Protein AF-A0A2M8EN40-F1 (afdb_monomer)

Nearest PDB structures (foldseek):
  6h2d-assembly1_P  TM=1.744E-01  e=5.872E+00  Aeromonas hydrophila subsp. hydrophila AL09-71
  4jps-assembly1_B  TM=1.783E-01  e=7.187E+00  Homo sapiens

Radius of gyration: 24.89 Å; Cα contacts (8 Å, |Δi|>4): 503; chains: 1; bounding box: 74×44×78 Å

pLDDT: mean 90.94, std 9.47, range [26.64, 98.38]

Sequence (380 aa):
MNPEKYNPTQKKINKAEGMMTEEQREASEIRAEYYEQEQPPWEDFTEKIDENFVRKKPSPEVIKTMNQSLRELGQAFEGSDLNWHLDGALNISLMNGAGENPEKYIGEHKDVDISVEKGELEALEAQLLKNGYGLFLSRTEDKTKNKIMRRASFRDFAESDAEHILIAAIDKNGKIRRDKALNFVDVHIIQKDETGKPLGVSGTPIPEKWVQPQPLEFQGRQINISHSGKVLYYKLHQGRNYDVTDAEKLIETGKITEEDIDDIEKVHEDEFKANVERGRKIFEGFANQIRPQMNAEEIFNLMQSQPEFQKREDMTEGLKKLAEKIAGSKDKSVDNILAVAISLFGVEEKNNQKRQELNRMRQKVKDVKEIERIRGELKK

Mean predicted aligned error: 6.66 Å

Foldseek 3Di:
DPDPPDDDDPVVVVVVCVPDDPVRNVLVVLLVVQQKDWDAFADDCVVQADPQRFGAADDPVLLVLLLQQVVLVLLLCPPHPWLKAWADLVLLLVLQPCLPPVSSRSHRDRATEMEGELVCLQVSQVSNVVRQKHKWWWDDPDNNGIIMTGGDGSVCLSPDPDTFIFMFGHDPSRHGDPVGSNGGYGYDYFDADPVRFTADPLRFGADPQQSGWDWDDHPNGTGTHGQLLNNLLVLLVVPDSNSLVSNLSSLLSLRDDLVSLVRSLVRLVRSLVVVLVVLLVLLVVCLVVDDLPDALVNQLVSSCVGPVCVVCPVCSVVSSVLSRVCNPDPDSDSVVSSVSSCVSVVSVVVSVVSVVVSVVSSVSSVVSVVVVVVVVVVVD

Solvent-accessible surface area (backbone atoms only — not comparable to full-atom values): 20969 Å² total; per-residue (Å²): 131,82,78,75,82,85,74,80,51,69,73,56,51,55,51,53,62,71,69,46,53,70,71,53,46,54,54,47,53,46,40,57,64,36,33,58,41,83,39,76,53,77,81,74,63,68,81,46,39,48,99,83,30,42,47,40,77,58,52,76,67,52,49,53,43,54,53,45,18,53,54,46,48,31,56,43,50,60,94,57,90,69,67,42,22,30,30,64,70,60,34,46,1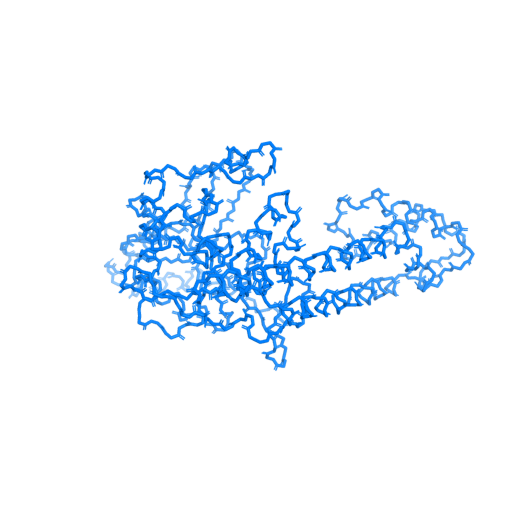4,50,67,52,36,24,67,83,39,68,88,37,42,73,30,62,71,93,64,49,36,32,34,34,43,61,92,42,34,62,60,48,44,53,43,22,48,76,58,40,29,34,45,28,35,34,47,58,95,46,86,90,39,54,32,40,38,30,63,40,53,46,66,58,61,74,68,52,87,83,43,49,47,29,37,34,27,28,50,100,56,52,42,78,48,85,90,50,69,47,50,60,29,39,56,44,71,44,45,58,50,97,86,66,44,38,41,44,96,84,69,36,68,47,67,67,71,40,79,42,60,38,81,41,83,45,90,94,37,68,37,36,28,49,28,52,47,42,51,46,48,53,35,70,68,69,64,46,79,41,31,58,50,50,44,52,54,38,42,72,46,69,67,44,54,66,66,39,49,52,51,47,51,50,41,52,53,53,37,50,52,51,51,52,53,51,53,46,56,58,38,59,75,48,33,88,75,66,53,92,84,43,48,30,67,60,47,31,53,56,49,51,70,36,79,84,45,63,79,37,76,92,42,48,71,60,44,46,55,47,17,42,52,49,42,74,40,92,61,65,48,50,67,50,50,48,52,50,47,37,60,73,70,38,49,64,58,54,51,51,51,49,54,53,50,51,52,52,49,46,50,50,42,52,52,50,54,50,53,52,49,53,56,56,58,77,75,106

Structure (mmCIF, N/CA/C/O backbone):
data_AF-A0A2M8EN40-F1
#
_entry.id   AF-A0A2M8EN40-F1
#
loop_
_atom_site.group_PDB
_atom_site.id
_atom_site.type_symbol
_atom_site.label_atom_id
_atom_site.label_alt_id
_atom_site.label_comp_id
_atom_site.label_asym_id
_atom_site.label_entity_id
_atom_site.label_seq_id
_atom_site.pdbx_PDB_ins_code
_atom_site.Cartn_x
_atom_site.Cartn_y
_atom_site.Cartn_z
_atom_site.occupancy
_atom_site.B_iso_or_equiv
_atom_site.auth_seq_id
_atom_site.auth_comp_id
_atom_site.auth_asym_id
_atom_site.auth_atom_id
_atom_site.pdbx_PDB_model_num
ATOM 1 N N . MET A 1 1 ? -5.500 -17.844 -20.692 1.00 32.41 1 MET A N 1
ATOM 2 C CA . MET A 1 1 ? -6.716 -17.681 -21.519 1.00 32.41 1 MET A CA 1
ATOM 3 C C . MET A 1 1 ? -7.600 -16.685 -20.795 1.00 32.41 1 MET A C 1
ATOM 5 O O . MET A 1 1 ? -7.943 -16.968 -19.657 1.00 32.41 1 MET A O 1
ATOM 9 N N . ASN A 1 2 ? -7.902 -15.526 -21.388 1.00 26.64 2 ASN A N 1
ATOM 10 C CA . ASN A 1 2 ? -8.921 -14.634 -20.828 1.00 26.64 2 ASN A CA 1
ATOM 11 C C . ASN A 1 2 ? -10.267 -15.366 -20.894 1.00 26.64 2 ASN A C 1
ATOM 13 O O . ASN A 1 2 ? -10.620 -15.812 -21.990 1.00 26.64 2 ASN A O 1
ATOM 17 N N . PRO A 1 3 ? -11.016 -15.522 -19.791 1.00 35.03 3 PRO A N 1
ATOM 18 C CA . PRO A 1 3 ? -12.409 -15.913 -19.912 1.00 35.03 3 PRO A CA 1
ATOM 19 C C . PRO A 1 3 ? -13.111 -14.825 -20.733 1.00 35.03 3 PRO A C 1
ATOM 21 O O . PRO A 1 3 ? -13.076 -13.647 -20.377 1.00 35.03 3 PRO A O 1
ATOM 24 N N . GLU A 1 4 ? -13.682 -15.195 -21.881 1.00 37.50 4 GLU A N 1
ATOM 25 C CA . GLU A 1 4 ? -14.520 -14.280 -22.655 1.00 37.50 4 GLU A CA 1
ATOM 26 C C . GLU A 1 4 ? -15.605 -13.734 -21.722 1.00 37.50 4 GLU A C 1
ATOM 28 O O . GLU A 1 4 ? -16.364 -14.507 -21.129 1.00 37.50 4 GLU A O 1
ATOM 33 N N . LYS A 1 5 ? -15.665 -12.404 -21.562 1.00 44.62 5 LYS A N 1
ATOM 34 C CA . LYS A 1 5 ? -16.751 -11.743 -20.833 1.00 44.62 5 LYS A CA 1
ATOM 35 C C . LYS A 1 5 ? -18.068 -12.192 -21.460 1.00 44.62 5 LYS A C 1
ATOM 37 O O . LYS A 1 5 ? -18.396 -11.814 -22.584 1.00 44.62 5 LYS A O 1
ATOM 42 N N . TYR A 1 6 ? -18.801 -13.041 -20.747 1.00 53.09 6 TYR A N 1
ATOM 43 C CA . TYR A 1 6 ? -20.087 -13.532 -21.206 1.00 53.09 6 TYR A CA 1
ATOM 44 C C . TYR A 1 6 ? -21.071 -12.364 -21.279 1.00 53.09 6 TYR A C 1
ATOM 46 O O . TYR A 1 6 ? -21.552 -11.882 -20.257 1.00 53.09 6 TYR A O 1
ATOM 54 N N . ASN A 1 7 ? -21.392 -11.944 -22.501 1.00 58.16 7 ASN A N 1
ATOM 55 C CA . ASN A 1 7 ? -22.437 -10.966 -22.767 1.00 58.16 7 ASN A CA 1
ATOM 56 C C . ASN A 1 7 ? -23.719 -11.714 -23.173 1.00 58.16 7 ASN A C 1
ATOM 58 O O . ASN A 1 7 ? -23.779 -12.285 -24.269 1.00 58.16 7 ASN A O 1
ATOM 62 N N . PRO A 1 8 ? -24.752 -11.779 -22.311 1.00 70.44 8 PRO A N 1
ATOM 63 C CA . PRO A 1 8 ? -25.996 -12.453 -22.655 1.00 70.44 8 PRO A CA 1
ATOM 64 C C . PRO A 1 8 ? -26.678 -11.761 -23.842 1.00 70.44 8 PRO A C 1
ATOM 66 O O . PRO A 1 8 ? -26.808 -10.546 -23.897 1.00 70.44 8 PRO A O 1
ATOM 69 N N . THR A 1 9 ? -27.168 -12.549 -24.799 1.00 80.31 9 THR A N 1
ATOM 70 C CA . THR A 1 9 ? -27.971 -12.034 -25.921 1.00 80.31 9 THR A CA 1
ATOM 71 C C . THR A 1 9 ? -29.277 -11.406 -25.421 1.00 80.31 9 THR A C 1
ATOM 73 O O . THR A 1 9 ? -29.870 -11.954 -24.489 1.00 80.31 9 THR A O 1
ATOM 76 N N . GLN A 1 10 ? -29.823 -10.404 -26.121 1.00 75.12 10 GLN A N 1
ATOM 77 C CA . GLN A 1 10 ? -31.117 -9.780 -25.787 1.00 75.12 10 GLN A CA 1
ATOM 78 C C . GLN A 1 10 ? -32.248 -10.801 -25.561 1.00 75.12 10 GLN A C 1
ATOM 80 O O . GLN A 1 10 ? -33.040 -10.679 -24.637 1.00 75.12 10 GLN A O 1
ATOM 85 N N . LYS A 1 11 ? -32.285 -11.886 -26.345 1.00 80.25 11 LYS A N 1
ATOM 86 C CA . LYS A 1 11 ? -33.265 -12.974 -26.177 1.00 80.25 11 LYS A CA 1
ATOM 87 C C . LYS A 1 11 ? -33.170 -13.675 -24.812 1.00 80.25 11 LYS A C 1
ATOM 89 O O . LYS A 1 11 ? -34.185 -14.109 -24.276 1.00 80.25 11 LYS A O 1
ATOM 94 N N . LYS A 1 12 ? -31.960 -13.817 -24.263 1.00 81.12 12 LYS A N 1
ATOM 95 C CA . LYS A 1 12 ? -31.725 -14.397 -22.931 1.00 81.12 12 LYS A CA 1
ATOM 96 C C . LYS A 1 12 ? -32.092 -13.412 -21.823 1.00 81.12 12 LYS A C 1
ATOM 98 O O . LYS A 1 12 ? -32.663 -13.853 -20.835 1.00 81.12 12 LYS A O 1
ATOM 103 N N . ILE A 1 13 ? -31.819 -12.121 -22.026 1.00 76.25 13 ILE A N 1
ATOM 104 C CA . ILE A 1 13 ? -32.227 -11.040 -21.116 1.00 76.25 13 ILE A CA 1
ATOM 105 C C . ILE A 1 13 ? -33.756 -11.011 -21.009 1.00 76.25 13 ILE A C 1
ATOM 107 O O . ILE A 1 13 ? -34.290 -11.273 -19.938 1.00 76.25 13 ILE A O 1
ATOM 111 N N . ASN A 1 14 ? -34.460 -10.894 -22.140 1.00 79.31 14 ASN A N 1
ATOM 112 C CA . ASN A 1 14 ? -35.927 -10.866 -22.172 1.00 79.31 14 ASN A CA 1
ATOM 113 C C . ASN A 1 14 ? -36.554 -12.135 -21.566 1.00 79.31 14 ASN A C 1
ATOM 115 O O . ASN A 1 14 ? -37.608 -12.081 -20.939 1.00 79.31 14 ASN A O 1
ATOM 119 N N . LYS A 1 15 ? -35.918 -13.304 -21.753 1.00 85.38 15 LYS A N 1
ATOM 120 C CA . LYS A 1 15 ? -36.376 -14.557 -21.135 1.00 85.38 15 LYS A CA 1
ATOM 121 C C . LYS A 1 15 ? -36.215 -14.526 -19.613 1.00 85.38 15 LYS A C 1
ATOM 123 O O . LYS A 1 15 ? -37.111 -14.992 -18.922 1.00 85.38 15 LYS A O 1
ATOM 128 N N . ALA A 1 16 ? -35.098 -14.009 -19.105 1.00 78.75 16 ALA A N 1
ATOM 129 C CA . ALA A 1 16 ? -34.866 -13.879 -17.670 1.00 78.75 16 ALA A CA 1
ATOM 130 C C . ALA A 1 16 ? -35.831 -12.862 -17.036 1.00 78.75 16 ALA A C 1
ATOM 132 O O . ALA A 1 16 ? -36.470 -13.178 -16.039 1.00 78.75 16 ALA A O 1
ATOM 133 N N . GLU A 1 17 ? -36.019 -11.696 -17.657 1.00 79.19 17 GLU A N 1
ATOM 134 C CA . GLU A 1 17 ? -36.957 -10.653 -17.206 1.00 79.19 17 GLU A CA 1
ATOM 135 C C . GLU A 1 17 ? -38.427 -11.097 -17.263 1.00 79.19 17 GLU A C 1
ATOM 137 O O . GLU A 1 17 ? -39.243 -10.687 -16.435 1.00 79.19 17 GLU A O 1
ATOM 142 N N . GLY A 1 18 ? -38.774 -11.966 -18.218 1.00 81.69 18 GLY A N 1
ATOM 143 C CA . GLY A 1 18 ? -40.097 -12.587 -18.314 1.00 81.69 18 GLY A CA 1
ATOM 144 C C . GLY A 1 18 ? -40.365 -13.663 -17.254 1.00 81.69 18 GLY A C 1
ATOM 145 O O . GLY A 1 18 ? -41.510 -14.073 -17.090 1.00 81.69 18 GLY A O 1
ATOM 146 N N . MET A 1 19 ? -39.329 -14.125 -16.544 1.00 87.75 19 MET A N 1
ATOM 147 C CA . MET A 1 19 ? -39.438 -15.081 -15.433 1.00 87.75 19 MET A CA 1
ATOM 148 C C . MET A 1 19 ? -39.417 -14.400 -14.057 1.00 87.75 19 MET A C 1
ATOM 150 O O . MET A 1 19 ? -39.609 -15.081 -13.051 1.00 87.75 19 MET A O 1
ATOM 154 N N . MET A 1 20 ? -39.176 -13.087 -14.006 1.00 87.19 20 MET A N 1
ATOM 155 C CA . MET A 1 20 ? -39.162 -12.318 -12.764 1.00 87.19 20 MET A CA 1
ATOM 156 C C . MET A 1 20 ? -40.581 -12.012 -12.286 1.00 87.19 20 MET A C 1
ATOM 158 O O . MET A 1 20 ? -41.469 -11.706 -13.085 1.00 87.19 20 MET A O 1
ATOM 162 N N . THR A 1 21 ? -40.783 -12.049 -10.970 1.00 88.94 21 THR A N 1
ATOM 163 C CA . THR A 1 21 ? -41.954 -11.425 -10.344 1.00 88.94 21 THR A CA 1
ATOM 164 C C . THR A 1 21 ? -41.873 -9.902 -10.482 1.00 88.94 21 THR A C 1
ATOM 166 O O . THR A 1 21 ? -40.798 -9.351 -10.721 1.00 88.94 21 THR A O 1
ATOM 169 N N . GLU A 1 22 ? -42.996 -9.205 -10.304 1.00 85.19 22 GLU A N 1
ATOM 170 C CA . GLU A 1 22 ? -43.011 -7.735 -10.350 1.00 85.19 22 GLU A CA 1
ATOM 171 C C . GLU A 1 22 ? -42.055 -7.130 -9.310 1.00 85.19 22 GLU A C 1
ATOM 173 O O . GLU A 1 22 ? -41.230 -6.286 -9.639 1.00 85.19 22 GLU A O 1
ATOM 178 N N . GLU A 1 23 ? -42.045 -7.680 -8.094 1.00 80.81 23 GLU A N 1
ATOM 179 C CA . GLU A 1 23 ? -41.109 -7.295 -7.029 1.00 80.81 23 GLU A CA 1
ATOM 180 C C . GLU A 1 23 ? -39.637 -7.498 -7.429 1.00 80.81 23 GLU A C 1
ATOM 182 O O . GLU A 1 23 ? -38.768 -6.690 -7.100 1.00 80.81 23 GLU A O 1
ATOM 187 N N . GLN A 1 24 ? -39.326 -8.579 -8.154 1.00 78.56 24 GLN A N 1
ATOM 188 C CA . GLN A 1 24 ? -37.971 -8.840 -8.645 1.00 78.56 24 GLN A CA 1
ATOM 189 C C . GLN A 1 24 ? -37.567 -7.869 -9.755 1.00 78.56 24 GLN A C 1
ATOM 191 O O . GLN A 1 24 ? -36.394 -7.486 -9.813 1.00 78.56 24 GLN A O 1
ATOM 196 N N . ARG A 1 25 ? -38.518 -7.474 -10.609 1.00 81.31 25 ARG A N 1
ATOM 197 C CA . ARG A 1 25 ? -38.306 -6.494 -11.675 1.00 81.31 25 ARG A CA 1
ATOM 198 C C . ARG A 1 25 ? -38.056 -5.107 -11.091 1.00 81.31 25 ARG A C 1
ATOM 200 O O . ARG A 1 25 ? -37.004 -4.542 -11.375 1.00 81.31 25 ARG A O 1
ATOM 207 N N . GLU A 1 26 ? -38.915 -4.636 -10.186 1.00 80.00 26 GLU A N 1
ATOM 208 C CA . GLU A 1 26 ? -38.725 -3.364 -9.471 1.00 80.00 26 GLU A CA 1
ATOM 209 C C . GLU A 1 26 ? -37.377 -3.332 -8.735 1.00 80.00 26 GLU A C 1
ATOM 211 O O . GLU A 1 26 ? -36.597 -2.390 -8.870 1.00 80.00 26 GLU A O 1
ATOM 216 N N . ALA A 1 27 ? -37.031 -4.403 -8.013 1.00 74.00 27 ALA A N 1
ATOM 217 C CA . ALA A 1 27 ? -35.739 -4.490 -7.337 1.00 74.00 27 ALA A CA 1
ATOM 218 C C . ALA A 1 27 ? -34.552 -4.496 -8.320 1.00 74.00 27 ALA A C 1
ATOM 220 O O . ALA A 1 27 ? -33.459 -4.052 -7.968 1.00 74.00 27 ALA A O 1
ATOM 221 N N . SER A 1 28 ? -34.729 -5.022 -9.535 1.00 76.31 28 SER A N 1
ATOM 222 C CA . SER A 1 28 ? -33.699 -5.011 -10.578 1.00 76.31 28 SER A CA 1
ATOM 223 C C . SER A 1 28 ? -33.507 -3.625 -11.182 1.00 76.31 28 SER A C 1
ATOM 225 O O . SER A 1 28 ? -32.366 -3.204 -11.361 1.00 76.31 28 SER A O 1
ATOM 227 N N . GLU A 1 29 ? -34.596 -2.910 -11.450 1.00 81.88 29 GLU A N 1
ATOM 228 C CA . GLU A 1 29 ? -34.566 -1.534 -11.953 1.00 81.88 29 GLU A CA 1
ATOM 229 C C . GLU A 1 29 ? -33.906 -0.592 -10.941 1.00 81.88 29 GLU A C 1
ATOM 231 O O . GLU A 1 29 ? -32.996 0.154 -11.298 1.00 81.88 29 GLU A O 1
ATOM 236 N N . ILE A 1 30 ? -34.256 -0.717 -9.659 1.00 77.12 30 ILE A N 1
ATOM 237 C CA . ILE A 1 30 ? -33.634 0.051 -8.572 1.00 77.12 30 ILE A CA 1
ATOM 238 C C . ILE A 1 30 ? -32.126 -0.233 -8.475 1.00 77.12 30 ILE A C 1
ATOM 240 O O . ILE A 1 30 ? -31.321 0.685 -8.318 1.00 77.12 30 ILE A O 1
ATOM 244 N N . ARG A 1 31 ? -31.703 -1.501 -8.588 1.00 75.00 31 ARG A N 1
ATOM 245 C CA . ARG A 1 31 ? -30.268 -1.842 -8.594 1.00 75.00 31 ARG A CA 1
ATOM 246 C C . ARG A 1 31 ? -29.545 -1.267 -9.810 1.00 75.00 31 ARG A C 1
ATOM 248 O O . ARG A 1 31 ? -28.383 -0.891 -9.685 1.00 75.00 31 ARG A O 1
ATOM 255 N N . ALA A 1 32 ? -30.208 -1.216 -10.966 1.00 79.88 32 ALA A N 1
ATOM 256 C CA . ALA A 1 32 ? -29.654 -0.610 -12.171 1.00 79.88 32 ALA A CA 1
ATOM 257 C C . ALA A 1 32 ? -29.509 0.913 -12.020 1.00 79.88 32 ALA A C 1
ATOM 259 O O . ALA A 1 32 ? -28.481 1.456 -12.419 1.00 79.88 32 ALA A O 1
ATOM 260 N N . GLU A 1 33 ? -30.475 1.583 -11.379 1.00 85.25 33 GLU A N 1
ATOM 261 C CA . GLU A 1 33 ? -30.415 3.020 -11.062 1.00 85.25 33 GLU A CA 1
ATOM 262 C C . GLU A 1 33 ? -29.181 3.365 -10.214 1.00 85.25 33 GLU A C 1
ATOM 264 O O . GLU A 1 33 ? -28.507 4.359 -10.473 1.00 85.25 33 GLU A O 1
ATOM 269 N N . TYR A 1 34 ? -28.843 2.522 -9.233 1.00 88.50 34 TYR A N 1
ATOM 270 C CA . TYR A 1 34 ? -27.707 2.739 -8.329 1.00 88.50 34 TYR A CA 1
ATOM 271 C C . TYR A 1 34 ? -26.424 2.004 -8.738 1.00 88.50 34 TYR A C 1
ATOM 273 O O . TYR A 1 34 ? -25.484 1.918 -7.940 1.00 88.50 34 TYR A O 1
ATOM 281 N N . TYR A 1 35 ? -26.351 1.498 -9.972 1.00 87.81 35 TYR A N 1
ATOM 282 C CA . TYR A 1 35 ? -25.162 0.808 -10.469 1.00 87.81 35 TYR A CA 1
ATOM 283 C C . TYR A 1 35 ? -23.964 1.752 -10.633 1.00 87.81 35 TYR A C 1
ATOM 285 O O . TYR A 1 35 ? -22.854 1.393 -10.247 1.00 87.81 35 TYR A O 1
ATOM 293 N N . GLU A 1 36 ? -24.178 2.967 -11.142 1.00 92.62 36 GLU A N 1
ATOM 294 C CA . GLU A 1 36 ? -23.176 4.037 -11.186 1.00 92.62 36 GLU A CA 1
ATOM 295 C C . GLU A 1 36 ? -23.709 5.271 -10.455 1.00 92.62 36 GLU A C 1
ATOM 297 O O . GLU A 1 36 ? -24.848 5.686 -10.652 1.00 92.62 36 GLU A O 1
ATOM 302 N N . GLN A 1 37 ? -22.894 5.847 -9.573 1.00 93.44 37 GLN A N 1
ATOM 303 C CA . GLN A 1 37 ? -23.296 6.956 -8.710 1.00 93.44 37 GLN A CA 1
ATOM 304 C C . GLN A 1 37 ? -22.214 8.036 -8.695 1.00 93.44 37 GLN A C 1
ATOM 306 O O . GLN A 1 37 ? -21.047 7.748 -8.426 1.00 93.44 37 GLN A O 1
ATOM 311 N N . GLU A 1 38 ? -22.597 9.291 -8.933 1.00 91.88 38 GLU A N 1
ATOM 312 C CA . GLU A 1 38 ? -21.672 10.424 -8.861 1.00 91.88 38 GLU A CA 1
ATOM 313 C C . GLU A 1 38 ? -21.432 10.878 -7.418 1.00 91.88 38 GLU A C 1
ATOM 315 O O . GLU A 1 38 ? -22.367 11.070 -6.632 1.00 91.88 38 GLU A O 1
ATOM 320 N N . GLN A 1 39 ? -20.166 11.104 -7.075 1.00 90.75 39 GLN A N 1
ATOM 321 C CA . GLN A 1 39 ? -19.756 11.717 -5.815 1.00 90.75 39 GLN A CA 1
ATOM 322 C C . GLN A 1 39 ? -18.946 12.987 -6.078 1.00 90.75 39 GLN A C 1
ATOM 324 O O . GLN A 1 39 ? -18.223 13.050 -7.076 1.00 90.75 39 GLN A O 1
ATOM 329 N N . PRO A 1 40 ? -19.046 13.999 -5.195 1.00 87.38 40 PRO A N 1
ATOM 330 C CA . PRO A 1 40 ? -18.188 15.172 -5.292 1.00 87.38 40 PRO A CA 1
ATOM 331 C C . PRO A 1 40 ? -16.707 14.761 -5.231 1.00 87.38 40 PRO A C 1
ATOM 333 O O . PRO A 1 40 ? -16.387 13.695 -4.688 1.00 87.38 40 PRO A O 1
ATOM 336 N N . PRO A 1 41 ? -15.797 15.585 -5.775 1.00 82.94 41 PRO A N 1
ATOM 337 C CA . PRO A 1 41 ? -14.369 15.348 -5.624 1.00 82.94 41 PRO A CA 1
ATOM 338 C C . PRO A 1 41 ? -13.998 15.284 -4.137 1.00 82.94 41 PRO A C 1
ATOM 340 O O . PRO A 1 41 ? -14.582 15.975 -3.301 1.00 82.94 41 PRO A O 1
ATOM 343 N N . TRP A 1 42 ? -13.029 14.433 -3.811 1.00 81.31 42 TRP A N 1
ATOM 344 C CA . TRP A 1 42 ? -12.485 14.356 -2.460 1.00 81.31 42 TRP A CA 1
ATOM 345 C C . TRP A 1 42 ? -11.635 15.586 -2.152 1.00 81.31 42 TRP A C 1
ATOM 347 O O . TRP A 1 42 ? -10.975 16.123 -3.043 1.00 81.31 42 TRP A O 1
ATOM 357 N N . GLU A 1 43 ? -11.638 16.002 -0.888 1.00 78.06 43 GLU A N 1
ATOM 358 C CA . GLU A 1 43 ? -10.790 17.093 -0.412 1.00 78.06 43 GLU A CA 1
ATOM 359 C C . GLU A 1 43 ? -9.304 16.764 -0.616 1.00 78.06 43 GLU A C 1
ATOM 361 O O . GLU A 1 43 ? -8.875 15.608 -0.499 1.00 78.06 43 GLU A O 1
ATOM 366 N N . ASP A 1 44 ? -8.510 17.791 -0.926 1.00 76.94 44 ASP A N 1
ATOM 367 C CA . ASP A 1 44 ? -7.066 17.644 -1.058 1.00 76.94 44 ASP A CA 1
ATOM 368 C C . ASP A 1 44 ? -6.436 17.497 0.330 1.00 76.94 44 ASP A C 1
ATOM 370 O O . ASP A 1 44 ? -6.405 18.418 1.146 1.00 76.94 44 ASP A O 1
ATOM 374 N N . PHE A 1 45 ? -5.906 16.309 0.604 1.00 80.69 45 PHE A N 1
ATOM 375 C CA . PHE A 1 45 ? -5.283 16.019 1.889 1.00 80.69 45 PHE A CA 1
ATOM 376 C C . PHE A 1 45 ? -3.937 16.718 2.093 1.00 80.69 45 PHE A C 1
ATOM 378 O O . PHE A 1 45 ? -3.454 16.779 3.223 1.00 80.69 45 PHE A O 1
ATOM 385 N N . THR A 1 46 ? -3.326 17.287 1.051 1.00 76.69 46 THR A N 1
ATOM 386 C CA . THR A 1 46 ? -2.082 18.057 1.216 1.00 76.69 46 THR A CA 1
ATOM 387 C C . THR A 1 46 ? -2.272 19.254 2.147 1.00 76.69 46 THR A C 1
ATOM 389 O O . THR A 1 46 ? -1.351 19.597 2.881 1.00 76.69 46 THR A O 1
ATOM 392 N N . GLU A 1 47 ? -3.490 19.796 2.256 1.00 82.50 47 GLU A N 1
ATOM 393 C CA . GLU A 1 47 ? -3.833 20.835 3.234 1.00 82.50 47 GLU A CA 1
ATOM 394 C C . GLU A 1 47 ? -3.759 20.361 4.696 1.00 82.50 47 GLU A C 1
ATOM 396 O O . GLU A 1 47 ? -3.759 21.180 5.621 1.00 82.50 47 GLU A O 1
ATOM 401 N N . LYS A 1 48 ? -3.710 19.047 4.939 1.00 86.62 48 LYS A N 1
ATOM 402 C CA . LYS A 1 48 ? -3.601 18.427 6.269 1.00 86.62 48 LYS A CA 1
ATOM 403 C C . LYS A 1 48 ? -2.167 18.074 6.651 1.00 86.62 48 LYS A C 1
ATOM 405 O O . LYS A 1 48 ? -1.938 17.568 7.750 1.00 86.62 48 LYS A O 1
ATOM 410 N N . ILE A 1 49 ? -1.216 18.369 5.774 1.00 86.75 49 ILE A N 1
ATOM 411 C CA . ILE A 1 49 ? 0.217 18.219 5.997 1.00 86.75 49 ILE A CA 1
ATOM 412 C C . ILE A 1 49 ? 0.819 19.615 6.169 1.00 86.75 49 ILE A C 1
ATOM 414 O O . ILE A 1 49 ? 0.474 20.542 5.436 1.00 86.75 49 ILE A O 1
ATOM 418 N N . ASP A 1 50 ? 1.665 19.794 7.178 1.00 86.69 50 ASP A N 1
ATOM 419 C CA . ASP A 1 50 ? 2.366 21.057 7.400 1.00 86.69 50 ASP A CA 1
ATOM 420 C C . ASP A 1 50 ? 3.637 21.185 6.539 1.00 86.69 50 ASP A C 1
ATOM 422 O O . ASP A 1 50 ? 4.036 20.277 5.807 1.00 86.69 50 ASP A O 1
ATOM 426 N N . GLU A 1 51 ? 4.288 22.343 6.625 1.00 87.62 51 GLU A N 1
ATOM 427 C CA . GLU A 1 51 ? 5.537 22.656 5.916 1.00 87.62 51 GLU A CA 1
ATOM 428 C C . GLU A 1 51 ? 6.720 21.735 6.258 1.00 87.62 51 GLU A C 1
ATOM 430 O O . GLU A 1 51 ? 7.672 21.654 5.483 1.00 87.62 51 GLU A O 1
ATOM 435 N N . ASN A 1 52 ? 6.651 21.019 7.383 1.00 88.50 52 ASN A N 1
ATOM 436 C CA . ASN A 1 52 ? 7.651 20.046 7.823 1.00 88.50 52 ASN A CA 1
ATOM 437 C C . ASN A 1 52 ? 7.252 18.607 7.465 1.00 88.50 52 ASN A C 1
ATOM 439 O O . ASN A 1 52 ? 7.870 17.654 7.944 1.00 88.50 52 ASN A O 1
ATOM 443 N N . PHE A 1 53 ? 6.224 18.441 6.631 1.00 89.81 53 PHE A N 1
ATOM 444 C CA . PHE A 1 53 ? 5.663 17.152 6.238 1.00 89.81 53 PHE A CA 1
ATOM 445 C C . PHE A 1 53 ? 5.102 16.340 7.411 1.00 89.81 53 PHE A C 1
ATOM 447 O O . PHE A 1 53 ? 5.064 15.109 7.366 1.00 89.81 53 PHE A O 1
ATOM 454 N N . VAL A 1 54 ? 4.647 17.018 8.464 1.00 90.00 54 VAL A N 1
ATOM 455 C CA . VAL A 1 54 ? 3.977 16.410 9.614 1.00 90.00 54 VAL A CA 1
ATOM 456 C C . VAL A 1 54 ? 2.470 16.569 9.451 1.00 90.00 54 VAL A C 1
ATOM 458 O O . VAL A 1 54 ? 1.966 17.593 8.984 1.00 90.00 54 VAL A O 1
ATOM 461 N N . ARG A 1 55 ? 1.716 15.536 9.827 1.00 91.88 55 ARG A N 1
ATOM 462 C CA . ARG A 1 55 ? 0.254 15.606 9.832 1.00 91.88 55 ARG A CA 1
ATOM 463 C C . ARG A 1 55 ? -0.223 16.618 10.871 1.00 91.88 55 ARG A C 1
ATOM 465 O O . ARG A 1 55 ? 0.238 16.618 12.013 1.00 91.88 55 ARG A O 1
ATOM 472 N N . LYS A 1 56 ? -1.213 17.431 10.507 1.00 92.38 56 LYS A N 1
ATOM 473 C CA . LYS A 1 56 ? -1.883 18.325 11.455 1.00 92.38 56 LYS A CA 1
ATOM 474 C C . LYS A 1 56 ? -2.523 17.514 12.580 1.00 92.38 56 LYS A C 1
ATOM 476 O O . LYS A 1 56 ? -3.105 16.453 12.349 1.00 92.38 56 LYS A O 1
ATOM 481 N N . LYS A 1 57 ? -2.423 18.031 13.805 1.00 92.12 57 LYS A N 1
ATOM 482 C CA . LYS A 1 57 ? -3.081 17.443 14.974 1.00 92.12 57 LYS A CA 1
ATOM 483 C C . LYS A 1 57 ? -4.605 17.494 14.781 1.00 92.12 57 LYS A C 1
ATOM 485 O O . LYS A 1 57 ? -5.111 18.570 14.461 1.00 92.12 57 LYS A O 1
ATOM 490 N N . PRO A 1 58 ? -5.335 16.388 15.003 1.00 93.00 58 PRO A N 1
ATOM 491 C CA . PRO A 1 58 ? -6.774 16.369 14.787 1.00 93.00 58 PRO A CA 1
ATOM 492 C C . PRO A 1 58 ? -7.510 17.177 15.862 1.00 93.00 58 PRO A C 1
ATOM 494 O O . PRO A 1 58 ? -7.138 17.158 17.039 1.00 93.00 58 PRO A O 1
ATOM 497 N N . SER A 1 59 ? -8.588 17.858 15.467 1.00 93.56 59 SER A N 1
ATOM 498 C CA . SER A 1 59 ? -9.522 18.475 16.418 1.00 93.56 59 SER A CA 1
ATOM 499 C C . SER A 1 59 ? -10.361 17.409 17.154 1.00 93.56 59 SER A C 1
ATOM 501 O O . SER A 1 59 ? -10.461 16.267 16.687 1.00 93.56 59 SER A O 1
ATOM 503 N N . PRO A 1 60 ? -11.027 17.753 18.275 1.00 94.50 60 PRO A N 1
ATOM 504 C CA . PRO A 1 60 ? -11.947 16.843 18.966 1.00 94.50 60 PRO A CA 1
ATOM 505 C C . PRO A 1 60 ? -13.056 16.268 18.066 1.00 94.50 60 PRO A C 1
ATOM 507 O O . PRO A 1 60 ? -13.424 15.097 18.191 1.00 94.50 60 PRO A O 1
ATOM 510 N N . GLU A 1 61 ? -13.578 17.062 17.133 1.00 94.25 61 GLU A N 1
ATOM 511 C CA . GLU A 1 61 ? -14.608 16.653 16.173 1.00 94.25 61 GLU A CA 1
ATOM 512 C C . GLU A 1 61 ? -14.058 15.658 15.144 1.00 94.25 61 GLU A C 1
ATOM 514 O O . GLU A 1 61 ? -14.716 14.659 14.830 1.00 94.25 61 GLU A O 1
ATOM 519 N N . VAL A 1 62 ? -12.831 15.885 14.662 1.00 92.88 62 VAL A N 1
ATOM 520 C CA . VAL A 1 62 ? -12.146 14.958 13.751 1.00 92.88 62 VAL A CA 1
ATOM 521 C C . VAL A 1 62 ? -11.856 13.637 14.464 1.00 92.88 62 VAL A C 1
ATOM 523 O O . VAL A 1 62 ? -12.183 12.576 13.938 1.00 92.88 62 VAL A O 1
ATOM 526 N N . ILE A 1 63 ? -11.361 13.680 15.706 1.00 94.94 63 ILE A N 1
ATOM 527 C CA . ILE A 1 63 ? -11.173 12.494 16.561 1.00 94.94 63 ILE A CA 1
ATOM 528 C C . ILE A 1 63 ? -12.479 11.708 16.706 1.00 94.94 63 ILE A C 1
ATOM 530 O O . ILE A 1 63 ? -12.490 10.483 16.571 1.00 94.94 63 ILE A O 1
ATOM 534 N N . LYS A 1 64 ? -13.596 12.393 16.981 1.00 94.50 64 LYS A N 1
ATOM 535 C CA . LYS A 1 64 ? -14.908 11.747 17.117 1.00 94.50 64 LYS A CA 1
ATOM 536 C C . LYS A 1 64 ? -15.309 11.020 15.833 1.00 94.50 64 LYS A C 1
ATOM 538 O O . LYS A 1 64 ? -15.826 9.906 15.923 1.00 94.50 64 LYS A O 1
ATOM 543 N N . THR A 1 65 ? -15.051 11.634 14.679 1.00 93.50 65 THR A N 1
ATOM 544 C CA . THR A 1 65 ? -15.343 11.065 13.356 1.00 93.50 65 THR A CA 1
ATOM 545 C C . THR A 1 65 ? -14.468 9.845 13.079 1.00 93.50 65 THR A C 1
ATOM 547 O O . THR A 1 65 ? -15.015 8.773 12.850 1.00 93.50 65 THR A O 1
ATOM 550 N N . MET A 1 66 ? -13.143 9.950 13.234 1.00 95.06 66 MET A N 1
ATOM 551 C CA . MET A 1 66 ? -12.213 8.823 13.045 1.00 95.06 66 MET A CA 1
ATOM 552 C C . MET A 1 66 ? -12.546 7.641 13.967 1.00 95.06 66 MET A C 1
ATOM 554 O O . MET A 1 66 ? -12.613 6.495 13.524 1.00 95.06 66 MET A O 1
ATOM 558 N N . ASN A 1 67 ? -12.847 7.913 15.242 1.00 95.50 67 ASN A N 1
ATOM 559 C CA . ASN A 1 67 ? -13.274 6.880 16.185 1.00 95.50 67 ASN A CA 1
ATOM 560 C C . ASN A 1 67 ? -14.602 6.228 15.769 1.00 95.50 67 ASN A C 1
ATOM 562 O O . ASN A 1 67 ? -14.782 5.028 15.965 1.00 95.50 67 ASN A O 1
ATOM 566 N N . GLN A 1 68 ? -15.550 6.998 15.224 1.00 95.50 68 GLN A N 1
ATOM 567 C CA . GLN A 1 68 ? -16.807 6.445 14.719 1.00 95.50 68 GLN A CA 1
ATOM 568 C C . GLN A 1 68 ? -16.570 5.569 13.484 1.00 95.50 68 GLN A C 1
ATOM 570 O O . GLN A 1 68 ? -17.126 4.474 13.435 1.00 95.50 68 GLN A O 1
ATOM 575 N N . SER A 1 69 ? -15.712 5.987 12.549 1.00 95.62 69 SER A N 1
ATOM 576 C CA . SER A 1 69 ? -15.330 5.177 11.387 1.00 95.62 69 SER A CA 1
ATOM 577 C C . SER A 1 69 ? -14.684 3.856 11.816 1.00 95.62 69 SER A C 1
ATOM 579 O O . SER A 1 69 ? -15.082 2.806 11.329 1.00 95.62 69 SER A O 1
ATOM 581 N N . LEU A 1 70 ? -13.774 3.864 12.797 1.00 96.31 70 LEU A N 1
ATOM 582 C CA . LEU A 1 70 ? -13.165 2.639 13.338 1.00 96.31 70 LEU A CA 1
ATOM 583 C C . LEU A 1 70 ? -14.176 1.711 14.031 1.00 96.31 70 LEU A C 1
ATOM 585 O O . LEU A 1 70 ? -14.108 0.492 13.870 1.00 96.31 70 LEU A O 1
ATOM 589 N N . ARG A 1 71 ? -15.146 2.264 14.774 1.00 95.50 71 ARG A N 1
ATOM 590 C CA . ARG A 1 71 ? -16.237 1.463 15.360 1.00 95.50 71 ARG A CA 1
ATOM 591 C C . ARG A 1 71 ? -17.096 0.808 14.282 1.00 95.50 71 ARG A C 1
ATOM 593 O O . ARG A 1 71 ? -17.424 -0.369 14.402 1.00 95.50 71 ARG A O 1
ATOM 600 N N . GLU A 1 72 ? -17.460 1.567 13.253 1.00 95.94 72 GLU A N 1
ATOM 601 C CA . GLU A 1 72 ? -18.224 1.067 12.108 1.00 95.94 72 GLU A CA 1
ATOM 602 C C . GLU A 1 72 ? -17.423 0.038 11.299 1.00 95.94 72 GLU A C 1
ATOM 604 O O . GLU A 1 72 ? -18.003 -0.931 10.817 1.00 95.94 72 GLU A O 1
ATOM 609 N N . LEU A 1 73 ? -16.095 0.178 11.217 1.00 96.56 73 LEU A N 1
ATOM 610 C CA . LEU A 1 73 ? -15.222 -0.807 10.577 1.00 96.56 73 LEU A CA 1
ATOM 611 C C . LEU A 1 73 ? -15.279 -2.143 11.317 1.00 96.56 73 LEU A C 1
ATOM 613 O O . LEU A 1 73 ? -15.533 -3.174 10.701 1.00 96.56 73 LEU A O 1
ATOM 617 N N . GLY A 1 74 ? -15.135 -2.120 12.645 1.00 95.19 74 GLY A N 1
ATOM 618 C CA . GLY A 1 74 ? -15.298 -3.323 13.461 1.00 95.19 74 GLY A CA 1
ATOM 619 C C . GLY A 1 74 ? -16.676 -3.974 13.291 1.00 95.19 74 GLY A C 1
ATOM 620 O O . GLY A 1 74 ? -16.766 -5.194 13.255 1.00 95.19 74 GLY A O 1
ATOM 621 N N . GLN A 1 75 ? -17.744 -3.182 13.127 1.00 94.50 75 GLN A N 1
ATOM 622 C CA . GLN A 1 75 ? -19.098 -3.694 12.858 1.00 94.50 75 GLN A CA 1
ATOM 623 C C . GLN A 1 75 ? -19.226 -4.336 11.472 1.00 94.50 75 GLN A C 1
ATOM 625 O O . GLN A 1 75 ? -19.851 -5.386 11.345 1.00 94.50 75 GLN A O 1
ATOM 630 N N . ALA A 1 76 ? -18.626 -3.741 10.438 1.00 95.56 76 ALA A N 1
ATOM 631 C CA . ALA A 1 76 ? -18.676 -4.276 9.078 1.00 95.56 76 ALA A CA 1
ATOM 632 C C . ALA A 1 76 ? -18.075 -5.694 8.986 1.00 95.56 76 ALA A C 1
ATOM 634 O O . ALA A 1 76 ? -18.539 -6.520 8.197 1.00 95.56 76 ALA A O 1
ATOM 635 N N . PHE A 1 77 ? -17.095 -5.997 9.839 1.00 96.00 77 PHE A N 1
ATOM 636 C CA . PHE A 1 77 ? -16.390 -7.279 9.886 1.00 96.00 77 PHE A CA 1
ATOM 637 C C . PHE A 1 77 ? -16.738 -8.153 11.103 1.00 96.00 77 PHE A C 1
ATOM 639 O O . PHE A 1 77 ? -16.142 -9.217 11.289 1.00 96.00 77 PHE A O 1
ATOM 646 N N . GLU A 1 78 ? -17.710 -7.745 11.922 1.00 92.50 78 GLU A N 1
ATOM 647 C CA . GLU A 1 78 ? -18.089 -8.467 13.138 1.00 92.50 78 GLU A CA 1
ATOM 648 C C . GLU A 1 78 ? -18.556 -9.896 12.804 1.00 92.50 78 GLU A C 1
ATOM 650 O O . GLU A 1 78 ? -19.410 -10.111 11.935 1.00 92.50 78 GLU A O 1
ATOM 655 N N . GLY A 1 79 ? -17.957 -10.882 13.481 1.00 91.00 79 GLY A N 1
ATOM 656 C CA . GLY A 1 79 ? -18.239 -12.306 13.280 1.00 91.00 79 GLY A CA 1
ATOM 657 C C . GLY A 1 79 ? -17.743 -12.892 11.954 1.00 91.00 79 GLY A C 1
ATOM 658 O O . GLY A 1 79 ? -18.229 -13.951 11.564 1.00 91.00 79 GLY A O 1
ATOM 659 N N . SER A 1 80 ? -16.837 -12.209 11.246 1.00 94.06 80 SER A N 1
ATOM 660 C CA . SER A 1 80 ? -16.185 -12.756 10.052 1.00 94.06 80 SER A CA 1
ATOM 661 C C . SER A 1 80 ? -14.885 -13.486 10.396 1.00 94.06 80 SER A C 1
ATOM 663 O O . SER A 1 80 ? -14.122 -13.024 11.241 1.00 94.06 80 SER A O 1
ATOM 665 N N . ASP A 1 81 ? -14.618 -14.581 9.683 1.00 94.62 81 ASP A N 1
ATOM 666 C CA . ASP A 1 81 ? -13.339 -15.311 9.715 1.00 94.62 81 ASP A CA 1
ATOM 667 C C . ASP A 1 81 ? -12.376 -14.837 8.606 1.00 94.62 81 ASP A C 1
ATOM 669 O O . ASP A 1 81 ? -11.410 -15.518 8.276 1.00 94.62 81 ASP A O 1
ATOM 673 N N . LEU A 1 82 ? -12.668 -13.684 7.993 1.00 96.62 82 LEU A N 1
ATOM 674 C CA . LEU A 1 82 ? -11.875 -13.117 6.904 1.00 96.62 82 LEU A CA 1
ATOM 675 C C . LEU A 1 82 ? -10.506 -12.667 7.417 1.00 96.62 82 LEU A C 1
ATOM 677 O O . LEU A 1 82 ? -10.407 -12.011 8.460 1.00 96.62 82 LEU A O 1
ATOM 681 N N . ASN A 1 83 ? -9.464 -12.910 6.629 1.00 96.44 83 ASN A N 1
ATOM 682 C CA . ASN A 1 83 ? -8.163 -12.293 6.810 1.00 96.44 83 ASN A CA 1
ATOM 683 C C . ASN A 1 83 ? -8.194 -10.840 6.310 1.00 96.44 83 ASN A C 1
ATOM 685 O O . ASN A 1 83 ? -7.711 -10.505 5.224 1.00 96.44 83 ASN A O 1
ATOM 689 N N . TRP A 1 84 ? -8.803 -9.972 7.116 1.00 97.19 84 TRP A N 1
ATOM 690 C CA . TRP A 1 84 ? -8.785 -8.528 6.925 1.00 97.19 84 TRP A CA 1
ATOM 691 C C . TRP A 1 84 ? -7.951 -7.856 8.009 1.00 97.19 84 TRP A C 1
ATOM 693 O O . TRP A 1 84 ? -7.904 -8.320 9.152 1.00 97.19 84 TRP A O 1
ATOM 703 N N . HIS A 1 85 ? -7.343 -6.722 7.677 1.00 96.94 85 HIS A N 1
ATOM 704 C CA . HIS A 1 85 ? -6.659 -5.896 8.665 1.00 96.94 85 HIS A CA 1
ATOM 705 C C . HIS A 1 85 ? -6.520 -4.439 8.219 1.00 96.94 85 HIS A C 1
ATOM 707 O O . HIS A 1 85 ? -6.291 -4.149 7.047 1.00 96.94 85 HIS A O 1
ATOM 713 N N . LEU A 1 86 ? -6.641 -3.520 9.179 1.00 97.44 86 LEU A N 1
ATOM 714 C CA . LEU A 1 86 ? -6.438 -2.085 9.007 1.00 97.44 86 LEU A CA 1
ATOM 715 C C . LEU A 1 86 ? -4.991 -1.798 8.593 1.00 97.44 86 LEU A C 1
ATOM 717 O O . LEU A 1 86 ? -4.046 -2.273 9.230 1.00 97.44 86 LEU A O 1
ATOM 721 N N . ASP A 1 87 ? -4.817 -1.001 7.549 1.00 93.62 87 ASP A N 1
ATOM 722 C CA . ASP A 1 87 ? -3.524 -0.596 7.001 1.00 93.62 87 ASP A CA 1
ATOM 723 C C . ASP A 1 87 ? -3.344 0.933 7.102 1.00 93.62 87 ASP A C 1
ATOM 725 O O . ASP A 1 87 ? -4.086 1.632 7.803 1.00 93.62 87 ASP A O 1
ATOM 729 N N . GLY A 1 88 ? -2.310 1.458 6.452 1.00 92.62 88 GLY A N 1
ATOM 730 C CA . GLY A 1 88 ? -2.099 2.891 6.308 1.00 92.62 88 GLY A CA 1
ATOM 731 C C . GLY A 1 88 ? -1.690 3.590 7.607 1.00 92.62 88 GLY A C 1
ATOM 732 O O . GLY A 1 88 ? -1.178 2.997 8.559 1.00 92.62 88 GLY A O 1
ATOM 733 N N . ALA A 1 89 ? -1.870 4.910 7.638 1.00 94.31 89 ALA A N 1
ATOM 734 C CA . ALA A 1 89 ? -1.425 5.734 8.764 1.00 94.31 89 ALA A CA 1
ATOM 735 C C . ALA A 1 89 ? -2.338 5.624 9.996 1.00 94.31 89 ALA A C 1
ATOM 737 O O . ALA A 1 89 ? -1.883 5.818 11.131 1.00 94.31 89 ALA A O 1
ATOM 738 N N . LEU A 1 90 ? -3.613 5.279 9.795 1.00 95.62 90 LEU A N 1
ATOM 739 C CA . LEU A 1 90 ? -4.551 5.067 10.893 1.00 95.62 90 LEU A CA 1
ATOM 740 C C . LEU A 1 90 ? -4.122 3.868 11.751 1.00 95.62 90 LEU A C 1
ATOM 742 O O . LEU A 1 90 ? -4.204 3.936 12.978 1.00 95.62 90 LEU A O 1
ATOM 746 N N . ASN A 1 91 ? -3.548 2.834 11.125 1.00 97.12 91 ASN A N 1
ATOM 747 C CA . ASN A 1 91 ? -2.924 1.720 11.831 1.00 97.12 91 ASN A CA 1
ATOM 748 C C . ASN A 1 91 ? -1.819 2.189 12.805 1.00 97.12 91 ASN A C 1
ATOM 750 O O . ASN A 1 91 ? -1.821 1.828 13.983 1.00 97.12 91 ASN A O 1
ATOM 754 N N . ILE A 1 92 ? -0.934 3.092 12.364 1.00 97.50 92 ILE A N 1
ATOM 755 C CA . ILE A 1 92 ? 0.144 3.644 13.206 1.00 97.50 92 ILE A CA 1
ATOM 756 C C . ILE A 1 92 ? -0.428 4.364 14.436 1.00 97.50 92 ILE A C 1
ATOM 758 O O . ILE A 1 92 ? 0.081 4.205 15.545 1.00 97.50 92 ILE A O 1
ATOM 762 N N . SER A 1 93 ? -1.520 5.122 14.272 1.00 97.31 93 SER A N 1
ATOM 763 C CA . SER A 1 93 ? -2.180 5.787 15.407 1.00 97.31 93 SER A CA 1
ATOM 764 C C . SER A 1 93 ? -2.685 4.787 16.441 1.00 97.31 93 SER A C 1
ATOM 766 O O . SER A 1 93 ? -2.511 4.995 17.642 1.00 97.31 93 SER A O 1
ATOM 768 N N . LEU A 1 94 ? -3.279 3.683 15.995 1.00 96.69 94 LEU A N 1
ATOM 769 C CA . LEU A 1 94 ? -3.763 2.650 16.902 1.00 96.69 94 LEU A CA 1
ATOM 770 C C . LEU A 1 94 ? -2.624 1.924 17.617 1.00 96.69 94 LEU A C 1
ATOM 772 O O . LEU A 1 94 ? -2.705 1.756 18.832 1.00 96.69 94 LEU A O 1
ATOM 776 N N . MET A 1 95 ? -1.532 1.607 16.917 1.00 96.00 95 MET A N 1
ATOM 777 C CA . MET A 1 95 ? -0.311 1.070 17.534 1.00 96.00 95 MET A CA 1
ATOM 778 C C . MET A 1 95 ? 0.287 2.018 18.576 1.00 96.00 95 MET A C 1
ATOM 780 O O . MET A 1 95 ? 0.791 1.566 19.604 1.00 96.00 95 MET A O 1
ATOM 784 N N . ASN A 1 96 ? 0.200 3.328 18.333 1.00 95.75 96 ASN A N 1
ATOM 785 C CA . ASN A 1 96 ? 0.640 4.343 19.282 1.00 95.75 96 ASN A CA 1
ATOM 786 C C . ASN A 1 96 ? -0.265 4.400 20.531 1.00 95.75 96 ASN A C 1
ATOM 788 O O . ASN A 1 96 ? 0.158 4.859 21.591 1.00 95.75 96 ASN A O 1
ATOM 792 N N . GLY A 1 97 ? -1.499 3.894 20.446 1.00 94.62 97 GLY A N 1
ATOM 793 C CA . GLY A 1 97 ? -2.480 3.869 21.535 1.00 94.62 97 GLY A CA 1
ATOM 794 C C . GLY A 1 97 ? -3.571 4.934 21.412 1.00 94.62 97 GLY A C 1
ATOM 795 O O . GLY A 1 97 ? -4.180 5.303 22.416 1.00 94.62 97 GLY A O 1
ATOM 796 N N . ALA A 1 98 ? -3.829 5.440 20.201 1.00 94.44 98 ALA A N 1
ATOM 797 C CA . ALA A 1 98 ? -4.872 6.438 19.943 1.00 94.44 98 ALA A CA 1
ATOM 798 C C . ALA A 1 98 ? -6.289 5.965 20.314 1.00 94.44 98 ALA A C 1
ATOM 800 O O . ALA A 1 98 ? -7.160 6.789 20.590 1.00 94.44 98 ALA A O 1
ATOM 801 N N . GLY A 1 99 ? -6.515 4.646 20.359 1.00 86.81 99 GLY A N 1
ATOM 802 C CA . GLY A 1 99 ? -7.791 4.070 20.788 1.00 86.81 99 GLY A CA 1
ATOM 803 C C . GLY A 1 99 ? -8.116 4.270 22.267 1.00 86.81 99 GLY A C 1
ATOM 804 O O . GLY A 1 99 ? -9.292 4.328 22.622 1.00 86.81 99 GLY A O 1
ATOM 805 N N . GLU A 1 100 ? -7.094 4.437 23.107 1.00 89.94 100 GLU A N 1
ATOM 806 C CA . GLU A 1 100 ? -7.239 4.713 24.541 1.00 89.94 100 GLU A CA 1
ATOM 807 C C . GLU A 1 100 ? -7.062 6.201 24.847 1.00 89.94 100 GLU A C 1
ATOM 809 O O . GLU A 1 100 ? -7.809 6.781 25.633 1.00 89.94 100 GLU A O 1
ATOM 814 N N . ASN A 1 101 ? -6.068 6.827 24.213 1.00 93.00 101 ASN A N 1
ATOM 815 C CA . ASN A 1 101 ? -5.744 8.230 24.407 1.00 93.00 101 ASN A CA 1
ATOM 816 C C . ASN A 1 101 ? -5.721 8.955 23.054 1.00 93.00 101 ASN A C 1
ATOM 818 O O . ASN A 1 101 ? -4.732 8.837 22.327 1.00 93.00 101 ASN A O 1
ATOM 822 N N . PRO A 1 102 ? -6.746 9.764 22.735 1.00 88.75 102 PRO A N 1
ATOM 823 C CA . PRO A 1 102 ? -6.811 10.497 21.475 1.00 88.75 102 PRO A CA 1
ATOM 824 C C . PRO A 1 102 ? -5.635 11.447 21.208 1.00 88.75 102 PRO A C 1
ATOM 826 O O . PRO A 1 102 ? -5.347 11.751 20.055 1.00 88.75 102 PRO A O 1
ATOM 829 N N . GLU A 1 103 ? -4.894 11.869 22.236 1.00 91.88 103 GLU A N 1
ATOM 830 C CA . GLU A 1 103 ? -3.667 12.663 22.062 1.00 91.88 103 GLU A CA 1
ATOM 831 C C . GLU A 1 103 ? -2.545 11.886 21.354 1.00 91.88 103 GLU A C 1
ATOM 833 O O . GLU A 1 103 ? -1.547 12.473 20.942 1.00 91.88 103 GLU A O 1
ATOM 838 N N . LYS A 1 104 ? -2.697 10.565 21.207 1.00 94.88 104 LYS A N 1
ATOM 839 C CA . LYS A 1 104 ? -1.748 9.688 20.520 1.00 94.88 104 LYS A CA 1
ATOM 840 C C . LYS A 1 104 ? -2.067 9.449 19.044 1.00 94.88 104 LYS A C 1
ATOM 842 O O . LYS A 1 104 ? -1.335 8.707 18.386 1.00 94.88 104 LYS A O 1
ATOM 847 N N . TYR A 1 105 ? -3.119 10.062 18.500 1.00 96.44 105 TYR A N 1
ATOM 848 C CA . TYR A 1 105 ? -3.268 10.131 17.048 1.00 96.44 105 TYR A CA 1
ATOM 849 C C . TYR A 1 105 ? -2.039 10.820 16.445 1.00 96.44 105 TYR A C 1
ATOM 851 O O . TYR A 1 105 ? -1.666 11.908 16.877 1.00 96.44 105 TYR A O 1
ATOM 859 N N . ILE A 1 106 ? -1.419 10.202 15.434 1.00 95.00 106 ILE A N 1
ATOM 860 C CA . ILE A 1 106 ? -0.245 10.797 14.768 1.00 95.00 106 ILE A CA 1
ATOM 861 C C . ILE A 1 106 ? -0.621 11.975 13.856 1.00 95.00 106 ILE A C 1
ATOM 863 O O . ILE A 1 106 ? 0.258 12.651 13.335 1.00 95.00 106 ILE A O 1
ATOM 867 N N . GLY A 1 107 ? -1.921 12.218 13.672 1.00 94.06 107 GLY A N 1
ATOM 868 C CA . GLY A 1 107 ? -2.483 13.351 12.951 1.00 94.06 107 GLY A CA 1
ATOM 869 C C . GLY A 1 107 ? -3.891 13.074 12.430 1.00 94.06 107 GLY A C 1
ATOM 870 O O . GLY A 1 107 ? -4.490 12.050 12.763 1.00 94.06 107 GLY A O 1
ATOM 871 N N . GLU A 1 108 ? -4.411 13.988 11.612 1.00 93.00 108 GLU A N 1
ATOM 872 C CA . GLU A 1 108 ? -5.611 13.748 10.806 1.00 93.00 108 GLU A CA 1
ATOM 873 C C . GLU A 1 108 ? -5.350 12.653 9.754 1.00 93.00 108 GLU A C 1
ATOM 875 O O . GLU A 1 108 ? -4.287 12.597 9.119 1.00 93.00 108 GLU A O 1
ATOM 880 N N . HIS A 1 109 ? -6.341 11.778 9.570 1.00 90.94 109 HIS A N 1
ATOM 881 C CA . HIS A 1 109 ? -6.337 10.715 8.563 1.00 90.94 109 HIS A CA 1
ATOM 882 C C . HIS A 1 109 ? -7.412 11.001 7.521 1.00 90.94 109 HIS A C 1
ATOM 884 O O . HIS A 1 109 ? -8.524 11.391 7.871 1.00 90.94 109 HIS A O 1
ATOM 890 N N . LYS A 1 110 ? -7.051 10.844 6.246 1.00 82.50 110 LYS A N 1
ATOM 891 C CA . LYS A 1 110 ? -7.909 11.141 5.093 1.00 82.50 110 LYS A CA 1
ATOM 892 C C . LYS A 1 110 ? -8.970 10.061 4.882 1.00 82.50 110 LYS A C 1
ATOM 894 O O . LYS A 1 110 ? -10.119 10.361 4.580 1.00 82.50 110 LYS A O 1
ATOM 899 N N . ASP A 1 111 ? -8.539 8.819 5.006 1.00 87.69 111 ASP A N 1
ATOM 900 C CA . ASP A 1 111 ? -9.234 7.607 4.612 1.00 87.69 111 ASP A CA 1
ATOM 901 C C . ASP A 1 111 ? -8.964 6.492 5.630 1.00 87.69 111 ASP A C 1
ATOM 903 O O . ASP A 1 111 ? -8.152 6.611 6.556 1.00 87.69 111 ASP A O 1
ATOM 907 N N . VAL A 1 112 ? -9.727 5.413 5.477 1.00 95.81 112 VAL A N 1
ATOM 908 C CA . VAL A 1 112 ? -9.490 4.146 6.158 1.00 95.81 112 VAL A CA 1
ATOM 909 C C . VAL A 1 112 ? -8.966 3.186 5.104 1.00 95.81 112 VAL A C 1
ATOM 911 O O . VAL A 1 112 ? -9.683 2.885 4.156 1.00 95.81 112 VAL A O 1
ATOM 914 N N . ASP A 1 113 ? -7.750 2.691 5.291 1.00 96.75 113 ASP A N 1
ATOM 915 C CA . ASP A 1 113 ? -7.169 1.649 4.452 1.00 96.75 113 ASP A CA 1
ATOM 916 C C . ASP A 1 113 ? -7.356 0.283 5.112 1.00 96.75 113 ASP A C 1
ATOM 918 O O . ASP A 1 113 ? -7.093 0.119 6.307 1.00 96.75 113 ASP A O 1
ATOM 922 N N . ILE A 1 114 ? -7.730 -0.731 4.341 1.00 97.81 114 ILE A N 1
ATOM 923 C CA . ILE A 1 114 ? -7.683 -2.125 4.783 1.00 97.81 114 ILE A CA 1
ATOM 924 C C . ILE A 1 114 ? -6.939 -2.986 3.777 1.00 97.81 114 ILE A C 1
ATOM 926 O O . ILE A 1 114 ? -6.818 -2.649 2.603 1.00 97.81 114 ILE A O 1
ATOM 930 N N . SER A 1 115 ? -6.470 -4.136 4.234 1.00 97.25 115 SER A N 1
ATOM 931 C CA . SER A 1 115 ? -6.030 -5.221 3.369 1.00 97.25 115 SER A CA 1
ATOM 932 C C . SER A 1 115 ? -6.925 -6.439 3.520 1.00 97.25 115 SER A C 1
ATOM 934 O O . SER A 1 115 ? -7.411 -6.693 4.621 1.00 97.25 115 SER A O 1
ATOM 936 N N . VAL A 1 116 ? -7.119 -7.178 2.427 1.00 97.31 116 VAL A N 1
ATOM 937 C CA . VAL A 1 116 ? -7.921 -8.413 2.368 1.00 97.31 116 VAL A CA 1
ATOM 938 C C . VAL A 1 116 ? -7.286 -9.428 1.417 1.00 97.31 116 VAL A C 1
ATOM 940 O O . VAL A 1 116 ? -6.683 -9.049 0.413 1.00 97.31 116 VAL A O 1
ATOM 943 N N . GLU A 1 117 ? -7.436 -10.720 1.694 1.00 96.25 117 GLU A N 1
ATOM 944 C CA . GLU A 1 117 ? -6.946 -11.793 0.818 1.00 96.25 117 GLU A CA 1
ATOM 945 C C . GLU A 1 117 ? -7.738 -11.890 -0.492 1.00 96.25 117 GLU A C 1
ATOM 947 O O . GLU A 1 117 ? -8.971 -11.931 -0.497 1.00 96.25 117 GLU A O 1
ATOM 952 N N . LYS A 1 118 ? -7.034 -12.020 -1.629 1.00 95.31 118 LYS A N 1
ATOM 953 C CA . LYS A 1 118 ? -7.678 -12.172 -2.949 1.00 95.31 118 LYS A CA 1
ATOM 954 C C . LYS A 1 118 ? -8.632 -13.369 -3.004 1.00 95.31 118 LYS A C 1
ATOM 956 O O . LYS A 1 118 ? -9.682 -13.296 -3.638 1.00 95.31 118 LYS A O 1
ATOM 961 N N . GLY A 1 119 ? -8.259 -14.468 -2.346 1.00 94.69 119 GLY A N 1
ATOM 962 C CA . GLY A 1 119 ? -9.057 -15.696 -2.298 1.00 94.69 119 GLY A CA 1
ATOM 963 C C . GLY A 1 119 ? -10.358 -15.572 -1.501 1.00 94.69 119 GLY A C 1
ATOM 964 O O . GLY A 1 119 ? -11.220 -16.435 -1.624 1.00 94.69 119 GLY A O 1
ATOM 965 N N . GLU A 1 120 ? -10.524 -14.505 -0.718 1.00 97.00 120 GLU A N 1
ATOM 966 C CA . GLU A 1 120 ? -11.660 -14.319 0.188 1.00 97.00 120 GLU A CA 1
ATOM 967 C C . GLU A 1 120 ? -12.646 -13.245 -0.291 1.00 97.00 120 GLU A C 1
ATOM 969 O O . GLU A 1 120 ? -13.633 -12.967 0.387 1.00 97.00 120 GLU A O 1
ATOM 974 N N . LEU A 1 121 ? -12.426 -12.649 -1.469 1.00 97.38 121 LEU A N 1
ATOM 975 C CA . LEU A 1 121 ? -13.225 -11.518 -1.959 1.00 97.38 121 LEU A CA 1
ATOM 976 C C . LEU A 1 121 ? -14.723 -11.836 -2.108 1.00 97.38 121 LEU A C 1
ATOM 978 O O . LEU A 1 121 ? -15.557 -10.957 -1.903 1.00 97.38 121 LEU A O 1
ATOM 982 N N . GLU A 1 122 ? -15.085 -13.081 -2.428 1.00 97.44 122 GLU A N 1
ATOM 983 C CA . GLU A 1 122 ? -16.490 -13.511 -2.475 1.00 97.44 122 GLU A CA 1
ATOM 984 C C . GLU A 1 122 ? -17.132 -13.501 -1.076 1.00 97.44 122 GLU A C 1
ATOM 986 O O . GLU A 1 122 ? -18.227 -12.967 -0.885 1.00 97.44 122 GLU A O 1
ATOM 991 N N . ALA A 1 123 ? -16.427 -14.033 -0.073 1.00 97.94 123 ALA A N 1
ATOM 992 C CA . ALA A 1 123 ? -16.882 -14.026 1.314 1.00 97.94 123 ALA A CA 1
ATOM 993 C C . ALA A 1 123 ? -16.898 -12.602 1.901 1.00 97.94 123 ALA A C 1
ATOM 995 O O . ALA A 1 123 ? -17.817 -12.252 2.645 1.00 97.94 123 ALA A O 1
ATOM 996 N N . LEU A 1 124 ? -15.939 -11.758 1.505 1.00 98.00 124 LEU A N 1
ATOM 997 C CA . LEU A 1 124 ? -15.920 -10.330 1.809 1.00 98.00 124 LEU A CA 1
ATOM 998 C C . LEU A 1 124 ? -17.171 -9.629 1.275 1.00 98.00 124 LEU A C 1
ATOM 1000 O O . LEU A 1 124 ? -17.841 -8.932 2.033 1.00 98.00 124 LEU A O 1
ATOM 1004 N N . GLU A 1 125 ? -17.512 -9.813 -0.004 1.00 97.69 125 GLU A N 1
ATOM 1005 C CA . GLU A 1 125 ? -18.706 -9.196 -0.592 1.00 97.69 125 GLU A CA 1
ATOM 1006 C C . GLU A 1 125 ? -19.971 -9.580 0.190 1.00 97.69 125 GLU A C 1
ATOM 1008 O O . GLU A 1 125 ? -20.767 -8.706 0.548 1.00 97.69 125 GLU A O 1
ATOM 1013 N N . ALA A 1 126 ? -20.127 -10.866 0.517 1.00 97.25 126 ALA A N 1
ATOM 1014 C CA . ALA A 1 126 ? -21.258 -11.360 1.296 1.00 97.25 126 ALA A CA 1
ATOM 1015 C C . ALA A 1 126 ? -21.314 -10.749 2.710 1.00 97.25 126 ALA A C 1
ATOM 1017 O O . ALA A 1 126 ? -22.381 -10.306 3.152 1.00 97.25 126 ALA A O 1
ATOM 1018 N N . GLN A 1 127 ? -20.175 -10.680 3.408 1.00 97.69 127 GLN A N 1
ATOM 1019 C CA . GLN A 1 127 ? -20.072 -10.078 4.740 1.00 97.69 127 GLN A CA 1
ATOM 1020 C C . GLN A 1 127 ? -20.419 -8.584 4.713 1.00 97.69 127 GLN A C 1
ATOM 1022 O O . GLN A 1 127 ? -21.176 -8.106 5.560 1.00 97.69 127 GLN A O 1
ATOM 1027 N N . LEU A 1 128 ? -19.908 -7.837 3.734 1.00 97.44 128 LEU A N 1
ATOM 1028 C CA . LEU A 1 128 ? -20.184 -6.407 3.604 1.00 97.44 128 LEU A CA 1
ATOM 1029 C C . LEU A 1 128 ? -21.661 -6.150 3.308 1.00 97.44 128 LEU A C 1
ATOM 1031 O O . LEU A 1 128 ? -22.278 -5.314 3.968 1.00 97.44 128 LEU A O 1
ATOM 1035 N N . LEU A 1 129 ? -22.252 -6.908 2.379 1.00 95.44 129 LEU A N 1
ATOM 1036 C CA . LEU A 1 129 ? -23.673 -6.805 2.039 1.00 95.44 129 LEU A CA 1
ATOM 1037 C C . LEU A 1 129 ? -24.569 -7.041 3.255 1.00 95.44 129 LEU A C 1
ATOM 1039 O O . LEU A 1 129 ? -25.487 -6.257 3.505 1.00 95.44 129 LEU A O 1
ATOM 1043 N N . LYS A 1 130 ? -24.268 -8.076 4.048 1.00 95.62 130 LYS A N 1
ATOM 1044 C CA . LYS A 1 130 ? -24.982 -8.381 5.296 1.00 95.62 130 LYS A CA 1
ATOM 1045 C C . LYS A 1 130 ? -24.969 -7.204 6.277 1.00 95.62 130 LYS A C 1
ATOM 1047 O O . LYS A 1 130 ? -25.945 -7.007 6.997 1.00 95.62 130 LYS A O 1
ATOM 1052 N N . ASN A 1 131 ? -23.896 -6.416 6.284 1.00 96.00 131 ASN A N 1
ATOM 1053 C CA . ASN A 1 131 ? -23.705 -5.299 7.209 1.00 96.00 131 ASN A CA 1
ATOM 1054 C C . ASN A 1 131 ? -23.997 -3.919 6.594 1.00 96.00 131 ASN A C 1
ATOM 1056 O O . ASN A 1 131 ? -23.697 -2.897 7.210 1.00 96.00 131 ASN A O 1
ATOM 1060 N N . GLY A 1 132 ? -24.625 -3.862 5.413 1.00 96.31 132 GLY A N 1
ATOM 1061 C CA . GLY A 1 132 ? -25.033 -2.600 4.784 1.00 96.31 132 GLY A CA 1
ATOM 1062 C C . GLY A 1 132 ? -23.895 -1.855 4.084 1.00 96.31 132 GLY A C 1
ATOM 1063 O O . GLY A 1 132 ? -23.904 -0.626 4.028 1.00 96.31 132 GLY A O 1
ATOM 1064 N N . TYR A 1 133 ? -22.925 -2.589 3.546 1.00 98.00 133 TYR A N 1
ATOM 1065 C CA . TYR A 1 133 ? -21.813 -2.074 2.754 1.00 98.00 133 TYR A CA 1
ATOM 1066 C C . TYR A 1 133 ? -21.736 -2.784 1.401 1.00 98.00 133 TYR A C 1
ATOM 1068 O O . TYR A 1 133 ? -22.376 -3.807 1.149 1.00 98.00 133 TYR A O 1
ATOM 1076 N N . GLY A 1 134 ? -20.901 -2.277 0.504 1.00 96.69 134 GLY A N 1
ATOM 1077 C CA . GLY A 1 134 ? -20.273 -3.181 -0.445 1.00 96.69 134 GLY A CA 1
ATOM 1078 C C . GLY A 1 134 ? -19.267 -2.536 -1.367 1.00 96.69 134 GLY A C 1
ATOM 1079 O O . GLY A 1 134 ? -18.777 -1.444 -1.092 1.00 96.69 134 GLY A O 1
ATOM 1080 N N . LEU A 1 135 ? -18.949 -3.280 -2.421 1.00 97.44 135 LEU A N 1
ATOM 1081 C CA . LEU A 1 135 ? -17.773 -3.081 -3.251 1.00 97.44 135 LEU A CA 1
ATOM 1082 C C . LEU A 1 135 ? -18.037 -2.090 -4.384 1.00 97.44 135 LEU A C 1
ATOM 1084 O O . LEU A 1 135 ? -19.054 -2.176 -5.079 1.00 97.44 135 LEU A O 1
ATOM 1088 N N . PHE A 1 136 ? -17.100 -1.169 -4.584 1.00 96.75 136 PHE A N 1
ATOM 1089 C CA . PHE A 1 136 ? -17.148 -0.180 -5.650 1.00 96.75 136 PHE A CA 1
ATOM 1090 C C . PHE A 1 136 ? -15.798 -0.040 -6.345 1.00 96.75 136 PHE A C 1
ATOM 1092 O O . PHE A 1 136 ? -14.741 -0.138 -5.727 1.00 96.75 136 PHE A O 1
ATOM 1099 N N . LEU A 1 137 ? -15.870 0.246 -7.640 1.00 95.25 137 LEU A N 1
ATOM 1100 C CA . LEU A 1 137 ? -14.753 0.683 -8.461 1.00 95.25 137 LEU A CA 1
ATOM 1101 C C . LEU A 1 137 ? -14.956 2.161 -8.776 1.00 95.25 137 LEU A C 1
ATOM 1103 O O . LEU A 1 137 ? -16.019 2.568 -9.252 1.00 95.25 137 LEU A O 1
ATOM 1107 N N . SER A 1 138 ? -13.957 2.971 -8.450 1.00 93.12 138 SER A N 1
ATOM 1108 C CA . SER A 1 138 ? -13.992 4.416 -8.617 1.00 93.12 138 SER A CA 1
ATOM 1109 C C . SER A 1 138 ? -13.079 4.856 -9.741 1.00 93.12 138 SER A C 1
ATOM 1111 O O . SER A 1 138 ? -11.899 4.502 -9.793 1.00 93.12 138 SER A O 1
ATOM 1113 N N . ARG A 1 139 ? -13.628 5.683 -10.627 1.00 90.06 139 ARG A N 1
ATOM 1114 C CA . ARG A 1 139 ? -12.874 6.352 -11.684 1.00 90.06 139 ARG A CA 1
ATOM 1115 C C . ARG A 1 139 ? -13.120 7.849 -11.662 1.00 90.06 139 ARG A C 1
ATOM 1117 O O . ARG A 1 139 ? -14.169 8.337 -11.240 1.00 90.06 139 ARG A O 1
ATOM 1124 N N . THR A 1 140 ? -12.124 8.576 -12.143 1.00 81.00 140 THR A N 1
ATOM 1125 C CA . THR A 1 140 ? -12.157 10.027 -12.298 1.00 81.00 140 THR A CA 1
ATOM 1126 C C . THR A 1 140 ? -11.703 10.333 -13.712 1.00 81.00 140 THR A C 1
ATOM 1128 O O . THR A 1 140 ? -10.669 9.829 -14.139 1.00 81.00 140 THR A O 1
ATOM 1131 N N . GLU A 1 141 ? -12.459 11.141 -14.447 1.00 68.06 141 GLU A N 1
ATOM 1132 C CA . GLU A 1 141 ? -11.966 11.660 -15.728 1.00 68.06 141 GLU A CA 1
ATOM 1133 C C . GLU A 1 141 ? -10.869 12.718 -15.509 1.00 68.06 141 GLU A C 1
ATOM 1135 O O . GLU A 1 141 ? -9.962 12.843 -16.321 1.00 68.06 141 GLU A O 1
ATOM 1140 N N . ASP A 1 142 ? -10.949 13.466 -14.399 1.00 65.94 142 ASP A N 1
ATOM 1141 C CA . ASP A 1 142 ? -9.960 14.443 -13.919 1.00 65.94 142 ASP A CA 1
ATOM 1142 C C . ASP A 1 142 ? -10.105 14.630 -12.388 1.00 65.94 142 ASP A C 1
ATOM 1144 O O . ASP A 1 142 ? -11.147 14.287 -11.825 1.00 65.94 142 ASP A O 1
ATOM 1148 N N . LYS A 1 143 ? -9.085 15.161 -11.699 1.00 61.78 143 LYS A N 1
ATOM 1149 C CA . LYS A 1 143 ? -9.064 15.442 -10.249 1.00 61.78 143 LYS A CA 1
ATOM 1150 C C . LYS A 1 143 ? -10.094 16.488 -9.809 1.00 61.78 143 LYS A C 1
ATOM 1152 O O . LYS A 1 143 ? -10.511 16.453 -8.658 1.00 61.78 143 LYS A O 1
ATOM 1157 N N . THR A 1 144 ? -10.495 17.394 -10.702 1.00 63.56 144 THR A N 1
ATOM 1158 C CA . THR A 1 144 ? -11.468 18.464 -10.405 1.00 63.56 144 THR A CA 1
ATOM 1159 C C . THR A 1 144 ? -12.926 18.047 -10.617 1.00 63.56 144 THR A C 1
ATOM 1161 O O . THR A 1 144 ? -13.844 18.770 -10.231 1.00 63.56 144 THR A O 1
ATOM 1164 N N . LYS A 1 145 ? -13.149 16.882 -11.233 1.00 79.31 145 LYS A N 1
ATOM 1165 C CA . LYS A 1 145 ? -14.474 16.374 -11.589 1.00 79.31 145 LYS A CA 1
ATOM 1166 C C . LYS A 1 145 ? -15.033 15.432 -10.526 1.00 79.31 145 LYS A C 1
ATOM 1168 O O . LYS A 1 145 ? -14.304 14.884 -9.698 1.00 79.31 145 LYS A O 1
ATOM 1173 N N . ASN A 1 146 ? -16.344 15.213 -10.607 1.00 86.69 146 ASN A N 1
ATOM 1174 C CA . ASN A 1 146 ? -17.031 14.197 -9.822 1.00 86.69 146 ASN A CA 1
ATOM 1175 C C . ASN A 1 146 ? -16.394 12.817 -10.034 1.00 86.69 146 ASN A C 1
ATOM 1177 O O . ASN A 1 146 ? -15.978 12.456 -11.140 1.00 86.69 146 ASN A O 1
ATOM 1181 N N . LYS A 1 147 ? -16.347 12.038 -8.955 1.00 88.88 147 LYS A N 1
ATOM 1182 C CA . LYS A 1 147 ? -15.959 10.630 -8.983 1.00 88.88 147 LYS A CA 1
ATOM 1183 C C . LYS A 1 147 ? -17.156 9.798 -9.418 1.00 88.88 147 LYS A C 1
ATOM 1185 O O . LYS A 1 147 ? -18.244 9.959 -8.864 1.00 88.88 147 LYS A O 1
ATOM 1190 N N . ILE A 1 148 ? -16.944 8.881 -10.356 1.00 91.69 148 ILE A N 1
ATOM 1191 C CA . ILE A 1 148 ? -17.941 7.866 -10.698 1.00 91.69 148 ILE A CA 1
ATOM 1192 C C . ILE A 1 148 ? -17.673 6.644 -9.834 1.00 91.69 148 ILE A C 1
ATOM 1194 O O . ILE A 1 148 ? -16.606 6.041 -9.932 1.00 91.69 148 ILE A O 1
ATOM 1198 N N . MET A 1 149 ? -18.645 6.292 -8.997 1.00 94.00 149 MET A N 1
ATOM 1199 C CA . MET A 1 149 ? -18.622 5.100 -8.158 1.00 94.00 149 MET A CA 1
ATOM 1200 C C . MET A 1 149 ? -19.480 4.026 -8.815 1.00 94.00 149 MET A C 1
ATOM 1202 O O . MET A 1 149 ? -20.709 4.119 -8.802 1.00 94.00 149 MET A O 1
ATOM 1206 N N . ARG A 1 150 ? -18.843 3.006 -9.384 1.00 94.19 150 ARG A N 1
ATOM 1207 C CA . ARG A 1 150 ? -19.528 1.878 -10.013 1.00 94.19 150 ARG A CA 1
ATOM 1208 C C . ARG A 1 150 ? -19.602 0.707 -9.049 1.00 94.19 150 ARG A C 1
ATOM 1210 O O . ARG A 1 150 ? -18.577 0.273 -8.528 1.00 94.19 150 ARG A O 1
ATOM 1217 N N . ARG A 1 151 ? -20.799 0.174 -8.819 1.00 94.06 151 ARG A N 1
ATOM 1218 C CA . ARG A 1 151 ? -20.992 -1.042 -8.030 1.00 94.06 151 ARG A CA 1
ATOM 1219 C C . ARG A 1 151 ? -20.245 -2.200 -8.692 1.00 94.06 151 ARG A C 1
ATOM 1221 O O . ARG A 1 151 ? -20.370 -2.418 -9.898 1.00 94.06 151 ARG A O 1
ATOM 1228 N N . ALA A 1 152 ? -19.491 -2.945 -7.898 1.00 93.38 152 ALA A N 1
ATOM 1229 C CA . ALA A 1 152 ? -18.688 -4.063 -8.370 1.00 93.38 152 ALA A CA 1
ATOM 1230 C C . ALA A 1 152 ? -19.092 -5.362 -7.673 1.00 93.38 152 ALA A C 1
ATOM 1232 O O . ALA A 1 152 ? -19.491 -5.346 -6.508 1.00 93.38 152 ALA A O 1
ATOM 1233 N N . SER A 1 153 ? -18.977 -6.472 -8.401 1.00 93.62 153 SER A N 1
ATOM 1234 C CA . SER A 1 153 ? -18.931 -7.807 -7.802 1.00 93.62 153 SER A CA 1
ATOM 1235 C C . SER A 1 153 ? -17.511 -8.125 -7.340 1.00 93.62 153 SER A C 1
ATOM 1237 O O . SER A 1 153 ? -16.557 -7.494 -7.807 1.00 93.62 153 SER A O 1
ATOM 1239 N N . PHE A 1 154 ? -17.334 -9.156 -6.512 1.00 94.19 154 PHE A N 1
ATOM 1240 C CA . PHE A 1 154 ? -16.000 -9.623 -6.121 1.00 94.19 154 PHE A CA 1
ATOM 1241 C C . PHE A 1 154 ? -15.077 -9.939 -7.314 1.00 94.19 154 PHE A C 1
ATOM 1243 O O . PHE A 1 154 ? -13.863 -9.790 -7.206 1.00 94.19 154 PHE A O 1
ATOM 1250 N N . ARG A 1 155 ? -15.635 -10.354 -8.464 1.00 93.12 155 ARG A N 1
ATOM 1251 C CA . ARG A 1 155 ? -14.862 -10.675 -9.678 1.00 93.12 155 ARG A CA 1
ATOM 1252 C C . ARG A 1 155 ? -14.321 -9.425 -10.351 1.00 93.12 155 ARG A C 1
ATOM 1254 O O . ARG A 1 155 ? -13.130 -9.357 -10.623 1.00 93.12 155 ARG A O 1
ATOM 1261 N N . ASP A 1 156 ? -15.182 -8.427 -10.558 1.00 90.94 156 ASP A N 1
ATOM 1262 C CA . ASP A 1 156 ? -14.761 -7.137 -11.119 1.00 90.94 156 ASP A CA 1
ATOM 1263 C C . ASP A 1 156 ? -13.724 -6.468 -10.208 1.00 90.94 156 ASP A C 1
ATOM 1265 O O . ASP A 1 156 ? -12.762 -5.868 -10.677 1.00 90.94 156 ASP A O 1
ATOM 1269 N N . PHE A 1 157 ? -13.914 -6.611 -8.896 1.00 89.94 157 PHE A N 1
ATOM 1270 C CA . PHE A 1 157 ? -13.020 -6.097 -7.865 1.00 89.94 157 PHE A CA 1
ATOM 1271 C C . PHE A 1 157 ? -11.636 -6.768 -7.904 1.00 89.94 157 PHE A C 1
ATOM 1273 O O . PHE A 1 157 ? -10.623 -6.092 -7.771 1.00 89.94 157 PHE A O 1
ATOM 1280 N N . ALA A 1 158 ? -11.577 -8.085 -8.136 1.00 89.69 158 ALA A N 1
ATOM 1281 C CA . ALA A 1 158 ? -10.338 -8.869 -8.180 1.00 89.69 158 ALA A CA 1
ATOM 1282 C C . ALA A 1 158 ? -9.465 -8.631 -9.428 1.00 89.69 158 ALA A C 1
ATOM 1284 O O . ALA A 1 158 ? -8.284 -8.996 -9.419 1.00 89.69 158 ALA A O 1
ATOM 1285 N N . GLU A 1 159 ? -10.060 -8.101 -10.499 1.00 87.25 159 GLU A N 1
ATOM 1286 C CA . GLU A 1 159 ? -9.445 -7.913 -11.823 1.00 87.25 159 GLU A CA 1
ATOM 1287 C C . GLU A 1 159 ? -9.223 -6.431 -12.181 1.00 87.25 159 GLU A C 1
ATOM 1289 O O . GLU A 1 159 ? -8.770 -6.121 -13.284 1.00 87.25 159 GLU A O 1
ATOM 1294 N N . SER A 1 160 ? -9.565 -5.497 -11.288 1.00 85.50 160 SER A N 1
ATOM 1295 C CA . SER A 1 160 ? -9.419 -4.067 -11.565 1.00 85.50 160 SER A CA 1
ATOM 1296 C C . SER A 1 160 ? -7.971 -3.603 -11.412 1.00 85.50 160 SER A C 1
ATOM 1298 O O . SER A 1 160 ? -7.480 -3.438 -10.299 1.00 85.50 160 SER A O 1
ATOM 1300 N N . ASP A 1 161 ? -7.327 -3.299 -12.540 1.00 75.62 161 ASP A N 1
ATOM 1301 C CA . ASP A 1 161 ? -5.981 -2.705 -12.568 1.00 75.62 161 ASP A CA 1
ATOM 1302 C C . ASP A 1 161 ? -5.995 -1.167 -12.699 1.00 75.62 161 ASP A C 1
ATOM 1304 O O . ASP A 1 161 ? -4.984 -0.510 -12.455 1.00 75.62 161 ASP A O 1
ATOM 1308 N N . ALA A 1 162 ? -7.119 -0.582 -13.133 1.00 76.31 162 ALA A N 1
ATOM 1309 C CA . ALA A 1 162 ? -7.201 0.831 -13.531 1.00 76.31 162 ALA A CA 1
ATOM 1310 C C . ALA A 1 162 ? -8.126 1.685 -12.652 1.00 76.31 162 ALA A C 1
ATOM 1312 O O . ALA A 1 162 ? -7.945 2.901 -12.572 1.00 76.31 162 ALA A O 1
ATOM 1313 N N . GLU A 1 163 ? -9.130 1.077 -12.021 1.00 85.94 163 GLU A N 1
ATOM 1314 C CA . GLU A 1 163 ? -10.094 1.778 -11.170 1.00 85.94 163 GLU A CA 1
ATOM 1315 C C . GLU A 1 163 ? -9.730 1.583 -9.696 1.00 85.94 163 GLU A C 1
ATOM 1317 O O . GLU A 1 163 ? -9.245 0.524 -9.295 1.00 85.94 163 GLU A O 1
ATOM 1322 N N . HIS A 1 164 ? -9.973 2.613 -8.884 1.00 89.56 164 HIS A N 1
ATOM 1323 C CA . HIS A 1 164 ? -9.680 2.581 -7.457 1.00 89.56 164 HIS A CA 1
ATOM 1324 C C . HIS A 1 164 ? -10.712 1.725 -6.715 1.00 89.56 164 HIS A C 1
ATOM 1326 O O . HIS A 1 164 ? -11.917 1.877 -6.912 1.00 89.56 164 HIS A O 1
ATOM 1332 N N . ILE A 1 165 ? -10.229 0.819 -5.875 1.00 94.62 165 ILE A N 1
ATOM 1333 C CA . ILE A 1 165 ? -10.994 -0.268 -5.273 1.00 94.62 165 ILE A CA 1
ATOM 1334 C C . ILE A 1 165 ? -11.447 0.142 -3.863 1.00 94.62 165 ILE A C 1
ATOM 1336 O O . ILE A 1 165 ? -10.612 0.385 -2.994 1.00 94.62 165 ILE A O 1
ATOM 1340 N N . LEU A 1 166 ? -12.764 0.223 -3.636 1.00 96.25 166 LEU A N 1
ATOM 1341 C CA . LEU A 1 166 ? -13.343 0.864 -2.448 1.00 96.25 166 LEU A CA 1
ATOM 1342 C C . LEU A 1 166 ? -14.487 0.065 -1.813 1.00 96.25 166 LEU A C 1
ATOM 1344 O O . LEU A 1 166 ? -15.261 -0.600 -2.505 1.00 96.25 166 LEU A O 1
ATOM 1348 N N . ILE A 1 167 ? -14.678 0.234 -0.503 1.00 97.44 167 ILE A N 1
ATOM 1349 C CA . ILE A 1 167 ? -15.907 -0.152 0.207 1.00 97.44 167 ILE A CA 1
ATOM 1350 C C . ILE A 1 167 ? -16.680 1.104 0.603 1.00 97.44 167 ILE A C 1
ATOM 1352 O O . ILE A 1 167 ? -16.126 2.042 1.175 1.00 97.44 167 ILE A O 1
ATOM 1356 N N . ALA A 1 168 ? -17.984 1.111 0.345 1.00 97.19 168 ALA A N 1
ATOM 1357 C CA . ALA A 1 168 ? -18.874 2.198 0.741 1.00 97.19 168 ALA A CA 1
ATOM 1358 C C . ALA A 1 168 ? -20.122 1.667 1.446 1.00 97.19 168 ALA A C 1
ATOM 1360 O O . ALA A 1 168 ? -20.600 0.565 1.155 1.00 97.19 168 ALA A O 1
ATOM 1361 N N . ALA A 1 169 ? -20.657 2.464 2.371 1.00 97.50 169 ALA A N 1
ATOM 1362 C CA . ALA A 1 169 ? -21.918 2.154 3.027 1.00 97.50 169 ALA A CA 1
ATOM 1363 C C . ALA A 1 169 ? -23.082 2.335 2.049 1.00 97.50 169 ALA A C 1
ATOM 1365 O O . ALA A 1 169 ? -23.128 3.322 1.311 1.00 97.50 169 ALA A O 1
ATOM 1366 N N . ILE A 1 170 ? -24.042 1.415 2.075 1.00 96.69 170 ILE A N 1
ATOM 1367 C CA . ILE A 1 170 ? -25.200 1.409 1.181 1.00 96.69 170 ILE A CA 1
ATOM 1368 C C . ILE A 1 170 ? -26.516 1.295 1.953 1.00 96.69 170 ILE A C 1
ATOM 1370 O O . ILE A 1 170 ? -26.567 0.840 3.098 1.00 96.69 170 ILE A O 1
ATOM 1374 N N . ASP A 1 171 ? -27.605 1.736 1.334 1.00 94.38 171 ASP A N 1
ATOM 1375 C CA . ASP A 1 171 ? -28.954 1.399 1.779 1.00 94.38 171 ASP A CA 1
ATOM 1376 C C . ASP A 1 171 ? -29.432 0.062 1.175 1.00 94.38 171 ASP A C 1
ATOM 1378 O O . ASP A 1 171 ? -28.701 -0.628 0.461 1.00 94.38 171 ASP A O 1
ATOM 1382 N N . LYS A 1 172 ? -30.689 -0.305 1.451 1.00 90.00 172 LYS A N 1
ATOM 1383 C CA . LYS A 1 172 ? -31.320 -1.534 0.935 1.00 90.00 172 LYS A CA 1
ATOM 1384 C C . LYS A 1 172 ? -31.397 -1.609 -0.600 1.00 90.00 172 LYS A C 1
ATOM 1386 O O . LYS A 1 172 ? -31.607 -2.691 -1.136 1.00 90.00 172 LYS A O 1
ATOM 1391 N N . ASN A 1 173 ? -31.255 -0.475 -1.283 1.00 88.69 173 ASN A N 1
ATOM 1392 C CA . ASN A 1 173 ? -31.341 -0.343 -2.732 1.00 88.69 173 ASN A CA 1
ATOM 1393 C C . ASN A 1 173 ? -29.950 -0.319 -3.392 1.00 88.69 173 ASN A C 1
ATOM 1395 O O . ASN A 1 173 ? -29.859 -0.332 -4.617 1.00 88.69 173 ASN A O 1
ATOM 1399 N N . GLY A 1 174 ? -28.866 -0.294 -2.605 1.00 89.62 174 GLY A N 1
ATOM 1400 C CA . GLY A 1 174 ? -27.497 -0.173 -3.110 1.00 89.62 174 GLY A CA 1
ATOM 1401 C C . GLY A 1 174 ? -27.018 1.272 -3.280 1.00 89.62 174 GLY A C 1
ATOM 1402 O O . GLY A 1 174 ? -25.905 1.495 -3.762 1.00 89.62 174 GLY A O 1
ATOM 1403 N N . LYS A 1 175 ? -27.814 2.263 -2.862 1.00 94.62 175 LYS A N 1
ATOM 1404 C CA . LYS A 1 175 ? -27.426 3.674 -2.917 1.00 94.62 175 LYS A CA 1
ATOM 1405 C C . LYS A 1 175 ? -26.406 3.989 -1.832 1.00 94.62 175 LYS A C 1
ATOM 1407 O O . LYS A 1 175 ? -26.607 3.624 -0.674 1.00 94.62 175 LYS A O 1
ATOM 1412 N N . ILE A 1 176 ? -25.344 4.708 -2.190 1.00 95.88 176 ILE A N 1
ATOM 1413 C CA . ILE A 1 176 ? -24.306 5.136 -1.250 1.00 95.88 176 ILE A CA 1
ATOM 1414 C C . ILE A 1 176 ? -24.910 6.069 -0.195 1.00 95.88 176 ILE A C 1
ATOM 1416 O O . ILE A 1 176 ? -25.569 7.066 -0.504 1.00 95.88 176 ILE A O 1
ATOM 1420 N N . ARG A 1 177 ? -24.640 5.756 1.071 1.00 94.94 177 ARG A N 1
ATOM 1421 C CA . ARG A 1 177 ? -25.100 6.507 2.241 1.00 94.94 177 ARG A CA 1
ATOM 1422 C C . ARG A 1 177 ? -24.076 7.546 2.670 1.00 94.94 177 ARG A C 1
ATOM 1424 O O . ARG A 1 177 ? -22.925 7.212 2.909 1.00 94.94 177 ARG A O 1
ATOM 1431 N N . ARG A 1 178 ? -24.501 8.803 2.823 1.00 89.69 178 ARG A N 1
ATOM 1432 C CA . ARG A 1 178 ? -23.640 9.915 3.284 1.00 89.69 178 ARG A CA 1
ATOM 1433 C C . ARG A 1 178 ? -23.722 10.179 4.787 1.00 89.69 178 ARG A C 1
ATOM 1435 O O . ARG A 1 178 ? -22.948 10.967 5.308 1.00 89.69 178 ARG A O 1
ATOM 1442 N N . ASP A 1 179 ? -24.659 9.536 5.475 1.00 91.38 179 ASP A N 1
ATOM 1443 C CA . ASP A 1 179 ? -24.865 9.668 6.920 1.00 91.38 179 ASP A CA 1
ATOM 1444 C C . ASP A 1 179 ? -23.955 8.747 7.754 1.00 91.38 179 ASP A C 1
ATOM 1446 O O . ASP A 1 179 ? -23.995 8.781 8.982 1.00 91.38 179 ASP A O 1
ATOM 1450 N N . LYS A 1 180 ? -23.147 7.913 7.091 1.00 93.56 180 LYS A N 1
ATOM 1451 C CA . LYS A 1 180 ? -22.225 6.954 7.707 1.00 93.56 180 LYS A CA 1
ATOM 1452 C C . LYS A 1 180 ? -20.822 7.534 7.822 1.00 93.56 180 LYS A C 1
ATOM 1454 O O . LYS A 1 180 ? -20.358 8.194 6.896 1.00 93.56 180 LYS A O 1
ATOM 1459 N N . ALA A 1 181 ? -20.155 7.268 8.945 1.00 92.94 181 ALA A N 1
ATOM 1460 C CA . ALA A 1 181 ? -18.793 7.745 9.172 1.00 92.94 181 ALA A CA 1
ATOM 1461 C C . ALA A 1 181 ? -17.759 6.876 8.448 1.00 92.94 181 ALA A C 1
ATOM 1463 O O . ALA A 1 181 ? -16.743 7.387 7.981 1.00 92.94 181 ALA A O 1
ATOM 1464 N N . LEU A 1 182 ? -17.998 5.565 8.355 1.00 95.00 182 LEU A N 1
ATOM 1465 C CA . LEU A 1 182 ? -17.202 4.676 7.521 1.00 95.00 182 LEU A CA 1
ATOM 1466 C C . LEU A 1 182 ? -17.756 4.698 6.100 1.00 95.00 182 LEU A C 1
ATOM 1468 O O . LEU A 1 182 ? -18.790 4.092 5.806 1.00 95.00 182 LEU A O 1
ATOM 1472 N N . ASN A 1 183 ? -17.058 5.396 5.216 1.00 92.44 183 ASN A N 1
ATOM 1473 C CA . ASN A 1 183 ? -17.371 5.429 3.800 1.00 92.44 183 ASN A CA 1
ATOM 1474 C C . ASN A 1 183 ? -16.088 5.604 2.989 1.00 92.44 183 ASN A C 1
ATOM 1476 O O . ASN A 1 183 ? -15.160 6.244 3.475 1.00 92.44 183 ASN A O 1
ATOM 1480 N N . PHE A 1 184 ? -16.063 5.062 1.771 1.00 93.12 184 PHE A N 1
ATOM 1481 C CA . PHE A 1 184 ? -14.894 5.093 0.882 1.00 93.12 184 PHE A CA 1
ATOM 1482 C C . PHE A 1 184 ? -13.624 4.549 1.560 1.00 93.12 184 PHE A C 1
ATOM 1484 O O . PHE A 1 184 ? -12.620 5.239 1.677 1.00 93.12 184 PHE A O 1
ATOM 1491 N N . VAL A 1 185 ? -13.709 3.312 2.053 1.00 96.81 185 VAL A N 1
ATOM 1492 C CA . VAL A 1 185 ? -12.567 2.576 2.611 1.00 96.81 185 VAL A CA 1
ATOM 1493 C C . VAL A 1 185 ? -11.719 2.057 1.456 1.00 96.81 185 VAL A C 1
ATOM 1495 O O . VAL A 1 185 ? -12.244 1.322 0.614 1.00 96.81 185 VAL A O 1
ATOM 1498 N N . ASP A 1 186 ? -10.440 2.410 1.439 1.00 95.88 186 ASP A N 1
ATOM 1499 C CA . ASP A 1 186 ? -9.469 1.951 0.448 1.00 95.88 186 ASP A CA 1
ATOM 1500 C C . ASP A 1 186 ? -9.114 0.486 0.726 1.00 95.88 186 ASP A C 1
ATOM 1502 O O . ASP A 1 186 ? -8.850 0.096 1.869 1.00 95.88 186 ASP A O 1
ATOM 1506 N N . VAL A 1 187 ? -9.147 -0.358 -0.310 1.00 96.38 187 VAL A N 1
ATOM 1507 C CA . VAL A 1 187 ? -8.891 -1.798 -0.164 1.00 96.38 187 VAL A CA 1
ATOM 1508 C C . VAL A 1 187 ? -7.648 -2.216 -0.933 1.00 96.38 187 VAL A C 1
ATOM 1510 O O . VAL A 1 187 ? -7.590 -2.150 -2.160 1.00 96.38 187 VAL A O 1
ATOM 1513 N N . HIS A 1 188 ? -6.679 -2.752 -0.200 1.00 94.56 188 HIS A N 1
ATOM 1514 C CA . HIS A 1 188 ? -5.484 -3.385 -0.735 1.00 94.56 188 HIS A CA 1
ATOM 1515 C C . HIS A 1 188 ? -5.671 -4.905 -0.805 1.00 94.56 188 HIS A C 1
ATOM 1517 O O . HIS A 1 188 ? -5.896 -5.577 0.202 1.00 94.56 188 HIS A O 1
ATOM 1523 N N . ILE A 1 189 ? -5.561 -5.476 -2.003 1.00 94.81 189 ILE A N 1
ATOM 1524 C CA . ILE A 1 189 ? -5.695 -6.924 -2.191 1.00 94.81 189 ILE A CA 1
ATOM 1525 C C . ILE A 1 189 ? -4.344 -7.597 -1.933 1.00 94.81 189 ILE A C 1
ATOM 1527 O O . ILE A 1 189 ? -3.368 -7.344 -2.639 1.00 94.81 189 ILE A O 1
ATOM 1531 N N . ILE A 1 190 ? -4.306 -8.500 -0.957 1.00 95.50 190 ILE A N 1
ATOM 1532 C CA . ILE A 1 190 ? -3.167 -9.380 -0.700 1.00 95.50 190 ILE A CA 1
ATOM 1533 C C . ILE A 1 190 ? -3.182 -10.469 -1.770 1.00 95.50 190 ILE A C 1
ATOM 1535 O O . ILE A 1 190 ? -4.134 -11.245 -1.893 1.00 95.50 190 ILE A O 1
ATOM 1539 N N . GLN A 1 191 ? -2.130 -10.492 -2.583 1.00 94.81 191 GLN A N 1
ATOM 1540 C CA . GLN A 1 191 ? -1.928 -11.501 -3.616 1.00 94.81 191 GLN A CA 1
ATOM 1541 C C . GLN A 1 191 ? -0.927 -12.546 -3.142 1.00 94.81 191 GLN A C 1
ATOM 1543 O O . GLN A 1 191 ? -0.029 -12.238 -2.360 1.00 94.81 191 GLN A O 1
ATOM 1548 N N . LYS A 1 192 ? -1.063 -13.768 -3.659 1.00 95.69 192 LYS A N 1
ATOM 1549 C CA . LYS A 1 192 ? -0.140 -14.875 -3.414 1.00 95.69 192 LYS A CA 1
ATOM 1550 C C . LYS A 1 192 ? 0.420 -15.396 -4.730 1.00 95.69 192 LYS A C 1
ATOM 1552 O O . LYS A 1 192 ? -0.276 -15.373 -5.746 1.00 95.69 192 LYS A O 1
ATOM 1557 N N . ASP A 1 193 ? 1.669 -15.844 -4.706 1.00 95.06 193 ASP A N 1
ATOM 1558 C CA . ASP A 1 193 ? 2.268 -16.568 -5.822 1.00 95.06 193 ASP A CA 1
ATOM 1559 C C . ASP A 1 193 ? 1.683 -17.985 -5.961 1.00 95.06 193 ASP A C 1
ATOM 1561 O O . ASP A 1 193 ? 0.863 -18.436 -5.159 1.00 95.06 193 ASP A O 1
ATOM 1565 N N . GLU A 1 194 ? 2.125 -18.713 -6.988 1.00 94.56 194 GLU A N 1
ATOM 1566 C CA . GLU A 1 194 ? 1.690 -20.092 -7.254 1.00 94.56 194 GLU A CA 1
ATOM 1567 C C . GLU A 1 194 ? 2.034 -21.072 -6.117 1.00 94.56 194 GLU A C 1
ATOM 1569 O O . GLU A 1 194 ? 1.437 -22.143 -6.021 1.00 94.56 194 GLU A O 1
ATOM 1574 N N . THR A 1 195 ? 2.980 -20.716 -5.241 1.00 95.19 195 THR A N 1
ATOM 1575 C CA . THR A 1 195 ? 3.373 -21.508 -4.066 1.00 95.19 195 THR A CA 1
ATOM 1576 C C . THR A 1 195 ? 2.617 -21.112 -2.797 1.00 95.19 195 THR A C 1
ATOM 1578 O O . THR A 1 195 ? 2.824 -21.720 -1.747 1.00 95.19 195 THR A O 1
ATOM 1581 N N . GLY A 1 196 ? 1.729 -20.118 -2.886 1.00 94.75 196 GLY A N 1
ATOM 1582 C CA . GLY A 1 196 ? 0.937 -19.612 -1.773 1.00 94.75 196 GLY A CA 1
ATOM 1583 C C . GLY A 1 196 ? 1.634 -18.543 -0.930 1.00 94.75 196 GLY A C 1
ATOM 1584 O O . GLY A 1 196 ? 1.108 -18.201 0.125 1.00 94.75 196 GLY A O 1
ATOM 1585 N N . LYS A 1 197 ? 2.783 -17.999 -1.356 1.00 96.81 197 LYS A N 1
ATOM 1586 C CA . LYS A 1 197 ? 3.479 -16.941 -0.604 1.00 96.81 197 LYS A CA 1
ATOM 1587 C C . LYS A 1 197 ? 2.917 -15.563 -0.937 1.00 96.81 197 LYS A C 1
ATOM 1589 O O . LYS A 1 197 ? 2.718 -15.281 -2.118 1.00 96.81 197 LYS A O 1
ATOM 1594 N N . PRO A 1 198 ? 2.717 -14.683 0.055 1.00 97.12 198 PRO A N 1
ATOM 1595 C CA . PRO A 1 198 ? 2.209 -13.341 -0.171 1.00 97.12 198 PRO A CA 1
ATOM 1596 C C . PRO A 1 198 ? 3.206 -12.503 -0.964 1.00 97.12 198 PRO A C 1
ATOM 1598 O O . PRO A 1 198 ? 4.418 -12.637 -0.798 1.00 97.12 198 PRO A O 1
ATOM 1601 N N . LEU A 1 199 ? 2.686 -11.618 -1.808 1.00 96.31 199 LEU A N 1
ATOM 1602 C CA . LEU A 1 199 ? 3.463 -10.766 -2.700 1.00 96.31 199 LEU A CA 1
ATOM 1603 C C . LEU A 1 199 ? 3.444 -9.303 -2.242 1.00 96.31 199 LEU A C 1
ATOM 1605 O O . LEU A 1 199 ? 2.404 -8.771 -1.858 1.00 96.31 199 LEU A O 1
ATOM 1609 N N . GLY A 1 200 ? 4.606 -8.654 -2.317 1.00 93.31 200 GLY A N 1
ATOM 1610 C CA . GLY A 1 200 ? 4.786 -7.221 -2.089 1.00 93.31 200 GLY A CA 1
ATOM 1611 C C . GLY A 1 200 ? 4.549 -6.375 -3.343 1.00 93.31 200 GLY A C 1
ATOM 1612 O O . GLY A 1 200 ? 4.062 -6.857 -4.367 1.00 93.31 200 GLY A O 1
ATOM 1613 N N . VAL A 1 201 ? 4.950 -5.101 -3.281 1.00 87.69 201 VAL A N 1
ATOM 1614 C CA . VAL A 1 201 ? 4.720 -4.083 -4.328 1.00 87.69 201 VAL A CA 1
ATOM 1615 C C . VAL A 1 201 ? 5.254 -4.527 -5.689 1.00 87.69 201 VAL A C 1
ATOM 1617 O O . VAL A 1 201 ? 4.609 -4.329 -6.716 1.00 87.69 201 VAL A O 1
ATOM 1620 N N . SER A 1 202 ? 6.431 -5.149 -5.705 1.00 87.50 202 SER A N 1
ATOM 1621 C CA . SER A 1 202 ? 7.108 -5.529 -6.947 1.00 87.50 202 SER A CA 1
ATOM 1622 C C . SER A 1 202 ? 6.750 -6.935 -7.446 1.00 87.50 202 SER A C 1
ATOM 1624 O O . SER A 1 202 ? 7.390 -7.411 -8.391 1.00 87.50 202 SER A O 1
ATOM 1626 N N . GLY A 1 203 ? 5.786 -7.617 -6.814 1.00 90.75 203 GLY A N 1
ATOM 1627 C CA . GLY A 1 203 ? 5.492 -9.034 -7.059 1.00 90.75 203 GLY A CA 1
ATOM 1628 C C . GLY A 1 203 ? 6.531 -9.994 -6.467 1.00 90.75 203 GLY A C 1
ATOM 1629 O O . GLY A 1 203 ? 6.595 -11.152 -6.870 1.00 90.75 203 GLY A O 1
ATOM 1630 N N . THR A 1 204 ? 7.367 -9.517 -5.542 1.00 94.12 204 THR A N 1
ATOM 1631 C CA . THR A 1 204 ? 8.347 -10.329 -4.806 1.00 94.12 204 T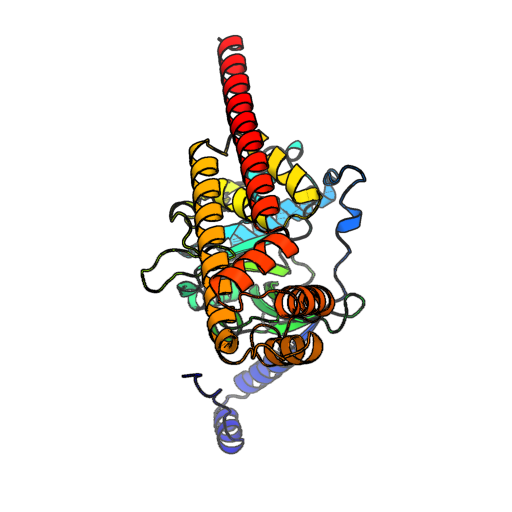HR A CA 1
ATOM 1632 C C . THR A 1 204 ? 7.703 -10.891 -3.537 1.00 94.12 204 THR A C 1
ATOM 1634 O O . THR A 1 204 ? 6.935 -10.164 -2.902 1.00 94.12 204 THR A O 1
ATOM 1637 N N . PRO A 1 205 ? 8.000 -12.141 -3.132 1.00 96.75 205 PRO A N 1
ATOM 1638 C CA . PRO A 1 205 ? 7.493 -12.690 -1.881 1.00 96.75 205 PRO A CA 1
ATOM 1639 C C . PRO A 1 205 ? 7.870 -11.845 -0.656 1.00 96.75 205 PRO A C 1
ATOM 1641 O O . PRO A 1 205 ? 9.026 -11.448 -0.507 1.00 96.75 205 PRO A O 1
ATOM 1644 N N . ILE A 1 206 ? 6.907 -11.622 0.237 1.00 97.62 206 ILE A N 1
ATOM 1645 C CA . ILE A 1 206 ? 7.091 -10.950 1.533 1.00 97.62 206 ILE A CA 1
ATOM 1646 C C . ILE A 1 206 ? 6.908 -11.945 2.695 1.00 97.62 206 ILE A C 1
ATOM 1648 O O . ILE A 1 206 ? 6.399 -13.049 2.482 1.00 97.62 206 ILE A O 1
ATOM 1652 N N . PRO A 1 207 ? 7.335 -11.615 3.928 1.00 98.00 207 PRO A N 1
ATOM 1653 C CA . PRO A 1 207 ? 7.136 -12.488 5.083 1.00 98.00 207 PRO A CA 1
ATOM 1654 C C . PRO A 1 207 ? 5.659 -12.813 5.347 1.00 98.00 207 PRO A C 1
ATOM 1656 O O . PRO A 1 207 ? 4.822 -11.917 5.403 1.00 98.00 207 PRO A O 1
ATOM 1659 N N . GLU A 1 208 ? 5.343 -14.084 5.616 1.00 97.06 208 GLU A N 1
ATOM 1660 C CA . GLU A 1 208 ? 3.969 -14.518 5.926 1.00 97.06 208 GLU A CA 1
ATOM 1661 C C . GLU A 1 208 ? 3.392 -13.771 7.135 1.00 97.06 208 GLU A C 1
ATOM 1663 O O . GLU A 1 208 ? 2.248 -13.329 7.108 1.00 97.06 208 GLU A O 1
ATOM 1668 N N . LYS A 1 209 ? 4.208 -13.537 8.176 1.00 96.81 209 LYS A N 1
ATOM 1669 C CA . LYS A 1 209 ? 3.795 -12.802 9.385 1.00 96.81 209 LYS A CA 1
ATOM 1670 C C . LYS A 1 209 ? 3.253 -11.396 9.092 1.00 96.81 209 LYS A C 1
ATOM 1672 O O . LYS A 1 209 ? 2.507 -10.858 9.904 1.00 96.81 209 LYS A O 1
ATOM 1677 N N . TRP A 1 210 ? 3.604 -10.796 7.951 1.00 97.44 210 TRP A N 1
ATOM 1678 C CA . TRP A 1 210 ? 3.152 -9.455 7.580 1.00 97.44 210 TRP A CA 1
ATOM 1679 C C . TRP A 1 210 ? 1.698 -9.400 7.117 1.00 97.44 210 TRP A C 1
ATOM 1681 O O . TRP A 1 210 ? 1.074 -8.347 7.234 1.00 97.44 210 TRP A O 1
ATOM 1691 N N . VAL A 1 211 ? 1.166 -10.514 6.611 1.00 96.44 211 VAL A N 1
ATOM 1692 C CA . VAL A 1 211 ? -0.215 -10.630 6.115 1.00 96.44 211 VAL A CA 1
ATOM 1693 C C . VAL A 1 211 ? -1.131 -11.360 7.095 1.00 96.44 211 VAL A C 1
ATOM 1695 O O . VAL A 1 211 ? -2.250 -11.716 6.747 1.00 96.44 211 VAL A O 1
ATOM 1698 N N . GLN A 1 212 ? -0.655 -11.594 8.320 1.00 95.69 212 GLN A N 1
ATOM 1699 C CA . GLN A 1 212 ? -1.460 -12.165 9.393 1.00 95.69 212 GLN A CA 1
ATOM 1700 C C . GLN A 1 212 ? -2.106 -11.043 10.215 1.00 95.69 212 GLN A C 1
ATOM 1702 O O . GLN A 1 212 ? -1.407 -10.104 10.626 1.00 95.69 212 GLN A O 1
ATOM 1707 N N . PRO A 1 213 ? -3.414 -11.136 10.507 1.00 95.75 213 PRO A N 1
ATOM 1708 C CA . PRO A 1 213 ? -4.125 -10.093 11.223 1.00 95.75 213 PRO A CA 1
ATOM 1709 C C . PRO A 1 213 ? -3.630 -10.037 12.669 1.00 95.75 213 PRO A C 1
ATOM 1711 O O . PRO A 1 213 ? -3.442 -11.070 13.313 1.00 95.75 213 PRO A O 1
ATOM 1714 N N . GLN A 1 214 ? -3.417 -8.830 13.193 1.00 95.88 214 GLN A N 1
ATOM 1715 C CA . GLN A 1 214 ? -3.054 -8.616 14.594 1.00 95.88 214 GLN A CA 1
ATOM 1716 C C . GLN A 1 214 ? -4.279 -8.079 15.344 1.00 95.88 214 GLN A C 1
ATOM 1718 O O . GLN A 1 214 ? -4.659 -6.926 15.129 1.00 95.88 214 GLN A O 1
ATOM 1723 N N . PRO A 1 215 ? -4.932 -8.878 16.203 1.00 94.75 215 PRO A N 1
ATOM 1724 C CA . PRO A 1 215 ? -6.059 -8.407 16.992 1.00 94.75 215 PRO A CA 1
ATOM 1725 C C . PRO A 1 215 ? -5.690 -7.235 17.901 1.00 94.75 215 PRO A C 1
ATOM 1727 O O . PRO A 1 215 ? -4.703 -7.285 18.634 1.00 94.75 215 PRO A O 1
ATOM 1730 N N . LEU A 1 216 ? -6.532 -6.209 17.900 1.00 94.69 216 LEU A N 1
ATOM 1731 C CA . LEU A 1 216 ? -6.461 -5.067 18.798 1.00 94.69 216 LEU A CA 1
ATOM 1732 C C . LEU A 1 216 ? -7.855 -4.796 19.369 1.00 94.69 216 LEU A C 1
ATOM 1734 O O . LEU A 1 216 ? -8.834 -4.697 18.629 1.00 94.69 216 LEU A O 1
ATOM 1738 N N . GLU A 1 217 ? -7.946 -4.642 20.688 1.00 92.56 217 GLU A N 1
ATOM 1739 C CA . GLU A 1 217 ? -9.168 -4.152 21.316 1.00 92.56 217 GLU A CA 1
ATOM 1740 C C . GLU A 1 217 ? -9.260 -2.627 21.164 1.00 92.56 217 GLU A C 1
ATOM 1742 O O . GLU A 1 217 ? -8.367 -1.879 21.559 1.00 92.56 217 GLU A O 1
ATOM 1747 N N . PHE A 1 218 ? -10.362 -2.156 20.593 1.00 92.12 218 PHE A N 1
ATOM 1748 C CA . PHE A 1 218 ? -10.680 -0.751 20.402 1.00 92.12 218 PHE A CA 1
ATOM 1749 C C . PHE A 1 218 ? -12.095 -0.485 20.911 1.00 92.12 218 PHE A C 1
ATOM 1751 O O . PHE A 1 218 ? -13.081 -0.901 20.303 1.00 92.12 218 PHE A O 1
ATOM 1758 N N . GLN A 1 219 ? -12.205 0.222 22.040 1.00 88.62 219 GLN A N 1
ATOM 1759 C CA . GLN A 1 219 ? -13.489 0.640 22.624 1.00 88.62 219 GLN A CA 1
ATOM 1760 C C . GLN A 1 219 ? -14.491 -0.521 22.797 1.00 88.62 219 GLN A C 1
ATOM 1762 O O . GLN A 1 219 ? -15.670 -0.397 22.460 1.00 88.62 219 GLN A O 1
ATOM 1767 N N . GLY A 1 220 ? -14.007 -1.661 23.305 1.00 86.56 220 GLY A N 1
ATOM 1768 C CA . GLY A 1 220 ? -14.805 -2.871 23.529 1.00 86.56 220 GLY A CA 1
ATOM 1769 C C . GLY A 1 220 ? -15.124 -3.672 22.262 1.00 86.56 220 GLY A C 1
ATOM 1770 O O . GLY A 1 220 ? -15.994 -4.539 22.295 1.00 86.56 220 GLY A O 1
ATOM 1771 N N . ARG A 1 221 ? -14.464 -3.378 21.134 1.00 87.94 221 ARG A N 1
ATOM 1772 C CA . ARG A 1 221 ? -14.570 -4.136 19.881 1.00 87.94 221 ARG A CA 1
ATOM 1773 C C . ARG A 1 221 ? -13.207 -4.644 19.454 1.00 87.94 221 ARG A C 1
ATOM 1775 O O . ARG A 1 221 ? -12.215 -3.939 19.592 1.00 87.94 221 ARG A O 1
ATOM 1782 N N . GLN A 1 222 ? -13.168 -5.840 18.888 1.00 90.50 222 GLN A N 1
ATOM 1783 C CA . GLN A 1 222 ? -11.960 -6.361 18.268 1.00 90.50 222 GLN A CA 1
ATOM 1784 C C . GLN A 1 222 ? -11.872 -5.849 16.830 1.00 90.50 222 GLN A C 1
ATOM 1786 O O . GLN A 1 222 ? -12.808 -6.008 16.046 1.00 90.50 222 GLN A O 1
ATOM 1791 N N . ILE A 1 223 ? -10.750 -5.227 16.495 1.00 95.06 223 ILE A N 1
ATOM 1792 C CA . ILE A 1 223 ? -10.371 -4.884 15.126 1.00 95.06 223 ILE A CA 1
ATOM 1793 C C . ILE A 1 223 ? -9.035 -5.544 14.817 1.00 95.06 223 ILE A C 1
ATOM 1795 O O . ILE A 1 223 ? -8.224 -5.765 15.713 1.00 95.06 223 ILE A O 1
ATOM 1799 N N . ASN A 1 224 ? -8.797 -5.855 13.551 1.00 96.94 224 ASN A N 1
ATOM 1800 C CA . ASN A 1 224 ? -7.517 -6.391 13.119 1.00 96.94 224 ASN A CA 1
ATOM 1801 C C . ASN A 1 224 ? -6.664 -5.252 12.577 1.00 96.94 224 ASN A C 1
ATOM 1803 O O . AS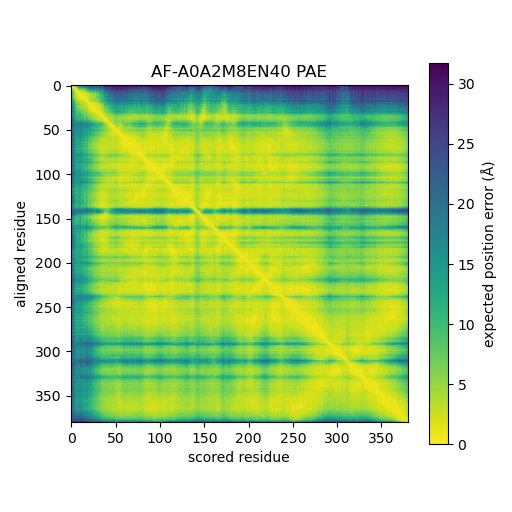N A 1 224 ? -7.130 -4.471 11.749 1.00 96.94 224 ASN A O 1
ATOM 1807 N N . ILE A 1 225 ? -5.417 -5.162 13.021 1.00 97.56 225 ILE A N 1
ATOM 1808 C CA . ILE A 1 225 ? -4.431 -4.223 12.493 1.00 97.56 225 ILE A CA 1
ATOM 1809 C C . ILE A 1 225 ? -3.336 -4.962 11.721 1.00 97.56 225 ILE A C 1
ATOM 1811 O O . ILE A 1 225 ? -3.077 -6.141 11.967 1.00 97.56 225 ILE A O 1
ATOM 1815 N N . SER A 1 226 ? -2.705 -4.289 10.757 1.00 97.81 226 SER A N 1
ATOM 1816 C CA . SER A 1 226 ? -1.598 -4.877 9.991 1.00 97.81 226 SER A CA 1
ATOM 1817 C C . SER A 1 226 ? -0.335 -4.969 10.841 1.00 97.81 226 SER A C 1
ATOM 1819 O O . SER A 1 226 ? -0.114 -4.133 11.716 1.00 97.81 226 SER A O 1
ATOM 1821 N N . HIS A 1 227 ? 0.538 -5.927 10.526 1.00 98.00 227 HIS A N 1
ATOM 1822 C CA . HIS A 1 227 ? 1.868 -6.025 11.124 1.00 98.00 227 HIS A CA 1
ATOM 1823 C C . HIS A 1 227 ? 2.682 -4.734 10.908 1.00 98.00 227 HIS A C 1
ATOM 1825 O O . HIS A 1 227 ? 2.704 -4.182 9.808 1.00 98.00 227 HIS A O 1
ATOM 1831 N N . SER A 1 228 ? 3.407 -4.273 11.929 1.00 97.44 228 SER A N 1
ATOM 1832 C CA . SER A 1 228 ? 4.189 -3.024 11.894 1.00 97.44 228 SER A CA 1
ATOM 1833 C C . SER A 1 228 ? 5.243 -3.018 10.773 1.00 97.44 228 SER A C 1
ATOM 1835 O O . SER A 1 228 ? 5.310 -2.064 10.000 1.00 97.44 228 SER A O 1
ATOM 1837 N N . GLY A 1 229 ? 5.991 -4.116 10.609 1.00 97.75 229 GLY A N 1
ATOM 1838 C CA . GLY A 1 229 ? 6.918 -4.321 9.483 1.00 97.75 229 GLY A CA 1
ATOM 1839 C C . GLY A 1 229 ? 6.274 -4.146 8.097 1.00 97.75 229 GLY A C 1
ATOM 1840 O O . GLY A 1 229 ? 6.853 -3.477 7.242 1.00 97.75 229 GLY A O 1
ATOM 1841 N N . LYS A 1 230 ? 5.036 -4.633 7.898 1.00 97.44 230 LYS A N 1
ATOM 1842 C CA . LYS A 1 230 ? 4.280 -4.417 6.653 1.00 97.44 230 LYS A CA 1
ATOM 1843 C C . LYS A 1 230 ? 4.022 -2.930 6.419 1.00 97.44 230 LYS A C 1
ATOM 1845 O O . LYS A 1 230 ? 4.297 -2.420 5.337 1.00 97.44 230 LYS A O 1
ATOM 1850 N N . VAL A 1 231 ? 3.506 -2.232 7.432 1.00 96.94 231 VAL A N 1
ATOM 1851 C CA . VAL A 1 231 ? 3.195 -0.798 7.323 1.00 96.94 231 VAL A CA 1
ATOM 1852 C C . VAL A 1 231 ? 4.451 -0.006 6.967 1.00 96.94 231 VAL A C 1
ATOM 1854 O O . VAL A 1 231 ? 4.420 0.816 6.053 1.00 96.94 231 VAL A O 1
ATOM 1857 N N . LEU A 1 232 ? 5.570 -0.287 7.642 1.00 97.12 232 LEU A N 1
ATOM 1858 C CA . LEU A 1 232 ? 6.841 0.381 7.377 1.00 97.12 232 LEU A CA 1
ATOM 1859 C C . LEU A 1 232 ? 7.340 0.119 5.947 1.00 97.12 232 LEU A C 1
ATOM 1861 O O . LEU A 1 232 ? 7.717 1.064 5.256 1.00 97.12 232 LEU A O 1
ATOM 1865 N N . TYR A 1 233 ? 7.277 -1.131 5.480 1.00 96.62 233 TYR A N 1
ATOM 1866 C CA . TYR A 1 233 ? 7.624 -1.510 4.107 1.00 96.62 233 TYR A CA 1
ATOM 1867 C C . TYR A 1 233 ? 6.857 -0.675 3.065 1.00 96.62 233 TYR A C 1
ATOM 1869 O O . TYR A 1 233 ? 7.467 -0.052 2.195 1.00 96.62 233 TYR A O 1
ATOM 1877 N N . TYR A 1 234 ? 5.528 -0.576 3.176 1.00 94.94 234 TYR A N 1
ATOM 1878 C CA . TYR A 1 234 ? 4.733 0.194 2.209 1.00 94.94 234 TYR A CA 1
ATOM 1879 C C . TYR A 1 234 ? 4.984 1.706 2.295 1.00 94.94 234 TYR A C 1
ATOM 1881 O O . TYR A 1 234 ? 5.018 2.374 1.257 1.00 94.94 234 TYR A O 1
ATOM 1889 N N . LYS A 1 235 ? 5.232 2.252 3.493 1.00 93.88 235 LYS A N 1
ATOM 1890 C CA . LYS A 1 235 ? 5.622 3.664 3.669 1.00 93.88 235 LYS A CA 1
ATOM 1891 C C . LYS A 1 235 ? 6.921 3.987 2.934 1.00 93.88 235 LYS A C 1
ATOM 1893 O O . LYS A 1 235 ? 6.998 4.980 2.210 1.00 93.88 235 LYS A O 1
ATOM 1898 N N . LEU A 1 236 ? 7.906 3.099 3.045 1.00 92.00 236 LEU A N 1
ATOM 1899 C CA . LEU A 1 236 ? 9.197 3.218 2.369 1.00 92.00 236 LEU A CA 1
ATOM 1900 C C . LEU A 1 236 ? 9.106 3.103 0.841 1.00 92.00 236 LEU A C 1
ATOM 1902 O O . LEU A 1 236 ? 9.974 3.645 0.149 1.00 92.00 236 LEU A O 1
ATOM 1906 N N . HIS A 1 237 ? 8.086 2.418 0.319 1.00 90.38 237 HIS A N 1
ATOM 1907 C CA . HIS A 1 237 ? 7.834 2.293 -1.118 1.00 90.38 237 HIS A CA 1
ATOM 1908 C C . HIS A 1 237 ? 7.104 3.488 -1.726 1.00 90.38 237 HIS A C 1
ATOM 1910 O O . HIS A 1 237 ? 7.424 3.881 -2.847 1.00 90.38 237 HIS A O 1
ATOM 1916 N N . GLN A 1 238 ? 6.114 4.043 -1.026 1.00 85.44 238 GLN A N 1
ATOM 1917 C CA . GLN A 1 238 ? 5.296 5.138 -1.559 1.00 85.44 238 GLN A CA 1
ATOM 1918 C C . GLN A 1 238 ? 6.086 6.446 -1.660 1.00 85.44 238 GLN A C 1
ATOM 1920 O O . GLN A 1 238 ? 5.883 7.209 -2.604 1.00 85.44 238 GLN A O 1
ATOM 1925 N N . GLY A 1 239 ? 7.006 6.688 -0.719 1.00 79.19 239 GLY A N 1
ATOM 1926 C CA . GLY A 1 239 ? 7.988 7.770 -0.813 1.00 79.19 239 GLY A CA 1
ATOM 1927 C C . GLY A 1 239 ? 7.387 9.177 -0.842 1.00 79.19 239 GLY A C 1
ATOM 1928 O O . GLY A 1 239 ? 8.032 10.098 -1.343 1.00 79.19 239 GLY A O 1
ATOM 1929 N N . ARG A 1 240 ? 6.161 9.373 -0.336 1.00 86.88 240 ARG A N 1
ATOM 1930 C CA . ARG A 1 240 ? 5.589 10.719 -0.187 1.00 86.88 240 ARG A CA 1
ATOM 1931 C C . ARG A 1 240 ? 6.313 11.427 0.953 1.00 86.88 240 ARG A C 1
ATOM 1933 O O . ARG A 1 240 ? 6.767 10.787 1.897 1.00 86.88 240 ARG A O 1
ATOM 1940 N N . ASN A 1 241 ? 6.379 12.754 0.907 1.00 83.81 241 ASN A N 1
ATOM 1941 C CA . ASN A 1 241 ? 7.193 13.514 1.863 1.00 83.81 241 ASN A CA 1
ATOM 1942 C C . ASN A 1 241 ? 6.819 13.245 3.338 1.00 83.81 241 ASN A C 1
ATOM 1944 O O . ASN A 1 241 ? 7.697 13.196 4.192 1.00 83.81 241 ASN A O 1
ATOM 1948 N N . TYR A 1 242 ? 5.534 13.012 3.629 1.00 87.69 242 TYR A N 1
ATOM 1949 C CA . TYR A 1 242 ? 5.039 12.684 4.972 1.00 87.69 242 TYR A CA 1
ATOM 1950 C C . TYR A 1 242 ? 5.096 11.182 5.318 1.00 87.69 242 TYR A C 1
ATOM 1952 O O . TYR A 1 242 ? 4.819 10.802 6.451 1.00 87.69 242 TYR A O 1
ATOM 1960 N N . ASP A 1 243 ? 5.453 10.295 4.382 1.00 90.94 243 ASP A N 1
ATOM 1961 C CA . ASP A 1 243 ? 5.642 8.875 4.714 1.00 90.94 243 ASP A CA 1
ATOM 1962 C C . ASP A 1 243 ? 6.910 8.661 5.554 1.00 90.94 243 ASP A C 1
ATOM 1964 O O . ASP A 1 243 ? 6.951 7.742 6.369 1.00 90.94 243 ASP A O 1
ATOM 1968 N N . VAL A 1 244 ? 7.914 9.536 5.411 1.00 89.38 244 VAL A N 1
ATOM 1969 C CA . VAL A 1 244 ? 9.127 9.520 6.244 1.00 89.38 244 VAL A CA 1
ATOM 1970 C C . VAL A 1 244 ? 8.786 9.847 7.698 1.00 89.38 244 VAL A C 1
ATOM 1972 O O . VAL A 1 244 ? 9.198 9.126 8.604 1.00 89.38 244 VAL A O 1
ATOM 1975 N N . THR A 1 245 ? 7.995 10.895 7.936 1.00 92.19 245 THR A N 1
ATOM 1976 C CA . THR A 1 245 ? 7.577 11.287 9.291 1.00 92.19 245 THR A CA 1
ATOM 1977 C C . THR A 1 245 ? 6.634 10.246 9.906 1.00 92.19 245 THR A C 1
ATOM 1979 O O . THR A 1 245 ? 6.800 9.891 11.073 1.00 92.19 245 THR A O 1
ATOM 1982 N N . ASP A 1 246 ? 5.713 9.670 9.123 1.00 95.06 246 ASP A N 1
ATOM 1983 C CA . ASP A 1 246 ? 4.876 8.538 9.551 1.00 95.06 246 ASP A CA 1
ATOM 1984 C C . ASP A 1 246 ? 5.730 7.310 9.942 1.00 95.06 246 ASP A C 1
ATOM 1986 O O . ASP A 1 246 ? 5.464 6.673 10.964 1.00 95.06 246 ASP A O 1
ATOM 1990 N N . ALA A 1 247 ? 6.770 6.976 9.165 1.00 95.31 247 ALA A N 1
ATOM 1991 C CA . ALA A 1 247 ? 7.684 5.867 9.456 1.00 95.31 247 ALA A CA 1
ATOM 1992 C C . ALA A 1 247 ? 8.467 6.087 10.761 1.00 95.31 247 ALA A C 1
ATOM 1994 O O . ALA A 1 247 ? 8.624 5.162 11.560 1.00 95.31 247 ALA A O 1
ATOM 1995 N N . GLU A 1 248 ? 8.913 7.317 11.017 1.00 93.88 248 GLU A N 1
ATOM 1996 C CA . GLU A 1 248 ? 9.547 7.679 12.287 1.00 93.88 248 GLU A CA 1
ATOM 1997 C C . GLU A 1 248 ? 8.579 7.523 13.462 1.00 93.88 248 GLU A C 1
ATOM 1999 O O . GLU A 1 248 ? 8.929 6.891 14.460 1.00 93.88 248 GLU A O 1
ATOM 2004 N N . LYS A 1 249 ? 7.337 8.004 13.318 1.00 95.69 249 LYS A N 1
ATOM 2005 C CA . LYS A 1 249 ? 6.287 7.827 14.333 1.00 95.69 249 LYS A CA 1
ATOM 2006 C C . LYS A 1 249 ? 5.985 6.358 14.598 1.00 95.69 249 LYS A C 1
ATOM 2008 O O . LYS A 1 249 ? 5.771 5.984 15.747 1.00 95.69 249 LYS A O 1
ATOM 2013 N N . LEU A 1 250 ? 5.999 5.519 13.564 1.00 97.31 250 LEU A N 1
ATOM 2014 C CA . LEU A 1 250 ? 5.823 4.078 13.705 1.00 97.31 250 LEU A CA 1
ATOM 2015 C C . LEU A 1 250 ? 6.961 3.440 14.515 1.00 97.31 250 LEU A C 1
ATOM 2017 O O . LEU A 1 250 ? 6.685 2.639 15.406 1.00 97.31 250 LEU A O 1
ATOM 2021 N N . ILE A 1 251 ? 8.218 3.819 14.275 1.00 97.19 251 ILE A N 1
ATOM 2022 C CA . ILE A 1 251 ? 9.358 3.336 15.074 1.00 97.19 251 ILE A CA 1
ATOM 2023 C C . ILE A 1 251 ? 9.221 3.776 16.542 1.00 97.19 251 ILE A C 1
ATOM 2025 O O . ILE A 1 251 ? 9.428 2.967 17.446 1.00 97.19 251 ILE A O 1
ATOM 2029 N N . GLU A 1 252 ? 8.801 5.021 16.789 1.00 95.75 252 GLU A N 1
ATOM 2030 C CA . GLU A 1 252 ? 8.578 5.566 18.140 1.00 95.75 252 GLU A CA 1
ATOM 2031 C C . GLU A 1 252 ? 7.504 4.811 18.945 1.00 95.75 252 GLU A C 1
ATOM 2033 O O . GLU A 1 252 ? 7.512 4.883 20.173 1.00 95.75 252 GLU A O 1
ATOM 2038 N N . THR A 1 253 ? 6.606 4.058 18.294 1.00 94.94 253 THR A N 1
ATOM 2039 C CA . THR A 1 253 ? 5.617 3.216 19.000 1.00 94.94 253 THR A CA 1
ATOM 2040 C C . THR A 1 253 ? 6.238 2.028 19.743 1.00 94.94 253 THR A C 1
ATOM 2042 O O . THR A 1 253 ? 5.545 1.368 20.521 1.00 94.94 253 THR A O 1
ATOM 2045 N N . GLY A 1 254 ? 7.503 1.693 19.455 1.00 95.38 254 GLY A N 1
ATOM 2046 C CA . GLY A 1 254 ? 8.176 0.501 19.979 1.00 95.38 254 GLY A CA 1
ATOM 2047 C C . GLY A 1 254 ? 7.682 -0.818 19.367 1.00 95.38 254 GLY A C 1
ATOM 2048 O O . GLY A 1 254 ? 8.080 -1.8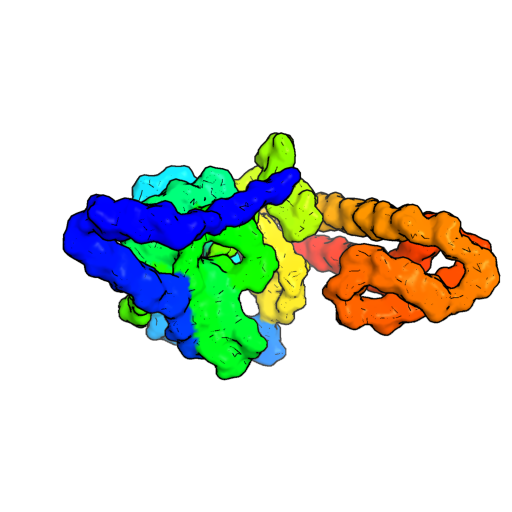92 19.812 1.00 95.38 254 GLY A O 1
ATOM 2049 N N . LYS A 1 255 ? 6.805 -0.774 18.350 1.00 95.88 255 LYS A N 1
ATOM 2050 C CA . LYS A 1 255 ? 6.236 -1.971 17.697 1.00 95.88 255 LYS A CA 1
ATOM 2051 C C . LYS A 1 255 ? 7.068 -2.510 16.535 1.00 95.88 255 LYS A C 1
ATOM 2053 O O . LYS A 1 255 ? 6.755 -3.586 16.034 1.00 95.88 255 LYS A O 1
ATOM 2058 N N . ILE A 1 256 ? 8.079 -1.774 16.081 1.00 97.38 256 ILE A N 1
ATOM 2059 C CA . ILE A 1 256 ? 9.019 -2.228 15.050 1.00 97.38 256 ILE A CA 1
ATOM 2060 C C . ILE A 1 256 ? 10.202 -2.910 15.728 1.00 97.38 256 ILE A C 1
ATOM 2062 O O . ILE A 1 256 ? 10.826 -2.345 16.629 1.00 97.38 256 ILE A O 1
ATOM 2066 N N . THR A 1 257 ? 10.529 -4.116 15.279 1.00 96.44 257 THR A N 1
ATOM 2067 C CA . THR A 1 257 ? 11.701 -4.859 15.746 1.00 96.44 257 THR A CA 1
ATOM 2068 C C . THR A 1 257 ? 12.881 -4.702 14.784 1.00 96.44 257 THR A C 1
ATOM 2070 O O . THR A 1 257 ? 12.745 -4.193 13.677 1.00 96.44 257 THR A O 1
ATOM 2073 N N . GLU A 1 258 ? 14.072 -5.134 15.204 1.00 97.31 258 GLU A N 1
ATOM 2074 C CA . GLU A 1 258 ? 15.231 -5.184 14.300 1.00 97.31 258 GLU A CA 1
ATOM 2075 C C . GLU A 1 258 ? 15.040 -6.244 13.213 1.00 97.31 258 GLU A C 1
ATOM 2077 O O . GLU A 1 258 ? 15.382 -5.987 12.067 1.00 97.31 258 GLU A O 1
ATOM 2082 N N . GLU A 1 259 ? 14.409 -7.374 13.555 1.00 97.75 259 GLU A N 1
ATOM 2083 C CA . GLU A 1 259 ? 14.040 -8.423 12.599 1.00 97.75 259 GLU A CA 1
ATOM 2084 C C . GLU A 1 259 ? 13.124 -7.875 11.498 1.00 97.75 259 GLU A C 1
ATOM 2086 O O . GLU A 1 259 ? 13.294 -8.217 10.335 1.00 97.75 259 GLU A O 1
ATOM 2091 N N . ASP A 1 260 ? 12.199 -6.968 11.830 1.00 98.12 260 ASP A N 1
ATOM 2092 C CA . ASP A 1 260 ? 11.355 -6.329 10.816 1.00 98.12 260 ASP A CA 1
ATOM 2093 C C . ASP A 1 260 ? 12.171 -5.477 9.842 1.00 98.12 260 ASP A C 1
ATOM 2095 O O . ASP A 1 260 ? 11.882 -5.473 8.649 1.00 98.12 260 ASP A O 1
ATOM 2099 N N . ILE A 1 261 ? 13.205 -4.776 10.320 1.00 98.06 261 ILE A N 1
ATOM 2100 C CA . ILE A 1 261 ? 14.104 -4.018 9.440 1.00 98.06 261 ILE A CA 1
ATOM 2101 C C . ILE A 1 261 ? 14.936 -4.964 8.568 1.00 98.06 261 ILE A C 1
ATOM 2103 O O . 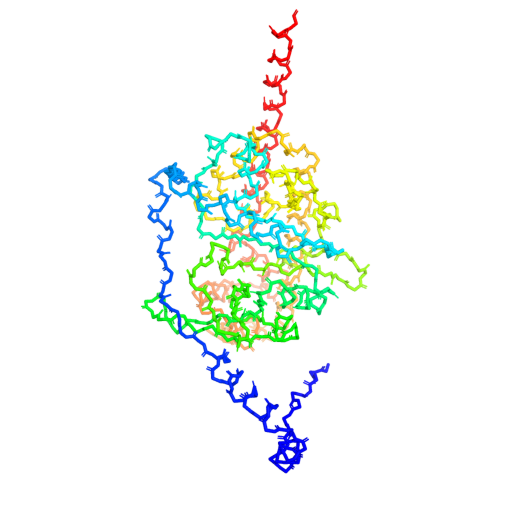ILE A 1 261 ? 15.123 -4.684 7.385 1.00 98.06 261 ILE A O 1
ATOM 2107 N N . ASP A 1 262 ? 15.402 -6.081 9.125 1.00 98.06 262 ASP A N 1
ATOM 2108 C CA . ASP A 1 262 ? 16.160 -7.098 8.390 1.00 98.06 262 ASP A CA 1
ATOM 2109 C C . ASP A 1 262 ? 15.300 -7.753 7.294 1.00 98.06 262 ASP A C 1
ATOM 2111 O O . ASP A 1 262 ? 15.762 -7.944 6.166 1.00 98.06 262 ASP A O 1
ATOM 2115 N N . ASP A 1 263 ? 14.029 -8.037 7.589 1.00 98.38 263 ASP A N 1
ATOM 2116 C CA . ASP A 1 263 ? 13.060 -8.541 6.617 1.00 98.38 263 ASP A CA 1
ATOM 2117 C C . ASP A 1 263 ? 12.797 -7.523 5.500 1.00 98.38 263 ASP A C 1
ATOM 2119 O O . ASP A 1 263 ? 12.793 -7.890 4.325 1.00 98.38 263 ASP A O 1
ATOM 2123 N N . ILE A 1 264 ? 12.620 -6.241 5.839 1.00 97.69 264 ILE A N 1
ATOM 2124 C CA . ILE A 1 264 ? 12.445 -5.161 4.855 1.00 97.69 264 ILE A CA 1
ATOM 2125 C C . ILE A 1 264 ? 13.680 -5.033 3.960 1.00 97.69 264 ILE A C 1
ATOM 2127 O O . ILE A 1 264 ? 13.540 -4.941 2.740 1.00 97.69 264 ILE A O 1
ATOM 2131 N N . GLU A 1 265 ? 14.885 -5.051 4.536 1.00 97.62 265 GLU A N 1
ATOM 2132 C CA . GLU A 1 265 ? 16.136 -5.014 3.773 1.00 97.62 265 GLU A CA 1
ATOM 2133 C C . GLU A 1 265 ? 16.217 -6.192 2.805 1.00 97.62 265 GLU A C 1
ATOM 2135 O O . GLU A 1 265 ? 16.476 -6.000 1.618 1.00 97.62 265 GLU A O 1
ATOM 2140 N N . LYS A 1 266 ? 15.910 -7.403 3.276 1.00 97.62 266 LYS A N 1
ATOM 2141 C CA . LYS A 1 266 ? 15.903 -8.596 2.432 1.00 97.62 266 LYS A CA 1
ATOM 2142 C C . LYS A 1 266 ? 14.893 -8.495 1.289 1.00 97.62 266 LYS A C 1
ATOM 2144 O O . LYS A 1 266 ? 15.256 -8.783 0.149 1.00 97.62 266 LYS A O 1
ATOM 2149 N N . VAL A 1 267 ? 13.654 -8.086 1.574 1.00 97.31 267 VAL A N 1
ATOM 2150 C CA . VAL A 1 267 ? 12.620 -7.917 0.541 1.00 97.31 267 VAL A CA 1
ATOM 2151 C C . VAL A 1 267 ? 13.090 -6.905 -0.498 1.00 97.31 267 VAL A C 1
ATOM 2153 O O . VAL A 1 267 ? 13.070 -7.219 -1.684 1.00 97.31 267 VAL A O 1
ATOM 2156 N N . HIS A 1 268 ? 13.590 -5.740 -0.083 1.00 95.88 268 HIS A N 1
ATOM 2157 C CA . HIS A 1 268 ? 14.095 -4.731 -1.015 1.00 95.88 268 HIS A CA 1
ATOM 2158 C C . HIS A 1 268 ? 15.269 -5.228 -1.869 1.00 95.88 268 HIS A C 1
ATOM 2160 O O . HIS A 1 268 ? 15.322 -4.935 -3.064 1.00 95.88 268 HIS A O 1
ATOM 2166 N N . GLU A 1 269 ? 16.191 -6.012 -1.307 1.00 96.12 269 GLU A N 1
ATOM 2167 C CA . GLU A 1 269 ? 17.278 -6.626 -2.080 1.00 96.12 269 GLU A CA 1
ATOM 2168 C C . GLU A 1 269 ? 16.765 -7.635 -3.112 1.00 96.12 269 GLU A C 1
ATOM 2170 O O . GLU A 1 269 ? 17.263 -7.696 -4.240 1.00 96.12 269 GLU A O 1
ATOM 2175 N N . ASP A 1 270 ? 15.761 -8.427 -2.750 1.00 96.12 270 ASP A N 1
ATOM 2176 C CA . ASP A 1 270 ? 15.157 -9.395 -3.660 1.00 96.12 270 ASP A CA 1
ATOM 2177 C C . ASP A 1 270 ? 14.335 -8.694 -4.757 1.00 96.12 270 ASP A C 1
ATOM 2179 O O . ASP A 1 270 ? 14.404 -9.083 -5.925 1.00 96.12 270 ASP A O 1
ATOM 2183 N N . GLU A 1 271 ? 13.645 -7.597 -4.437 1.00 95.25 271 GLU A N 1
ATOM 2184 C CA . GLU A 1 271 ? 13.006 -6.712 -5.417 1.00 95.25 271 GLU A CA 1
ATOM 2185 C C . GLU A 1 271 ? 14.013 -6.056 -6.359 1.00 95.25 271 GLU A C 1
ATOM 2187 O O . GLU A 1 271 ? 13.775 -5.997 -7.567 1.00 95.25 271 GLU A O 1
ATOM 2192 N N . PHE A 1 272 ? 15.143 -5.574 -5.840 1.00 94.69 272 PHE A N 1
ATOM 2193 C CA . PHE A 1 272 ? 16.212 -4.999 -6.650 1.00 94.69 272 PHE A CA 1
ATOM 2194 C C . PHE A 1 272 ? 16.733 -6.023 -7.667 1.00 94.69 272 PHE A C 1
ATOM 2196 O O . PHE A 1 272 ? 16.754 -5.741 -8.868 1.00 94.69 272 PHE A O 1
ATOM 2203 N N . LYS A 1 273 ? 17.061 -7.242 -7.219 1.00 94.81 273 LYS A N 1
ATOM 2204 C CA . LYS A 1 273 ? 17.492 -8.335 -8.109 1.00 94.81 273 LYS A CA 1
ATOM 2205 C C . LYS A 1 273 ? 16.418 -8.684 -9.139 1.00 94.81 273 LYS A C 1
ATOM 2207 O O . LYS A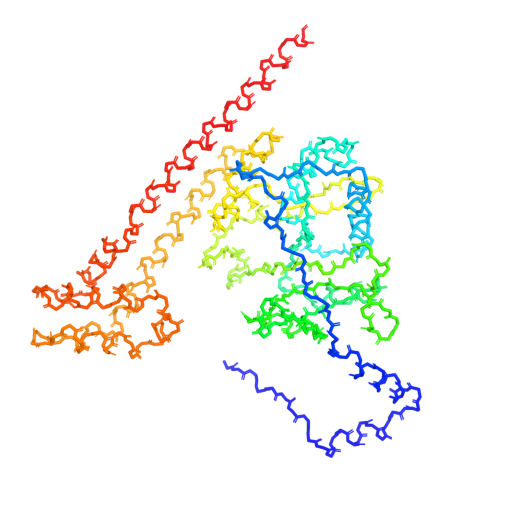 1 273 ? 16.730 -8.805 -10.322 1.00 94.81 273 LYS A O 1
ATOM 2212 N N . ALA A 1 274 ? 15.158 -8.799 -8.715 1.00 93.25 274 ALA A N 1
ATOM 2213 C CA . ALA A 1 274 ? 14.042 -9.085 -9.612 1.00 93.25 274 ALA A CA 1
ATOM 2214 C C . ALA A 1 274 ? 13.847 -7.976 -10.660 1.00 93.25 274 ALA A C 1
ATOM 2216 O O . ALA A 1 274 ? 13.580 -8.268 -11.823 1.00 93.25 274 ALA A O 1
ATOM 2217 N N . ASN A 1 275 ? 14.024 -6.707 -10.284 1.00 91.56 275 ASN A N 1
ATOM 2218 C CA . ASN A 1 275 ? 13.960 -5.568 -11.199 1.00 91.56 275 ASN A CA 1
ATO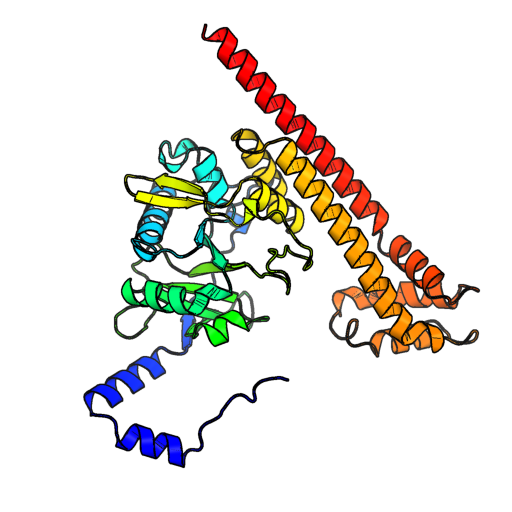M 2219 C C . ASN A 1 275 ? 15.097 -5.576 -12.225 1.00 91.56 275 ASN A C 1
ATOM 2221 O O . ASN A 1 275 ? 14.842 -5.338 -13.407 1.00 91.56 275 ASN A O 1
ATOM 2225 N N . VAL A 1 276 ? 16.325 -5.884 -11.803 1.00 93.81 276 VAL A N 1
ATOM 2226 C CA . VAL A 1 276 ? 17.473 -6.035 -12.712 1.00 93.81 276 VAL A CA 1
ATOM 2227 C C . VAL A 1 276 ? 17.232 -7.179 -13.700 1.00 93.81 276 VAL A C 1
ATOM 2229 O O . VAL A 1 276 ? 17.440 -7.006 -14.900 1.00 93.81 276 VAL A O 1
ATOM 2232 N N . GLU A 1 277 ? 16.720 -8.314 -13.224 1.00 93.88 277 GLU A N 1
ATOM 2233 C CA . GLU A 1 277 ? 16.397 -9.471 -14.064 1.00 93.88 277 GLU A CA 1
ATOM 2234 C C . GLU A 1 277 ? 15.237 -9.190 -15.034 1.00 93.88 277 GLU A C 1
ATOM 2236 O O . GLU A 1 277 ? 15.286 -9.569 -16.204 1.00 93.88 277 GLU A O 1
ATOM 2241 N N . ARG A 1 278 ? 14.204 -8.456 -14.598 1.00 91.06 278 ARG A N 1
ATOM 2242 C CA . ARG A 1 278 ? 13.150 -7.964 -15.501 1.00 91.06 278 ARG A CA 1
ATOM 2243 C C . ARG A 1 278 ? 13.723 -7.048 -16.580 1.00 91.06 278 ARG A C 1
ATOM 2245 O O . ARG A 1 278 ? 13.401 -7.223 -17.750 1.00 91.06 278 ARG A O 1
ATOM 2252 N N . GLY A 1 279 ? 14.595 -6.112 -16.204 1.00 91.56 279 GLY A N 1
ATOM 2253 C CA . GLY A 1 279 ? 15.283 -5.231 -17.149 1.00 91.56 279 GLY A CA 1
ATOM 2254 C C . GLY A 1 279 ? 16.103 -6.010 -18.178 1.00 91.56 279 GLY A C 1
ATOM 2255 O O . GLY A 1 279 ? 16.007 -5.737 -19.373 1.00 91.56 279 GLY A O 1
ATOM 2256 N N . ARG A 1 280 ? 16.843 -7.034 -17.734 1.00 95.50 280 ARG A N 1
ATOM 2257 C CA . ARG A 1 280 ? 17.576 -7.956 -18.611 1.00 95.50 280 ARG A CA 1
ATOM 2258 C C . ARG A 1 280 ? 16.659 -8.591 -19.657 1.00 95.50 280 ARG A C 1
ATOM 2260 O O . ARG A 1 280 ? 16.946 -8.462 -20.843 1.00 95.50 280 ARG A O 1
ATOM 2267 N N . LYS A 1 281 ? 15.546 -9.200 -19.237 1.00 93.50 281 LYS A N 1
ATOM 2268 C CA . LYS A 1 281 ? 14.583 -9.859 -20.144 1.00 93.50 281 LYS A CA 1
ATOM 2269 C C . LYS A 1 281 ? 13.986 -8.902 -21.175 1.00 93.50 281 LYS A C 1
ATOM 2271 O O . LYS A 1 281 ? 13.840 -9.267 -22.338 1.00 93.50 281 LYS A O 1
ATOM 2276 N N . ILE A 1 282 ? 13.686 -7.666 -20.771 1.00 91.25 282 ILE A N 1
ATOM 2277 C CA . ILE A 1 282 ? 13.206 -6.629 -21.697 1.00 91.25 282 ILE A CA 1
ATOM 2278 C C . ILE A 1 282 ? 14.268 -6.341 -22.767 1.00 91.25 282 ILE A C 1
ATOM 2280 O O . ILE A 1 282 ? 13.958 -6.291 -23.957 1.00 91.25 282 ILE A O 1
ATOM 2284 N N . PHE A 1 283 ? 15.534 -6.187 -22.369 1.00 93.62 283 PHE A N 1
ATOM 2285 C CA . PHE A 1 283 ? 16.623 -5.920 -23.309 1.00 93.62 283 PHE A CA 1
ATOM 2286 C C . PHE A 1 283 ? 16.960 -7.122 -24.201 1.00 93.62 283 PHE A C 1
ATOM 2288 O O . PHE A 1 283 ? 17.253 -6.932 -25.382 1.00 93.62 283 PHE A O 1
ATOM 2295 N N . GLU A 1 284 ? 16.852 -8.354 -23.699 1.00 93.38 284 GLU A N 1
ATOM 2296 C CA . GLU A 1 284 ? 16.972 -9.580 -24.507 1.00 93.38 284 GLU A CA 1
ATOM 2297 C C . GLU A 1 284 ? 15.973 -9.611 -25.672 1.00 93.38 284 GLU A C 1
ATOM 2299 O O . GLU A 1 284 ? 16.320 -10.079 -26.760 1.00 93.38 284 GLU A O 1
ATOM 2304 N N . GLY A 1 285 ? 14.774 -9.045 -25.484 1.00 88.94 285 GLY A N 1
ATOM 2305 C CA . GLY A 1 285 ? 13.725 -8.978 -26.505 1.00 88.94 285 GLY A CA 1
ATOM 2306 C C . GLY A 1 285 ? 14.126 -8.239 -27.788 1.00 88.94 285 GLY A C 1
ATOM 2307 O O . GLY A 1 285 ? 13.595 -8.532 -28.864 1.00 88.94 285 GLY A O 1
ATOM 2308 N N . PHE A 1 286 ? 15.097 -7.320 -27.724 1.00 90.56 286 PHE A N 1
ATOM 2309 C CA . PHE A 1 286 ? 15.483 -6.515 -28.889 1.00 90.56 286 PHE A CA 1
ATOM 2310 C C . PHE A 1 286 ? 16.986 -6.314 -29.105 1.00 90.56 286 PHE A C 1
ATOM 2312 O O . PHE A 1 286 ? 17.362 -5.858 -30.185 1.00 90.56 286 PHE A O 1
ATOM 2319 N N . ALA A 1 287 ? 17.866 -6.679 -28.167 1.00 93.06 287 ALA A N 1
ATOM 2320 C CA . ALA A 1 287 ? 19.310 -6.450 -28.302 1.00 93.06 287 ALA A CA 1
ATOM 2321 C C . ALA A 1 287 ? 19.898 -7.046 -29.596 1.00 93.06 287 ALA A C 1
ATOM 2323 O O . ALA A 1 287 ? 20.666 -6.384 -30.289 1.00 93.06 287 ALA A O 1
ATOM 2324 N N . ASN A 1 288 ? 19.457 -8.247 -29.992 1.00 92.31 288 ASN A N 1
ATOM 2325 C CA . ASN A 1 288 ? 19.904 -8.912 -31.227 1.00 92.31 288 ASN A CA 1
ATOM 2326 C C . ASN A 1 288 ? 19.481 -8.189 -32.519 1.00 92.31 288 ASN A C 1
ATOM 2328 O O . ASN A 1 288 ? 19.979 -8.506 -33.600 1.00 92.31 288 ASN A O 1
ATOM 2332 N N . GLN A 1 289 ? 18.553 -7.237 -32.431 1.00 93.88 289 GLN A N 1
ATOM 2333 C CA . GLN A 1 289 ? 18.092 -6.444 -33.568 1.00 93.88 289 GLN A CA 1
ATOM 2334 C C . GLN A 1 289 ? 18.935 -5.170 -33.757 1.00 93.88 289 GLN A C 1
ATOM 2336 O O . GLN A 1 289 ? 18.864 -4.549 -34.819 1.00 93.88 289 GLN A O 1
ATOM 2341 N N . ILE A 1 290 ? 19.766 -4.803 -32.773 1.00 93.81 290 ILE A N 1
ATOM 2342 C CA . ILE A 1 290 ? 20.630 -3.620 -32.824 1.00 93.81 290 ILE A CA 1
ATOM 2343 C C . ILE A 1 290 ? 21.852 -3.908 -33.700 1.00 93.81 290 ILE A C 1
ATOM 2345 O O . ILE A 1 290 ? 22.722 -4.706 -33.353 1.00 93.81 290 ILE A O 1
ATOM 2349 N N . ARG A 1 291 ? 21.952 -3.217 -34.839 1.00 90.19 291 ARG A N 1
ATOM 2350 C CA . ARG A 1 291 ? 23.093 -3.323 -35.761 1.00 90.19 291 ARG A CA 1
ATOM 2351 C C . ARG A 1 291 ? 24.147 -2.254 -35.448 1.00 90.19 291 ARG A C 1
ATOM 2353 O O . ARG A 1 291 ? 23.777 -1.167 -35.004 1.00 90.19 291 ARG A O 1
ATOM 2360 N N . PRO A 1 292 ? 25.445 -2.496 -35.722 1.00 85.62 292 PRO A N 1
ATOM 2361 C CA . PRO A 1 292 ? 26.518 -1.542 -35.419 1.00 85.62 292 PRO A CA 1
ATOM 2362 C C . PRO A 1 292 ? 26.313 -0.131 -35.987 1.00 85.62 292 PRO A C 1
ATOM 2364 O O . PRO A 1 292 ? 26.731 0.839 -35.365 1.00 85.62 292 PRO A O 1
ATOM 2367 N N . GLN A 1 293 ? 25.670 -0.021 -37.151 1.00 89.25 293 GLN A N 1
ATOM 2368 C CA . GLN A 1 293 ? 25.403 1.239 -37.846 1.00 89.25 293 GLN A CA 1
ATOM 2369 C C . GLN A 1 293 ? 24.114 1.949 -37.414 1.00 89.25 293 GLN A C 1
ATOM 2371 O O . GLN A 1 293 ? 23.845 3.031 -37.930 1.00 89.25 293 GLN A O 1
ATOM 2376 N N . MET A 1 294 ? 23.306 1.346 -36.533 1.00 94.94 294 MET A N 1
ATOM 2377 C CA . MET A 1 294 ? 22.058 1.976 -36.105 1.00 94.94 294 MET A CA 1
ATOM 2378 C C . MET A 1 294 ? 22.347 3.238 -35.299 1.00 94.94 294 MET A C 1
ATOM 2380 O O . MET A 1 294 ? 23.162 3.231 -34.371 1.00 94.94 294 MET A O 1
ATOM 2384 N N . ASN A 1 295 ? 21.660 4.318 -35.653 1.00 96.19 295 ASN A N 1
ATOM 2385 C CA . ASN A 1 295 ? 21.726 5.574 -34.925 1.00 96.19 295 ASN A CA 1
ATOM 2386 C C . ASN A 1 295 ? 20.796 5.554 -33.693 1.00 96.19 295 ASN A C 1
ATOM 2388 O O . ASN A 1 295 ? 20.029 4.616 -33.467 1.00 96.19 295 ASN A O 1
ATOM 2392 N N . ALA A 1 296 ? 20.878 6.599 -32.867 1.00 96.50 296 ALA A N 1
ATOM 2393 C CA . ALA A 1 296 ? 20.102 6.691 -31.631 1.00 96.50 296 ALA A CA 1
ATOM 2394 C C . ALA A 1 296 ? 18.581 6.683 -31.868 1.00 96.50 296 ALA A C 1
ATOM 2396 O O . ALA A 1 296 ? 17.848 6.089 -31.083 1.00 96.50 296 ALA A O 1
ATOM 2397 N N . GLU A 1 297 ? 18.098 7.294 -32.951 1.00 96.94 297 GLU A N 1
ATOM 2398 C CA . GLU A 1 297 ? 16.671 7.335 -33.285 1.00 96.94 297 GLU A CA 1
ATOM 2399 C C . GLU A 1 297 ? 16.146 5.946 -33.668 1.00 96.94 297 GLU A C 1
ATOM 2401 O O . GLU A 1 297 ? 15.102 5.516 -33.182 1.00 96.94 297 GLU A O 1
ATOM 2406 N N . GLU A 1 298 ? 16.904 5.194 -34.467 1.00 96.31 298 GLU A N 1
ATOM 2407 C CA . GLU A 1 298 ? 16.554 3.821 -34.844 1.00 96.31 298 GLU A CA 1
ATOM 2408 C C . GLU A 1 298 ? 16.503 2.889 -33.623 1.00 96.31 298 GLU A C 1
ATOM 2410 O O . GLU A 1 298 ? 15.586 2.076 -33.498 1.00 96.31 298 GLU A O 1
ATOM 2415 N N . ILE A 1 299 ? 17.453 3.028 -32.691 1.00 95.75 299 ILE A N 1
ATOM 2416 C CA . ILE A 1 299 ? 17.472 2.256 -31.438 1.00 95.75 299 ILE A CA 1
ATOM 2417 C C . ILE A 1 299 ? 16.314 2.673 -30.523 1.00 95.75 299 ILE A C 1
ATOM 2419 O O . ILE A 1 299 ? 15.673 1.816 -29.915 1.00 95.75 299 ILE A O 1
ATOM 2423 N N . PHE A 1 300 ? 16.006 3.968 -30.437 1.00 95.38 300 PHE A N 1
ATOM 2424 C CA . PHE A 1 300 ? 14.863 4.466 -29.674 1.00 95.38 300 PHE A CA 1
ATOM 2425 C C . PHE A 1 300 ? 13.537 3.913 -30.210 1.00 95.38 300 PHE A C 1
ATOM 2427 O O . PHE A 1 300 ? 12.726 3.415 -29.430 1.00 95.38 300 PHE A O 1
ATOM 2434 N N . ASN A 1 301 ? 13.342 3.920 -31.529 1.00 93.69 301 ASN A N 1
ATOM 2435 C CA . ASN A 1 301 ? 12.147 3.363 -32.165 1.00 93.69 301 ASN A CA 1
ATOM 2436 C C . ASN A 1 301 ? 12.027 1.850 -31.929 1.00 93.69 301 ASN A C 1
ATOM 2438 O O . ASN A 1 301 ? 10.934 1.345 -31.675 1.00 93.69 301 ASN A O 1
ATOM 2442 N N . LEU A 1 302 ? 13.151 1.128 -31.944 1.00 93.50 302 LEU A N 1
ATOM 2443 C CA . LEU A 1 302 ? 13.184 -0.289 -31.591 1.00 93.50 302 LEU A CA 1
ATOM 2444 C C . LEU A 1 302 ? 12.765 -0.522 -30.130 1.00 93.50 302 LEU A C 1
ATOM 2446 O O . LEU A 1 302 ? 11.962 -1.417 -29.872 1.00 93.50 302 LEU A O 1
ATOM 2450 N N . MET A 1 303 ? 13.228 0.302 -29.185 1.00 92.44 303 MET A N 1
ATOM 2451 C CA . MET A 1 303 ? 12.757 0.242 -27.794 1.00 92.44 303 MET A CA 1
ATOM 2452 C C . MET A 1 303 ? 11.255 0.535 -27.699 1.00 92.44 303 MET A C 1
ATOM 2454 O O . MET A 1 303 ? 10.522 -0.236 -27.095 1.00 92.44 303 MET A O 1
ATOM 2458 N N . GLN A 1 304 ? 10.762 1.583 -28.360 1.00 90.19 304 GLN A N 1
ATOM 2459 C CA . GLN A 1 304 ? 9.333 1.934 -28.374 1.00 90.19 304 GLN A CA 1
ATOM 2460 C C . GLN A 1 304 ? 8.438 0.869 -29.028 1.00 90.19 304 GLN A C 1
ATOM 2462 O O . GLN A 1 304 ? 7.230 0.845 -28.803 1.00 90.19 304 GLN A O 1
ATOM 2467 N N . SER A 1 305 ? 9.003 -0.049 -29.815 1.00 89.12 305 SER A N 1
ATOM 2468 C CA . SER A 1 305 ? 8.251 -1.197 -30.333 1.00 89.12 305 SER A CA 1
ATOM 2469 C C . SER A 1 305 ? 7.962 -2.271 -29.272 1.00 89.12 305 SER A C 1
ATOM 2471 O O . SER A 1 305 ? 7.103 -3.121 -29.505 1.00 89.12 305 SER A O 1
ATOM 2473 N N . GLN A 1 306 ? 8.632 -2.233 -28.113 1.00 87.62 306 GLN A N 1
ATOM 2474 C CA . GLN A 1 306 ? 8.425 -3.200 -27.033 1.00 87.62 306 GLN A CA 1
ATOM 2475 C C . GLN A 1 306 ? 7.206 -2.822 -26.172 1.00 87.62 306 GLN A C 1
ATOM 2477 O O . GLN A 1 306 ? 7.103 -1.663 -25.748 1.00 87.62 306 GLN A O 1
ATOM 2482 N N . PRO A 1 307 ? 6.303 -3.773 -25.856 1.00 86.81 307 PRO A N 1
ATOM 2483 C CA . PRO A 1 307 ? 5.111 -3.515 -25.043 1.00 86.81 307 PRO A CA 1
ATOM 2484 C C . PRO A 1 307 ? 5.393 -2.825 -23.700 1.00 86.81 307 PRO A C 1
ATOM 2486 O O . PRO A 1 307 ? 4.587 -2.020 -23.231 1.00 86.81 307 PRO A O 1
ATOM 2489 N N . GLU A 1 308 ? 6.540 -3.115 -23.086 1.00 86.00 308 GLU A N 1
ATOM 2490 C CA . GLU A 1 308 ? 6.960 -2.582 -21.789 1.00 86.00 308 GLU A CA 1
ATOM 2491 C C . GLU A 1 308 ? 7.277 -1.081 -21.832 1.00 86.00 308 GLU A C 1
ATOM 2493 O O . GLU A 1 308 ? 7.114 -0.391 -20.823 1.00 86.00 308 GLU A O 1
ATOM 2498 N N . PHE A 1 309 ? 7.690 -0.556 -22.990 1.00 84.81 309 PHE A N 1
ATOM 2499 C CA . PHE A 1 309 ? 8.034 0.858 -23.162 1.00 84.81 309 PHE A CA 1
ATOM 2500 C C . PHE A 1 309 ? 6.900 1.691 -23.770 1.00 84.81 309 PHE A C 1
ATOM 2502 O O . PHE A 1 309 ? 6.833 2.890 -23.504 1.00 84.81 309 PHE A O 1
ATOM 2509 N N . GLN A 1 310 ? 5.956 1.069 -24.487 1.00 79.25 310 GLN A N 1
ATOM 2510 C CA . GLN A 1 310 ? 4.816 1.761 -25.114 1.00 79.25 310 GLN A CA 1
ATOM 2511 C C . GLN A 1 310 ? 3.904 2.496 -24.124 1.00 79.25 310 GLN A C 1
ATOM 2513 O O . GLN A 1 310 ? 3.225 3.447 -24.496 1.00 79.25 310 GLN A O 1
ATOM 2518 N N . LYS A 1 311 ? 3.872 2.063 -22.860 1.00 69.12 311 LYS A N 1
ATOM 2519 C CA . LYS A 1 311 ? 2.995 2.627 -21.820 1.00 69.12 311 LYS A CA 1
ATOM 2520 C C . LYS A 1 311 ? 3.679 3.685 -20.942 1.00 69.12 311 LYS A C 1
ATOM 2522 O O . LYS A 1 311 ? 3.107 4.090 -19.934 1.00 69.12 311 LYS A O 1
ATOM 2527 N N . ARG A 1 312 ? 4.914 4.088 -21.264 1.00 74.19 312 ARG A N 1
ATOM 2528 C CA . ARG A 1 312 ? 5.784 4.897 -20.390 1.00 74.19 312 ARG A CA 1
ATOM 2529 C C . ARG A 1 312 ? 6.178 6.222 -21.036 1.00 74.19 312 ARG A C 1
ATOM 2531 O O . ARG A 1 312 ? 7.356 6.478 -21.289 1.00 74.19 312 ARG A O 1
ATOM 2538 N N . GLU A 1 313 ? 5.188 7.079 -21.294 1.00 74.38 313 GLU A N 1
ATOM 2539 C CA . GLU A 1 313 ? 5.431 8.432 -21.823 1.00 74.38 313 GLU A CA 1
ATOM 2540 C C . GLU A 1 313 ? 6.391 9.234 -20.925 1.00 74.38 313 GLU A C 1
ATOM 2542 O O . GLU A 1 313 ? 7.261 9.946 -21.435 1.00 74.38 313 GLU A O 1
ATOM 2547 N N . ASP A 1 314 ? 6.314 9.021 -19.604 1.00 81.38 314 ASP A N 1
ATOM 2548 C CA . ASP A 1 314 ? 7.189 9.594 -18.570 1.00 81.38 314 ASP A CA 1
ATOM 2549 C C . ASP A 1 314 ? 8.679 9.276 -18.777 1.00 81.38 314 ASP A C 1
ATOM 2551 O O . ASP A 1 314 ? 9.549 10.037 -18.355 1.00 81.38 314 ASP A O 1
ATOM 2555 N N . MET A 1 315 ? 8.985 8.170 -19.456 1.00 85.56 315 MET A N 1
ATOM 2556 C CA . MET A 1 315 ? 10.350 7.686 -19.663 1.00 85.56 315 MET A CA 1
ATOM 2557 C C . MET A 1 315 ? 10.941 8.097 -21.010 1.00 85.56 315 MET A C 1
ATOM 2559 O O . MET A 1 315 ? 12.116 7.823 -21.252 1.00 85.56 315 MET A O 1
ATOM 2563 N N . THR A 1 316 ? 10.178 8.761 -21.881 1.00 89.50 316 THR A N 1
ATOM 2564 C CA . THR A 1 316 ? 10.574 9.062 -23.269 1.00 89.50 316 THR A CA 1
ATOM 2565 C C . THR A 1 316 ? 11.959 9.702 -23.367 1.00 89.50 31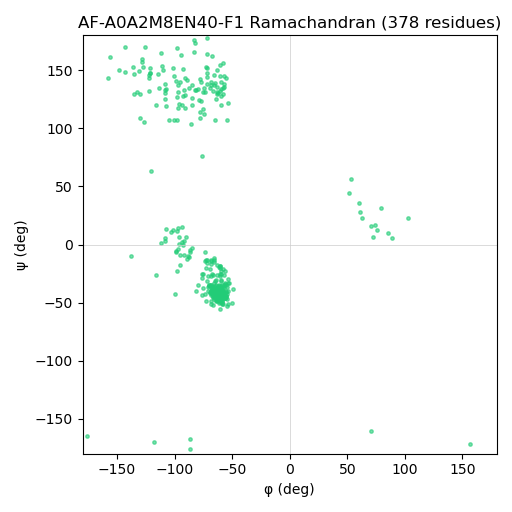6 THR A C 1
ATOM 2567 O O . THR A 1 316 ? 12.816 9.227 -24.109 1.00 89.50 316 THR A O 1
ATOM 2570 N N . GLU A 1 317 ? 12.208 10.755 -22.588 1.00 92.06 317 GLU A N 1
ATOM 2571 C CA . GLU A 1 317 ? 13.489 11.470 -22.599 1.00 92.06 317 GLU A CA 1
ATOM 2572 C C . GLU A 1 317 ? 14.640 10.606 -22.062 1.00 92.06 317 GLU A C 1
ATOM 2574 O O . GLU A 1 317 ? 15.748 10.603 -22.599 1.00 92.06 317 GLU A O 1
ATOM 2579 N N . GLY A 1 318 ? 14.367 9.812 -21.026 1.00 93.19 318 GLY A N 1
ATOM 2580 C CA . GLY A 1 318 ? 15.323 8.849 -20.488 1.00 93.19 318 GLY A CA 1
ATOM 2581 C C . GLY A 1 318 ? 15.686 7.759 -21.498 1.00 93.19 318 GLY A C 1
ATOM 2582 O O . GLY A 1 318 ? 16.858 7.419 -21.649 1.00 93.19 318 GLY A O 1
ATOM 2583 N N . LEU A 1 319 ? 14.697 7.252 -22.236 1.00 93.56 319 LEU A N 1
ATOM 2584 C CA . LEU A 1 319 ? 14.883 6.251 -23.284 1.00 93.56 319 LEU A CA 1
ATOM 2585 C C . LEU A 1 319 ? 15.650 6.813 -24.486 1.00 93.56 319 LEU A C 1
ATOM 2587 O O . LEU A 1 319 ? 16.486 6.105 -25.040 1.00 93.56 319 LEU A O 1
ATOM 2591 N N . LYS A 1 320 ? 15.446 8.081 -24.864 1.00 95.50 320 LYS A N 1
ATOM 2592 C CA . LYS A 1 320 ? 16.268 8.740 -25.898 1.00 95.50 320 LYS A CA 1
ATOM 2593 C C . LYS A 1 320 ? 17.742 8.790 -25.494 1.00 95.50 320 LYS A C 1
ATOM 2595 O O . LYS A 1 320 ? 18.597 8.328 -26.245 1.00 95.50 320 LYS A O 1
ATOM 2600 N N . LYS A 1 321 ? 18.037 9.239 -24.269 1.00 96.69 321 LYS A N 1
ATOM 2601 C CA . LYS A 1 321 ? 19.410 9.255 -23.723 1.00 96.69 321 LYS A CA 1
ATOM 2602 C C . LYS A 1 321 ? 20.022 7.861 -23.633 1.00 96.69 321 LYS A C 1
ATOM 2604 O O . LYS A 1 321 ? 21.219 7.688 -23.869 1.00 96.69 321 LYS A O 1
ATOM 2609 N N . LEU A 1 322 ? 19.215 6.856 -23.293 1.00 96.25 322 LEU A N 1
ATOM 2610 C CA . LEU A 1 322 ? 19.650 5.465 -23.321 1.00 96.25 322 LEU A CA 1
ATOM 2611 C C . LEU A 1 322 ? 20.030 5.057 -24.748 1.00 96.25 322 LEU A C 1
ATOM 2613 O O . LEU A 1 322 ? 21.119 4.527 -24.950 1.00 96.25 322 LEU A O 1
ATOM 2617 N N . ALA A 1 323 ? 19.190 5.365 -25.738 1.00 96.44 323 ALA A N 1
ATOM 2618 C CA . ALA A 1 323 ? 19.448 5.052 -27.139 1.00 96.44 323 ALA A CA 1
ATOM 2619 C C . ALA A 1 323 ? 20.738 5.706 -27.654 1.00 96.44 323 ALA A C 1
ATOM 2621 O O . ALA A 1 323 ? 21.529 5.048 -28.325 1.00 96.44 323 ALA A O 1
ATOM 2622 N N . GLU A 1 324 ? 20.996 6.965 -27.289 1.00 97.06 324 GLU A N 1
ATOM 2623 C CA . GLU A 1 324 ? 22.240 7.679 -27.607 1.00 97.06 324 GLU A CA 1
ATOM 2624 C C . GLU A 1 324 ? 23.472 6.978 -27.025 1.00 97.06 324 GLU A C 1
ATOM 2626 O O . GLU A 1 324 ? 24.458 6.748 -27.733 1.00 97.06 324 GLU A O 1
ATOM 2631 N N . LYS A 1 325 ? 23.415 6.582 -25.747 1.00 96.44 325 LYS A N 1
ATOM 2632 C CA . LYS A 1 325 ? 24.514 5.855 -25.095 1.00 96.44 325 LYS A CA 1
ATOM 2633 C C . LYS A 1 325 ? 24.727 4.475 -25.709 1.00 96.44 325 LYS A C 1
ATOM 2635 O O . LYS A 1 325 ? 25.875 4.074 -25.904 1.00 96.44 325 LYS A O 1
ATOM 2640 N N . ILE A 1 326 ? 23.650 3.765 -26.050 1.00 95.88 326 ILE A N 1
ATOM 2641 C CA . ILE A 1 326 ? 23.749 2.483 -26.749 1.00 95.88 326 ILE A CA 1
ATOM 2642 C C . ILE A 1 326 ? 24.368 2.707 -28.124 1.00 95.88 326 ILE A C 1
ATOM 2644 O O . ILE A 1 326 ? 25.318 2.004 -28.444 1.00 95.88 326 ILE A O 1
ATOM 2648 N N . ALA A 1 327 ? 23.907 3.681 -28.918 1.00 95.50 327 ALA A N 1
ATOM 2649 C CA . ALA A 1 327 ? 24.439 3.998 -30.247 1.00 95.50 327 ALA A CA 1
ATOM 2650 C C . ALA A 1 327 ? 25.949 4.288 -30.205 1.00 95.50 327 ALA A C 1
ATOM 2652 O O . ALA A 1 327 ? 26.698 3.725 -31.004 1.00 95.50 327 ALA A O 1
ATOM 2653 N N . GLY A 1 328 ? 26.402 5.067 -29.217 1.00 93.25 328 GLY A N 1
ATOM 2654 C CA . GLY A 1 328 ? 27.819 5.376 -28.997 1.00 93.25 328 GLY A CA 1
ATOM 2655 C C . GLY A 1 328 ? 28.668 4.219 -28.451 1.00 93.25 328 GLY A C 1
ATOM 2656 O O . GLY A 1 328 ? 29.896 4.280 -28.526 1.00 93.25 328 GLY A O 1
ATOM 2657 N N . SER A 1 329 ? 28.057 3.156 -27.917 1.00 93.12 329 SER A N 1
ATOM 2658 C CA . SER A 1 329 ? 28.781 1.993 -27.391 1.00 93.12 329 SER A CA 1
ATOM 2659 C C . SER A 1 329 ? 29.281 1.069 -28.503 1.00 93.12 329 SER A C 1
ATOM 2661 O O . SER A 1 329 ? 28.555 0.774 -29.449 1.00 93.12 329 SER A O 1
ATOM 2663 N N . LYS A 1 330 ? 30.497 0.529 -28.371 1.00 90.75 330 LYS A N 1
ATOM 2664 C CA . LYS A 1 330 ? 30.977 -0.550 -29.256 1.00 90.75 330 LYS A CA 1
ATOM 2665 C C . LYS A 1 330 ? 30.365 -1.907 -28.911 1.00 90.75 330 LYS A C 1
ATOM 2667 O O . LYS A 1 330 ? 30.210 -2.741 -29.795 1.00 90.75 330 LYS A O 1
ATOM 2672 N N . ASP A 1 331 ? 30.016 -2.110 -27.645 1.00 92.94 331 ASP A N 1
ATOM 2673 C CA . ASP A 1 331 ? 29.367 -3.322 -27.162 1.00 92.94 331 ASP A CA 1
ATOM 2674 C C . ASP A 1 331 ? 27.842 -3.128 -27.160 1.00 92.94 331 ASP A C 1
ATOM 2676 O O . ASP A 1 331 ? 27.325 -2.206 -26.523 1.00 92.94 331 ASP A O 1
ATOM 2680 N N . LYS A 1 332 ? 27.126 -3.966 -27.914 1.00 92.06 332 LYS A N 1
ATOM 2681 C CA . LYS A 1 332 ? 25.653 -3.975 -27.996 1.00 92.06 332 LYS A CA 1
ATOM 2682 C C . LYS A 1 332 ? 25.040 -5.183 -27.277 1.00 92.06 332 LYS A C 1
ATOM 2684 O O . LYS A 1 332 ? 23.871 -5.490 -27.490 1.00 92.06 332 LYS A O 1
ATOM 2689 N N . SER A 1 333 ? 25.826 -5.894 -26.469 1.00 94.50 333 SER A N 1
ATOM 2690 C CA . SER A 1 333 ? 25.334 -6.997 -25.651 1.00 94.50 333 SER A CA 1
ATOM 2691 C C . SER A 1 333 ? 24.266 -6.525 -24.663 1.00 94.50 333 SER A C 1
ATOM 2693 O O . SER A 1 333 ? 24.241 -5.365 -24.241 1.00 94.50 333 SER A O 1
ATOM 2695 N N . VAL A 1 334 ? 23.399 -7.454 -24.263 1.00 96.12 334 VAL A N 1
ATOM 2696 C CA . VAL A 1 334 ? 22.383 -7.228 -23.225 1.00 96.12 334 VAL A CA 1
ATOM 2697 C C . VAL A 1 334 ? 23.029 -6.721 -21.935 1.00 96.12 334 VAL A C 1
ATOM 2699 O O . VAL A 1 334 ? 22.527 -5.772 -21.341 1.00 96.12 334 VAL A O 1
ATOM 2702 N N . ASP A 1 335 ? 24.163 -7.303 -21.532 1.00 95.44 335 ASP A N 1
ATOM 2703 C CA . ASP A 1 335 ? 24.886 -6.908 -20.320 1.00 95.44 335 ASP A CA 1
ATOM 2704 C C . ASP A 1 335 ? 25.351 -5.455 -20.375 1.00 95.44 335 ASP A C 1
ATOM 2706 O O . ASP A 1 335 ? 25.160 -4.710 -19.412 1.00 95.44 335 ASP A O 1
ATOM 2710 N N . ASN A 1 336 ? 25.908 -5.018 -21.508 1.00 95.38 336 ASN A N 1
ATOM 2711 C CA . ASN A 1 336 ? 26.334 -3.633 -21.649 1.00 95.38 336 ASN A CA 1
ATOM 2712 C C . ASN A 1 336 ? 25.139 -2.669 -21.696 1.00 95.38 336 ASN A C 1
ATOM 2714 O O . ASN A 1 336 ? 25.171 -1.629 -21.040 1.00 95.38 336 ASN A O 1
ATOM 2718 N N . ILE A 1 337 ? 24.066 -3.008 -22.418 1.00 96.00 337 ILE A N 1
ATOM 2719 C CA . ILE A 1 337 ? 22.840 -2.190 -22.451 1.00 96.00 337 ILE A CA 1
ATOM 2720 C C . ILE A 1 337 ? 22.259 -2.039 -21.040 1.00 96.00 337 ILE A C 1
ATOM 2722 O O . ILE A 1 337 ? 21.938 -0.926 -20.615 1.00 96.00 337 ILE A O 1
ATOM 2726 N N . LEU A 1 338 ? 22.179 -3.141 -20.292 1.00 96.44 338 LEU A N 1
ATOM 2727 C CA . LEU A 1 338 ? 21.694 -3.158 -18.918 1.00 96.44 338 LEU A CA 1
ATOM 2728 C C . LEU A 1 338 ? 22.588 -2.323 -17.995 1.00 96.44 338 LEU A C 1
ATOM 2730 O O . LEU A 1 338 ? 22.071 -1.514 -17.228 1.00 96.44 338 LEU A O 1
ATOM 2734 N N . ALA A 1 339 ? 23.913 -2.454 -18.093 1.00 96.00 339 ALA A N 1
ATOM 2735 C CA . ALA A 1 339 ? 24.856 -1.660 -17.305 1.00 96.00 339 ALA A CA 1
ATOM 2736 C C . ALA A 1 339 ? 24.719 -0.154 -17.589 1.00 96.00 339 ALA A C 1
ATOM 2738 O O . ALA A 1 339 ? 24.688 0.662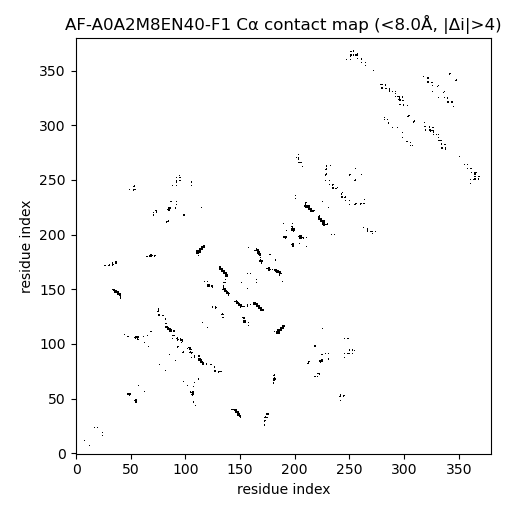 -16.662 1.00 96.00 339 ALA A O 1
ATOM 2739 N N . VAL A 1 340 ? 24.567 0.221 -18.864 1.00 95.81 340 VAL A N 1
ATOM 2740 C CA . VAL A 1 340 ? 24.304 1.605 -19.274 1.00 95.81 340 VAL A CA 1
ATOM 2741 C C . VAL A 1 340 ? 22.984 2.104 -18.689 1.00 95.81 340 VAL A C 1
ATOM 2743 O O . VAL A 1 340 ? 22.948 3.218 -18.167 1.00 95.81 340 VAL A O 1
ATOM 2746 N N . ALA A 1 341 ? 21.918 1.301 -18.731 1.00 95.38 341 ALA A N 1
ATOM 2747 C CA . ALA A 1 341 ? 20.622 1.662 -18.162 1.00 95.38 341 ALA A CA 1
ATOM 2748 C C . ALA A 1 341 ? 20.689 1.830 -16.633 1.00 95.38 341 ALA A C 1
ATOM 2750 O O . ALA A 1 341 ? 20.243 2.852 -16.112 1.00 95.38 341 ALA A O 1
ATOM 2751 N N . ILE A 1 342 ? 21.302 0.879 -15.919 1.00 95.06 342 ILE A N 1
ATOM 2752 C CA . ILE A 1 342 ? 21.496 0.933 -14.459 1.00 95.06 342 ILE A CA 1
ATOM 2753 C C . ILE A 1 342 ? 22.220 2.221 -14.059 1.00 95.06 342 ILE A C 1
ATOM 2755 O O . ILE A 1 342 ? 21.788 2.907 -13.130 1.00 95.06 342 ILE A O 1
ATOM 2759 N N . SER A 1 343 ? 23.283 2.575 -14.786 1.00 94.88 343 SER A N 1
ATOM 2760 C CA . SER A 1 343 ? 24.037 3.806 -14.550 1.00 94.88 343 SER A CA 1
ATOM 2761 C C . SER A 1 343 ? 23.225 5.059 -14.893 1.00 94.88 343 SER A C 1
ATOM 2763 O O . SER A 1 343 ? 23.142 5.972 -14.075 1.00 94.88 343 SER A O 1
ATOM 2765 N N . LEU A 1 344 ? 22.592 5.105 -16.070 1.00 94.94 344 LEU A N 1
ATOM 2766 C CA . LEU A 1 344 ? 21.844 6.272 -16.548 1.00 94.94 344 LEU A CA 1
ATOM 2767 C C . LEU A 1 344 ? 20.662 6.624 -15.636 1.00 94.94 344 LEU A C 1
ATOM 2769 O O . LEU A 1 344 ? 20.401 7.802 -15.404 1.00 94.94 344 LEU A O 1
ATOM 2773 N N . PHE A 1 345 ? 19.948 5.617 -15.132 1.00 93.19 345 PHE A N 1
ATOM 2774 C CA . PHE A 1 345 ? 18.767 5.814 -14.287 1.00 93.19 345 PHE A CA 1
ATOM 2775 C C . PHE A 1 345 ? 19.080 5.848 -12.783 1.00 93.19 345 PHE A C 1
ATOM 2777 O O . PHE A 1 345 ? 18.152 5.961 -11.968 1.00 93.19 345 PHE A O 1
ATOM 2784 N N . GLY A 1 346 ? 20.367 5.760 -12.419 1.00 93.81 346 GLY A N 1
ATOM 2785 C CA . GLY A 1 346 ? 20.839 5.782 -11.035 1.00 93.81 346 GLY A CA 1
ATOM 2786 C C . GLY A 1 346 ? 20.263 4.640 -10.198 1.00 93.81 346 GLY A C 1
ATOM 2787 O O . GLY A 1 346 ? 19.922 4.844 -9.037 1.00 93.81 346 GLY A O 1
ATOM 2788 N N . VAL A 1 347 ? 20.075 3.456 -10.789 1.00 93.31 347 VAL A N 1
ATOM 2789 C CA . VAL A 1 347 ? 19.371 2.335 -10.138 1.00 93.31 347 VAL A CA 1
ATOM 2790 C C . VAL A 1 347 ? 20.156 1.840 -8.919 1.00 93.31 347 VAL A C 1
ATOM 2792 O O . VAL A 1 347 ? 19.590 1.699 -7.838 1.00 93.31 347 VAL A O 1
ATOM 2795 N N . GLU A 1 348 ? 21.472 1.669 -9.064 1.00 93.88 348 GLU A N 1
ATOM 2796 C CA . GLU A 1 348 ? 22.365 1.273 -7.965 1.00 93.88 348 GLU A CA 1
ATOM 2797 C C . GLU A 1 348 ? 22.479 2.369 -6.894 1.00 93.88 348 GLU A C 1
ATOM 2799 O O . GLU A 1 348 ? 22.504 2.087 -5.699 1.00 93.88 348 GLU A O 1
ATOM 2804 N N . GLU A 1 349 ? 22.511 3.640 -7.306 1.00 94.94 349 GLU A N 1
ATOM 2805 C CA . GLU A 1 349 ? 22.567 4.770 -6.374 1.00 94.94 349 GLU A CA 1
ATOM 2806 C C . GLU A 1 349 ? 21.311 4.824 -5.498 1.00 94.94 349 GLU A C 1
ATOM 2808 O O . GLU A 1 349 ? 21.421 4.891 -4.274 1.00 94.94 349 GLU A O 1
ATOM 2813 N N . LYS A 1 350 ? 20.123 4.708 -6.103 1.00 92.56 350 LYS A N 1
ATOM 2814 C CA . LYS A 1 350 ? 18.843 4.644 -5.382 1.00 92.56 350 LYS A CA 1
ATOM 2815 C C . LYS A 1 350 ? 18.784 3.449 -4.431 1.00 92.56 350 LYS A C 1
ATOM 2817 O O . LYS A 1 350 ? 18.334 3.601 -3.297 1.00 92.56 350 LYS A O 1
ATOM 2822 N N . ASN A 1 351 ? 19.276 2.283 -4.857 1.00 93.94 351 ASN A N 1
ATOM 2823 C CA . ASN A 1 351 ? 19.330 1.105 -3.991 1.00 93.94 351 ASN A CA 1
ATOM 2824 C C . ASN A 1 351 ? 20.260 1.331 -2.784 1.00 93.94 351 ASN A C 1
ATOM 2826 O O . ASN A 1 351 ? 19.900 1.052 -1.642 1.00 93.94 351 ASN A O 1
ATOM 2830 N N . ASN A 1 352 ? 21.430 1.936 -3.004 1.00 95.38 352 ASN A N 1
ATOM 2831 C CA . ASN A 1 352 ? 22.352 2.282 -1.921 1.00 95.38 352 ASN A CA 1
ATOM 2832 C C . ASN A 1 352 ? 21.785 3.349 -0.973 1.00 95.38 352 ASN A C 1
ATOM 2834 O O . ASN A 1 352 ? 21.980 3.249 0.239 1.00 95.38 352 ASN A O 1
ATOM 2838 N N . GLN A 1 353 ? 21.044 4.335 -1.485 1.00 94.12 353 GLN A N 1
ATOM 2839 C CA . GLN A 1 353 ? 20.317 5.298 -0.651 1.00 94.12 353 GLN A CA 1
ATOM 2840 C C . GLN A 1 353 ? 19.284 4.590 0.237 1.00 94.12 353 GLN A C 1
ATOM 2842 O O . GLN A 1 353 ? 19.216 4.880 1.433 1.00 94.12 353 GLN A O 1
ATOM 2847 N N . LYS A 1 354 ? 18.551 3.605 -0.302 1.00 93.19 354 LYS A N 1
ATOM 2848 C CA . LYS A 1 354 ? 17.602 2.792 0.473 1.00 93.19 354 LYS A CA 1
ATOM 2849 C C . LYS A 1 354 ? 18.303 1.969 1.562 1.00 93.19 354 LYS A C 1
ATOM 2851 O O . LYS A 1 354 ? 17.879 2.012 2.712 1.00 93.19 354 LYS A O 1
ATOM 2856 N N . ARG A 1 355 ? 19.434 1.315 1.265 1.00 95.56 355 ARG A N 1
ATOM 2857 C CA . ARG A 1 355 ? 20.260 0.626 2.285 1.00 95.56 355 ARG A CA 1
ATOM 2858 C C . ARG A 1 355 ? 20.701 1.567 3.408 1.00 95.56 355 ARG A C 1
ATOM 2860 O O . ARG A 1 355 ? 20.695 1.201 4.582 1.00 95.56 355 ARG A O 1
ATOM 2867 N N . GLN A 1 356 ? 21.102 2.793 3.072 1.00 96.25 356 GLN A N 1
ATOM 2868 C CA . GLN A 1 356 ? 21.471 3.791 4.079 1.00 96.25 356 GLN A CA 1
ATOM 2869 C C . GLN A 1 356 ? 20.270 4.226 4.926 1.00 96.25 356 GLN A C 1
ATOM 2871 O O . GLN A 1 356 ? 20.416 4.380 6.137 1.00 96.25 356 GLN A O 1
ATOM 2876 N N . GLU A 1 357 ? 19.103 4.421 4.312 1.00 94.50 357 GLU A N 1
ATOM 2877 C CA . GLU A 1 357 ? 17.853 4.735 5.010 1.00 94.50 357 GLU A CA 1
ATOM 2878 C C . GLU A 1 357 ? 17.487 3.634 6.018 1.00 94.50 357 GLU A C 1
ATOM 2880 O O . GLU A 1 357 ? 17.289 3.928 7.198 1.00 94.50 357 GLU A O 1
ATOM 2885 N N . LEU A 1 358 ? 17.516 2.367 5.598 1.00 95.69 358 LEU A N 1
ATOM 2886 C CA . LEU A 1 358 ? 17.231 1.217 6.464 1.00 95.69 358 LEU A CA 1
ATOM 2887 C C . LEU A 1 358 ? 18.220 1.099 7.624 1.00 95.69 358 LEU A C 1
ATOM 2889 O O . LEU A 1 358 ? 17.816 0.855 8.759 1.00 95.69 358 LEU A O 1
ATOM 2893 N N . ASN A 1 359 ? 19.509 1.355 7.385 1.00 96.69 359 ASN A N 1
ATOM 2894 C CA . ASN A 1 359 ? 20.507 1.374 8.455 1.00 96.69 359 ASN A CA 1
ATOM 2895 C C . ASN A 1 359 ? 20.235 2.475 9.493 1.00 96.69 359 ASN A C 1
ATOM 2897 O O . ASN A 1 359 ? 20.380 2.235 10.694 1.00 96.69 359 ASN A O 1
ATOM 2901 N N . ARG A 1 360 ? 19.794 3.666 9.061 1.00 95.81 360 ARG A N 1
ATOM 2902 C CA . ARG A 1 360 ? 19.374 4.729 9.991 1.00 95.81 360 ARG A CA 1
ATOM 2903 C C . ARG A 1 360 ? 18.144 4.304 10.790 1.00 95.81 360 ARG A C 1
ATOM 2905 O O . ARG A 1 360 ? 18.106 4.532 11.996 1.00 95.81 360 ARG A O 1
ATOM 2912 N N . MET A 1 361 ? 17.165 3.661 10.153 1.00 95.62 361 MET A N 1
ATOM 2913 C CA . MET A 1 361 ? 15.971 3.149 10.837 1.00 95.62 361 MET A CA 1
ATOM 2914 C C . MET A 1 361 ? 16.312 2.055 11.851 1.00 95.62 361 MET A C 1
ATOM 2916 O O . MET A 1 361 ? 15.842 2.120 12.985 1.00 95.62 361 MET A O 1
ATOM 2920 N N . ARG A 1 362 ? 17.200 1.116 11.500 1.00 97.31 362 ARG A N 1
ATOM 2921 C CA . ARG A 1 362 ? 17.720 0.092 12.421 1.00 97.31 362 ARG A CA 1
ATOM 2922 C C . ARG A 1 362 ? 18.333 0.731 13.666 1.00 97.31 362 ARG A C 1
ATOM 2924 O O . ARG A 1 362 ? 18.067 0.280 14.777 1.00 97.31 362 ARG A O 1
ATOM 2931 N N . GLN A 1 363 ? 19.123 1.794 13.498 1.00 97.62 363 GLN A N 1
ATOM 2932 C CA . GLN A 1 363 ? 19.690 2.517 14.636 1.00 97.62 363 GLN A CA 1
ATOM 2933 C C . GLN A 1 363 ? 18.598 3.171 15.493 1.00 97.62 363 GLN A C 1
ATOM 2935 O O . GLN A 1 363 ? 18.607 2.994 16.706 1.00 97.62 363 GLN A O 1
ATOM 2940 N N . LYS A 1 364 ? 17.603 3.829 14.884 1.00 96.75 364 LYS A N 1
ATOM 2941 C CA . LYS A 1 364 ? 16.474 4.416 15.629 1.00 96.75 364 LYS A CA 1
ATOM 2942 C C . LYS A 1 364 ? 15.693 3.377 16.438 1.00 96.75 364 LYS A C 1
ATOM 2944 O O . LYS A 1 364 ? 15.332 3.647 17.578 1.00 96.75 364 LYS A O 1
ATOM 2949 N N . VAL A 1 365 ? 15.462 2.185 15.884 1.00 97.44 365 VAL A N 1
ATOM 2950 C CA . VAL A 1 365 ? 14.812 1.076 16.607 1.00 97.44 365 VAL A CA 1
ATOM 2951 C C . VAL A 1 365 ? 15.619 0.690 17.851 1.00 97.44 365 VAL A C 1
ATOM 2953 O O . VAL A 1 365 ? 15.045 0.510 18.925 1.00 97.44 365 VAL A O 1
ATOM 2956 N N . LYS A 1 366 ? 16.951 0.605 17.738 1.00 97.38 366 LYS A N 1
ATOM 2957 C CA . LYS A 1 366 ? 17.836 0.341 18.885 1.00 97.38 366 LYS A CA 1
ATOM 2958 C C . LYS A 1 366 ? 17.757 1.450 19.931 1.00 97.38 366 LYS A C 1
ATOM 2960 O O . LYS A 1 366 ? 17.637 1.152 21.117 1.00 97.38 366 LYS A O 1
ATOM 2965 N N . ASP A 1 367 ? 17.773 2.705 19.493 1.00 96.88 367 ASP A N 1
ATOM 2966 C CA . ASP A 1 367 ? 17.716 3.864 20.385 1.00 96.88 367 ASP A CA 1
ATOM 2967 C C . ASP A 1 367 ? 16.393 3.902 21.171 1.00 96.88 367 ASP A C 1
ATOM 2969 O O . ASP A 1 367 ? 16.399 4.133 22.381 1.00 96.88 367 ASP A O 1
ATOM 2973 N N . VAL A 1 368 ? 15.258 3.608 20.521 1.00 95.94 368 VAL A N 1
ATOM 2974 C CA . VAL A 1 368 ? 13.943 3.521 21.185 1.00 95.94 368 VAL A CA 1
ATOM 2975 C C . VAL A 1 368 ? 13.940 2.431 22.258 1.00 95.94 368 VAL A C 1
ATOM 2977 O O . VAL A 1 368 ? 13.567 2.711 23.399 1.00 95.94 368 VAL A O 1
ATOM 2980 N N . LYS A 1 369 ? 14.420 1.221 21.937 1.00 94.19 369 LYS A N 1
ATOM 2981 C CA . LYS A 1 369 ? 14.518 0.116 22.910 1.00 94.19 369 LYS A CA 1
ATOM 2982 C C . LYS A 1 369 ? 15.394 0.480 24.110 1.00 94.19 369 LYS A C 1
ATOM 2984 O O . LYS A 1 369 ? 15.057 0.157 25.249 1.00 94.19 369 LYS A O 1
ATOM 2989 N N . GLU A 1 370 ? 16.511 1.160 23.870 1.00 95.31 370 GLU A N 1
ATOM 2990 C CA . GLU A 1 370 ? 17.426 1.581 24.930 1.00 95.31 370 GLU A CA 1
ATOM 2991 C C . GLU A 1 370 ? 16.794 2.644 25.842 1.00 95.31 370 GLU A C 1
ATOM 2993 O O . GLU A 1 370 ? 16.882 2.554 27.068 1.00 95.31 370 GLU A O 1
ATOM 2998 N N . ILE A 1 371 ? 16.075 3.614 25.268 1.00 93.88 371 ILE A N 1
ATOM 2999 C CA . ILE A 1 371 ? 15.319 4.612 26.037 1.00 93.88 371 ILE A CA 1
ATOM 3000 C C . ILE A 1 371 ? 14.244 3.939 26.899 1.00 93.88 371 ILE A C 1
ATOM 3002 O O . ILE A 1 371 ? 14.062 4.314 28.062 1.00 93.88 371 ILE A O 1
ATOM 3006 N N . GLU A 1 372 ? 13.526 2.950 26.365 1.00 91.62 372 GLU A N 1
ATOM 3007 C CA . GLU A 1 372 ? 12.534 2.182 27.125 1.00 91.62 372 GLU A CA 1
ATOM 3008 C C . GLU A 1 372 ? 13.170 1.408 28.284 1.00 91.62 372 GLU A C 1
ATOM 3010 O O . GLU A 1 372 ? 12.647 1.453 29.403 1.00 91.62 372 GLU A O 1
ATOM 3015 N N . ARG A 1 373 ? 14.328 0.776 28.054 1.00 93.69 373 ARG A N 1
ATOM 3016 C CA . ARG A 1 373 ? 15.105 0.089 29.095 1.00 93.69 373 ARG A CA 1
ATOM 3017 C C . ARG A 1 373 ? 15.485 1.046 30.225 1.00 93.69 373 ARG A C 1
ATOM 3019 O O . ARG A 1 373 ? 15.173 0.770 31.383 1.00 93.69 373 ARG A O 1
ATOM 3026 N N . ILE A 1 374 ? 16.076 2.197 29.893 1.00 94.62 374 ILE A N 1
ATOM 3027 C CA . ILE A 1 374 ? 16.477 3.225 30.869 1.00 94.62 374 ILE A CA 1
ATOM 3028 C C . ILE A 1 374 ? 15.261 3.731 31.660 1.00 94.62 374 ILE A C 1
ATOM 3030 O O . ILE A 1 374 ? 15.308 3.837 32.886 1.00 94.62 374 ILE A O 1
ATOM 3034 N N . ARG A 1 375 ? 14.134 4.008 30.989 1.00 92.31 375 ARG A N 1
ATOM 3035 C CA . ARG A 1 375 ? 12.884 4.427 31.654 1.00 92.31 375 ARG A CA 1
ATOM 3036 C C . ARG A 1 375 ? 12.337 3.356 32.596 1.00 92.31 375 ARG A C 1
ATOM 3038 O O . ARG A 1 375 ? 11.751 3.703 33.619 1.00 92.31 375 ARG A O 1
ATOM 3045 N N . GLY A 1 376 ? 12.484 2.081 32.244 1.00 91.62 376 GLY A N 1
ATOM 3046 C CA . GLY A 1 376 ? 12.101 0.956 33.093 1.00 91.62 376 GLY A CA 1
ATOM 3047 C C . GLY A 1 376 ? 12.977 0.833 34.341 1.00 91.62 376 GLY A C 1
ATOM 3048 O O . GLY A 1 376 ? 12.463 0.518 35.410 1.00 91.62 376 GLY A O 1
ATOM 3049 N N . GLU A 1 377 ? 14.274 1.117 34.222 1.00 93.38 377 GLU A N 1
ATOM 3050 C CA . GLU A 1 377 ? 15.224 1.110 35.342 1.00 93.38 377 GLU A CA 1
ATOM 3051 C C . GLU A 1 377 ? 14.999 2.272 36.309 1.00 93.38 377 GLU A C 1
ATOM 3053 O O . GLU A 1 377 ? 15.012 2.050 37.510 1.00 93.38 377 GLU A O 1
ATOM 3058 N N . LEU A 1 378 ? 14.699 3.475 35.811 1.00 91.44 378 LEU A N 1
ATOM 3059 C CA . LEU A 1 378 ? 14.417 4.651 36.652 1.00 91.44 378 LEU A CA 1
ATOM 3060 C C . LEU A 1 378 ? 13.106 4.560 37.453 1.00 91.44 378 LEU A C 1
ATOM 3062 O O . LEU A 1 378 ? 12.883 5.361 38.357 1.00 91.44 378 LEU A O 1
ATOM 3066 N N . LYS A 1 379 ? 12.207 3.642 37.083 1.00 87.25 379 LYS A N 1
ATOM 3067 C CA . LYS A 1 379 ? 10.936 3.397 37.787 1.00 87.25 379 LYS A CA 1
ATOM 3068 C C . LYS A 1 379 ? 11.043 2.315 38.868 1.00 87.25 379 LYS A C 1
ATOM 3070 O O . LYS A 1 379 ? 10.061 2.107 39.581 1.00 87.25 379 LYS A O 1
ATOM 3075 N N . LYS A 1 380 ? 12.172 1.607 38.938 1.00 70.56 380 LYS A N 1
ATOM 3076 C CA . LYS A 1 380 ? 12.504 0.647 39.997 1.00 70.56 380 LYS A CA 1
ATOM 3077 C C . LYS A 1 380 ? 13.290 1.357 41.088 1.00 70.56 380 LYS A C 1
ATOM 3079 O O . LYS A 1 380 ? 13.101 0.959 42.256 1.00 70.56 380 LYS A O 1
#

Organism: NCBI:txid1975031

Secondary structure (DSSP, 8-state):
-PPP-----HHHHHHHHTTS-HHHHHHHHHHHHTSEEEEPPPP-GGGGB-TTSPBPPPPHHHHHHHHHHHHHHHHHTTT----EEE-HHHHHHHHHTTTT-GGG--S--S--EEEEEGGGHHHHHHHHHHTTEEEEEEE-SSTTSPEEEEE--HHHHHT-SSSEEEEEEB-TTSPBPSS-SS-SEEEEEEPB-TTS-BB-TTS-B--GGGGS-EEEEETTEEEEE--HHHHHHHHHHH--HHHHHHHHHHHHTT---HHHHHHHHHHHHHHHHHHHHHHHHHHHHHHTT--TT--HHHHHHHHHTSHHHHT-GGGHHHHHHHHHHHHH-S--SHHHHHHHHHHHTTHHHHHHHHHHHHHHHHHHHHHHHHHHHHHHHTT-